Protein AF-0000000086746693 (afdb_homodimer)

Organism: NCBI:txid471575

Solvent-accessible surface area (backbone atoms only — not comparable to full-atom values): 25148 Å² total; per-residue (Å²): 129,91,79,33,30,34,52,52,45,27,53,54,49,57,70,67,44,89,58,82,82,73,59,92,68,69,86,56,66,49,34,89,71,74,42,31,38,55,68,47,56,59,74,88,70,67,62,64,41,73,59,77,60,41,40,38,37,38,22,46,80,67,39,59,68,40,58,84,49,41,54,50,51,48,17,56,26,29,75,78,27,41,47,44,63,63,42,7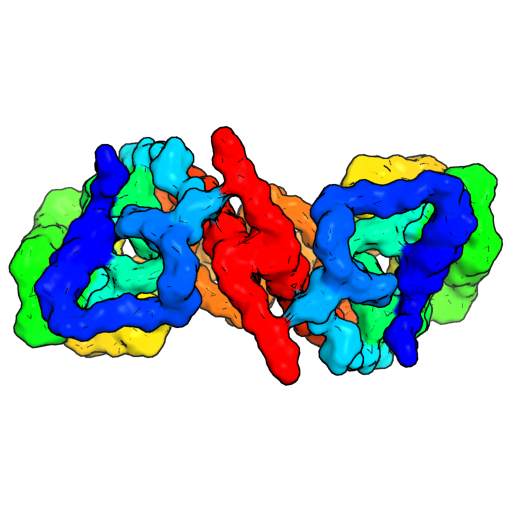1,87,68,55,52,65,68,57,54,50,61,66,60,36,82,80,39,37,53,28,35,54,45,66,62,87,74,58,52,88,85,50,51,75,33,69,64,76,69,85,93,53,57,50,42,30,41,33,38,60,45,51,56,67,73,54,30,52,47,48,64,73,51,30,75,93,53,59,84,46,32,31,35,19,86,39,69,65,61,52,47,52,46,53,48,46,51,42,64,69,41,69,70,79,48,61,41,56,50,50,26,54,51,28,42,72,70,63,27,50,70,36,17,51,46,40,47,54,53,48,53,52,46,53,51,36,50,47,37,57,46,80,71,69,55,77,126,129,93,79,33,30,34,51,53,45,26,54,56,49,57,70,68,43,88,59,82,81,73,57,94,70,69,85,55,64,50,35,90,70,75,43,32,37,53,66,47,57,58,74,88,71,67,62,64,40,73,60,78,58,40,41,37,38,38,23,45,81,68,40,60,67,40,58,83,51,42,55,48,52,49,18,54,25,30,74,77,27,42,48,42,66,63,42,72,86,65,54,51,66,68,56,55,51,62,66,60,36,82,81,37,37,54,29,35,54,44,65,63,87,75,61,52,90,85,52,49,75,33,70,64,78,69,85,92,54,55,48,41,30,41,34,38,62,45,51,55,70,74,53,30,52,45,50,65,73,52,31,76,93,52,59,84,46,32,31,35,20,86,39,70,65,59,51,48,52,46,53,49,46,49,42,63,69,41,65,72,78,49,62,41,55,50,48,26,53,50,30,41,70,73,63,29,48,67,36,17,52,47,38,48,53,53,48,52,52,46,54,52,35,50,45,37,56,45,80,71,70,54,78,131

Structure (mmCIF, N/CA/C/O backbone):
data_AF-0000000086746693-model_v1
#
loop_
_entity.id
_entity.type
_entity.pdbx_description
1 polymer 'tRNA-uridine aminocarboxypropyltransferase'
#
loop_
_atom_site.group_PDB
_atom_site.id
_atom_site.type_symbol
_atom_site.label_atom_id
_atom_site.label_alt_id
_atom_site.label_comp_id
_atom_site.label_asym_id
_atom_site.label_entity_id
_atom_site.label_seq_id
_atom_site.pdbx_PDB_ins_code
_atom_site.Cartn_x
_atom_site.Cartn_y
_atom_site.Cartn_z
_atom_site.occupancy
_atom_site.B_iso_or_equiv
_atom_site.auth_seq_id
_atom_site.auth_comp_id
_atom_site.auth_asym_id
_atom_site.auth_atom_id
_atom_site.pdbx_PDB_model_num
ATOM 1 N N . MET A 1 1 ? -11.688 -30.422 2.928 1 52.06 1 MET A N 1
ATOM 2 C CA . MET A 1 1 ? -10.414 -29.844 3.352 1 52.06 1 MET A CA 1
ATOM 3 C C . MET A 1 1 ? -9.773 -29.062 2.217 1 52.06 1 MET A C 1
ATOM 5 O O . MET A 1 1 ? -9.852 -29.453 1.054 1 52.06 1 MET A O 1
ATOM 9 N N . ASN A 1 2 ? -9.445 -27.844 2.371 1 65 2 ASN A N 1
ATOM 10 C CA . ASN A 1 2 ? -8.836 -27.031 1.324 1 65 2 ASN A CA 1
ATOM 11 C C . ASN A 1 2 ? -7.52 -27.625 0.843 1 65 2 ASN A C 1
ATOM 13 O O . ASN A 1 2 ? -6.754 -28.172 1.639 1 65 2 ASN A O 1
ATOM 17 N N . ASP A 1 3 ? -7.441 -27.938 -0.49 1 71.38 3 ASP A N 1
ATOM 18 C CA . ASP A 1 3 ? -6.25 -28.531 -1.097 1 71.38 3 ASP A CA 1
ATOM 19 C C . ASP A 1 3 ? -5.84 -27.766 -2.355 1 71.38 3 ASP A C 1
ATOM 21 O O . ASP A 1 3 ? -6.695 -27.328 -3.125 1 71.38 3 ASP A O 1
ATOM 25 N N . ASN A 1 4 ? -4.516 -27.453 -2.406 1 71.12 4 ASN A N 1
ATOM 26 C CA . ASN A 1 4 ? -3.969 -26.891 -3.637 1 71.12 4 ASN A CA 1
ATOM 27 C C . ASN A 1 4 ? -2.523 -27.328 -3.859 1 71.12 4 ASN A C 1
ATOM 29 O O . ASN A 1 4 ? -1.967 -28.078 -3.051 1 71.12 4 ASN A O 1
ATOM 33 N N . ALA A 1 5 ? -2.008 -26.953 -5 1 84.31 5 ALA A N 1
ATOM 34 C CA . ALA A 1 5 ? -0.696 -27.438 -5.41 1 84.31 5 ALA A CA 1
ATOM 35 C C . ALA A 1 5 ? 0.379 -27.047 -4.402 1 84.31 5 ALA A C 1
ATOM 37 O O . ALA A 1 5 ? 1.31 -27.812 -4.145 1 84.31 5 ALA A O 1
ATOM 38 N N . VAL A 1 6 ? 0.27 -25.828 -3.846 1 82.5 6 VAL A N 1
ATOM 39 C CA . VAL A 1 6 ? 1.295 -25.359 -2.916 1 82.5 6 VAL A CA 1
ATOM 40 C C . VAL A 1 6 ? 1.164 -26.109 -1.587 1 82.5 6 VAL A C 1
ATOM 42 O O . VAL A 1 6 ? 2.168 -26.453 -0.961 1 82.5 6 VAL A O 1
ATOM 45 N N . PHE A 1 7 ? -0.048 -26.266 -1.184 1 72.69 7 PHE A N 1
ATOM 46 C CA . PHE A 1 7 ? -0.268 -27.078 0.009 1 72.69 7 PHE A CA 1
ATOM 47 C C . PHE A 1 7 ? 0.327 -28.469 -0.165 1 72.69 7 PHE A C 1
ATOM 49 O O . PHE A 1 7 ? 1.006 -28.969 0.73 1 72.69 7 PHE A O 1
ATOM 56 N N . GLN A 1 8 ? 0.028 -29.109 -1.371 1 76.81 8 GLN A N 1
ATOM 57 C CA . GLN A 1 8 ? 0.57 -30.438 -1.649 1 76.81 8 GLN A CA 1
ATOM 58 C C . GLN A 1 8 ? 2.096 -30.422 -1.627 1 76.81 8 GLN A C 1
ATOM 60 O O . GLN A 1 8 ? 2.723 -31.344 -1.089 1 76.81 8 GLN A O 1
ATOM 65 N N . LEU A 1 9 ? 2.584 -29.438 -2.17 1 78.44 9 LEU A N 1
ATOM 66 C CA . LEU A 1 9 ? 4.035 -29.297 -2.191 1 78.44 9 LEU A CA 1
ATOM 67 C C . LEU A 1 9 ? 4.59 -29.172 -0.778 1 78.44 9 LEU A C 1
ATOM 69 O O . LEU A 1 9 ? 5.629 -29.75 -0.459 1 78.44 9 LEU A O 1
ATOM 73 N N . ARG A 1 10 ? 3.928 -28.375 0.043 1 71.44 10 ARG A N 1
ATOM 74 C CA . ARG A 1 10 ? 4.34 -28.203 1.432 1 71.44 10 ARG A CA 1
ATOM 75 C C . ARG A 1 10 ? 4.32 -29.531 2.184 1 71.44 10 ARG A C 1
ATOM 77 O O . ARG A 1 10 ? 5.25 -29.844 2.928 1 71.44 10 ARG A O 1
ATOM 84 N N . GLN A 1 11 ? 3.293 -30.281 1.971 1 71.94 11 GLN A N 1
ATOM 85 C CA . GLN A 1 11 ? 3.184 -31.578 2.625 1 71.94 11 GLN A CA 1
ATOM 86 C C . GLN A 1 11 ? 4.332 -32.5 2.217 1 71.94 11 GLN A C 1
ATOM 88 O O . GLN A 1 11 ? 4.875 -33.219 3.049 1 71.94 11 GLN A O 1
ATOM 93 N N . GLN A 1 12 ? 4.648 -32.469 0.954 1 72.94 12 GLN A N 1
ATOM 94 C CA . GLN A 1 12 ? 5.754 -33.281 0.447 1 72.94 12 GLN A CA 1
ATOM 95 C C . GLN A 1 12 ? 7.074 -32.875 1.094 1 72.94 12 GLN A C 1
ATOM 97 O O . GLN A 1 12 ? 7.875 -33.719 1.47 1 72.94 12 GLN A O 1
ATOM 102 N N . ARG A 1 13 ? 7.238 -31.609 1.241 1 71.44 13 ARG A N 1
ATOM 103 C CA . ARG A 1 13 ? 8.477 -31.094 1.816 1 71.44 13 ARG A CA 1
ATOM 104 C C . ARG A 1 13 ? 8.57 -31.422 3.303 1 71.44 13 ARG A C 1
ATOM 106 O O . ARG A 1 13 ? 9.648 -31.734 3.812 1 71.44 13 ARG A O 1
ATOM 113 N N . LEU A 1 14 ? 7.5 -31.234 4.027 1 67.06 14 LEU A N 1
ATOM 114 C CA . LEU A 1 14 ? 7.445 -31.562 5.449 1 67.06 14 LEU A CA 1
ATOM 115 C C . LEU A 1 14 ? 7.793 -33.031 5.684 1 67.06 14 LEU A C 1
ATOM 117 O O . LEU A 1 14 ? 8.461 -33.375 6.66 1 67.06 14 LEU A O 1
ATOM 121 N N . ALA A 1 15 ? 7.359 -33.812 4.73 1 68.88 15 ALA A N 1
ATOM 122 C CA . ALA A 1 15 ? 7.605 -35.25 4.848 1 68.88 15 ALA A CA 1
ATOM 123 C C . ALA A 1 15 ? 9.086 -35.562 4.668 1 68.88 15 ALA A C 1
ATOM 125 O O . ALA A 1 15 ? 9.578 -36.562 5.188 1 68.88 15 ALA A O 1
ATOM 126 N N . ARG A 1 16 ? 9.766 -34.688 4.008 1 65.56 16 ARG A N 1
ATOM 127 C CA . ARG A 1 16 ? 11.172 -34.938 3.729 1 65.56 16 ARG A CA 1
ATOM 128 C C . ARG A 1 16 ? 12.055 -34.312 4.812 1 65.56 16 ARG A C 1
ATOM 130 O O . ARG A 1 16 ? 13.258 -34.594 4.867 1 65.56 16 ARG A O 1
ATOM 137 N N . SER A 1 17 ? 11.422 -33.469 5.562 1 58.47 17 SER A N 1
ATOM 138 C CA . SER A 1 17 ? 12.211 -32.75 6.551 1 58.47 17 SER A CA 1
ATOM 139 C C . SER A 1 17 ? 12.414 -33.562 7.812 1 58.47 17 SER A C 1
ATOM 141 O O . SER A 1 17 ? 11.484 -34.219 8.305 1 58.47 17 SER A O 1
ATOM 143 N N . THR A 1 18 ? 13.625 -33.969 8.07 1 53.88 18 THR A N 1
ATOM 144 C CA . THR A 1 18 ? 13.977 -34.625 9.328 1 53.88 18 THR A CA 1
ATOM 145 C C . THR A 1 18 ? 13.977 -33.625 10.477 1 53.88 18 THR A C 1
ATOM 147 O O . THR A 1 18 ? 13.969 -34.031 11.648 1 53.88 18 THR A O 1
ATOM 150 N N . ARG A 1 19 ? 14.086 -32.312 10.062 1 50 19 ARG A N 1
ATOM 151 C CA . ARG A 1 19 ? 14.125 -31.312 11.125 1 50 19 ARG A CA 1
ATOM 152 C C . ARG A 1 19 ? 12.883 -30.422 11.07 1 50 19 ARG A C 1
ATOM 154 O O . ARG A 1 19 ? 12.398 -30.078 9.992 1 50 19 ARG A O 1
ATOM 161 N N . PRO A 1 20 ? 12.227 -30.406 12.234 1 43.84 20 PRO A N 1
ATOM 162 C CA . PRO A 1 20 ? 11.008 -29.594 12.289 1 43.84 20 PRO A CA 1
ATOM 163 C C . PRO A 1 20 ? 11.219 -28.188 11.758 1 43.84 20 PRO A C 1
ATOM 165 O O . PRO A 1 20 ? 12.281 -27.594 11.969 1 43.84 20 PRO A O 1
ATOM 168 N N . PHE A 1 21 ? 10.602 -27.844 10.695 1 44.72 21 PHE A N 1
ATOM 169 C CA . PHE A 1 21 ? 10.641 -26.469 10.219 1 44.72 21 PHE A CA 1
ATOM 170 C C . PHE A 1 21 ? 10.203 -25.5 11.312 1 44.72 21 PHE A C 1
ATOM 172 O O . PHE A 1 21 ? 9.102 -25.641 11.859 1 44.72 21 PHE A O 1
ATOM 179 N N . ARG A 1 22 ? 11 -24.828 12.078 1 41.72 22 ARG A N 1
ATOM 180 C CA . ARG A 1 22 ? 10.641 -23.891 13.125 1 41.72 22 ARG A CA 1
ATOM 181 C C . ARG A 1 22 ? 10.516 -22.469 12.562 1 41.72 22 ARG A C 1
ATOM 183 O O . ARG A 1 22 ? 11.516 -21.844 12.227 1 41.72 22 ARG A O 1
ATOM 190 N N . ALA A 1 23 ? 9.453 -22.328 12.023 1 44.38 23 ALA A N 1
ATOM 191 C CA . ALA A 1 23 ? 9.273 -20.922 11.625 1 44.38 23 ALA A CA 1
ATOM 192 C C . ALA A 1 23 ? 9.375 -20 12.828 1 44.38 23 ALA A C 1
ATOM 194 O O . ALA A 1 23 ? 9.109 -20.406 13.961 1 44.38 23 ALA A O 1
ATOM 195 N N . ARG A 1 24 ? 9.789 -18.797 12.719 1 42.28 24 ARG A N 1
ATOM 196 C CA . ARG A 1 24 ? 9.734 -17.781 13.773 1 42.28 24 ARG A CA 1
ATOM 197 C C . ARG A 1 24 ? 8.297 -17.531 14.211 1 42.28 24 ARG A C 1
ATOM 199 O O . ARG A 1 24 ? 7.406 -17.391 13.375 1 42.28 24 ARG A O 1
ATOM 206 N N . GLY A 1 25 ? 7.902 -17.672 15.547 1 45.16 25 GLY A N 1
ATOM 207 C CA . GLY A 1 25 ? 6.621 -17.578 16.234 1 45.16 25 GLY A CA 1
ATOM 208 C C . GLY A 1 25 ? 5.953 -18.922 16.438 1 45.16 25 GLY A C 1
ATOM 209 O O . GLY A 1 25 ? 4.73 -19.047 16.344 1 45.16 25 GLY A O 1
ATOM 210 N N . CYS A 1 26 ? 6.652 -19.922 16.531 1 48.59 26 CYS A N 1
ATOM 211 C CA . CYS A 1 26 ? 6.312 -21.328 16.672 1 48.59 26 CYS A CA 1
ATOM 212 C C . CYS A 1 26 ? 5.277 -21.531 17.781 1 48.59 26 CYS A C 1
ATOM 214 O O . CYS A 1 26 ? 4.586 -22.547 17.797 1 48.59 26 CYS A O 1
ATOM 216 N N . ARG A 1 27 ? 5.164 -20.531 18.594 1 55.91 27 ARG A N 1
ATOM 217 C CA . ARG A 1 27 ? 4.289 -20.859 19.719 1 55.91 27 ARG A CA 1
ATOM 218 C C . ARG A 1 27 ? 2.826 -20.641 19.344 1 55.91 27 ARG A C 1
ATOM 220 O O . ARG A 1 27 ? 1.93 -21.016 20.109 1 55.91 27 ARG A O 1
ATOM 227 N N . ILE A 1 28 ? 2.58 -20.156 18.188 1 63.72 28 ILE A N 1
ATOM 228 C CA . ILE A 1 28 ? 1.196 -19.875 17.812 1 63.72 28 ILE A CA 1
ATOM 229 C C . ILE A 1 28 ? 0.629 -21.047 17.031 1 63.72 28 ILE A C 1
ATOM 231 O O . ILE A 1 28 ? 1.315 -21.625 16.172 1 63.72 28 ILE A O 1
ATOM 235 N N . GLU A 1 29 ? -0.534 -21.609 17.484 1 80.44 29 GLU A N 1
ATOM 236 C CA . GLU A 1 29 ? -1.222 -22.641 16.703 1 80.44 29 GLU A CA 1
ATOM 237 C C . GLU A 1 29 ? -1.68 -22.094 15.352 1 80.44 29 GLU A C 1
ATOM 239 O O . GLU A 1 29 ? -2.473 -21.156 15.289 1 80.44 29 GLU A O 1
ATOM 244 N N . ARG A 1 30 ? -1.145 -22.719 14.336 1 83.19 30 ARG A N 1
ATOM 245 C CA . ARG A 1 30 ? -1.438 -22.234 12.992 1 83.19 30 ARG A CA 1
ATOM 246 C C . ARG A 1 30 ? -2.289 -23.234 12.219 1 83.19 30 ARG A C 1
ATOM 248 O O . ARG A 1 30 ? -2.229 -24.438 12.484 1 83.19 30 ARG A O 1
ATOM 255 N N . CYS A 1 31 ? -3.162 -22.719 11.414 1 89.12 31 CYS A N 1
ATOM 256 C CA . CYS A 1 31 ? -3.84 -23.547 10.422 1 89.12 31 CYS A CA 1
ATOM 257 C C . CYS A 1 31 ? -2.832 -24.266 9.531 1 89.12 31 CYS A C 1
ATOM 259 O O . CYS A 1 31 ? -1.858 -23.656 9.078 1 89.12 31 CYS A O 1
ATOM 261 N N . SER A 1 32 ? -3.031 -25.531 9.242 1 85.12 32 SER A N 1
ATOM 262 C CA . SER A 1 32 ? -2.076 -26.312 8.477 1 85.12 32 SER A CA 1
ATOM 263 C C . SER A 1 32 ? -2.158 -25.984 6.988 1 85.12 32 SER A C 1
ATOM 265 O O . SER A 1 32 ? -1.249 -26.328 6.223 1 85.12 32 SER A O 1
ATOM 267 N N . TYR A 1 33 ? -3.244 -25.359 6.59 1 88.5 33 TYR A N 1
ATOM 268 C CA . TYR A 1 33 ? -3.436 -25.094 5.172 1 88.5 33 TYR A CA 1
ATOM 269 C C . TYR A 1 33 ? -2.957 -23.688 4.82 1 88.5 33 TYR A C 1
ATOM 271 O O . TYR A 1 33 ? -1.975 -23.531 4.09 1 88.5 33 TYR A O 1
ATOM 279 N N . CYS A 1 34 ? -3.561 -22.688 5.43 1 90.31 34 CYS A N 1
ATOM 280 C CA . CYS A 1 34 ? -3.201 -21.328 5.051 1 90.31 34 CYS A CA 1
ATOM 281 C C . CYS A 1 34 ? -2 -20.844 5.852 1 90.31 34 CYS A C 1
ATOM 283 O O . CYS A 1 34 ? -1.393 -19.828 5.504 1 90.31 34 CYS A O 1
ATOM 285 N N . LEU A 1 35 ? -1.704 -21.5 6.996 1 86.06 35 LEU A N 1
ATOM 286 C CA . LEU A 1 35 ? -0.534 -21.281 7.84 1 86.06 35 LEU A CA 1
ATOM 287 C C . LEU A 1 35 ? -0.687 -20.016 8.672 1 86.06 35 LEU A C 1
ATOM 289 O O . LEU A 1 35 ? 0.284 -19.531 9.266 1 86.06 35 LEU A O 1
ATOM 293 N N . LEU A 1 36 ? -1.858 -19.406 8.719 1 84.62 36 LEU A N 1
ATOM 294 C CA . LEU A 1 36 ? -2.145 -18.297 9.617 1 84.62 36 LEU A CA 1
ATOM 295 C C . LEU A 1 36 ? -2.564 -18.797 10.992 1 84.62 36 LEU A C 1
ATOM 297 O O . LEU A 1 36 ? -2.947 -19.969 11.141 1 84.62 36 LEU A O 1
ATOM 301 N N . PRO A 1 37 ? -2.363 -17.891 11.992 1 83.69 37 PRO A N 1
ATOM 302 C CA 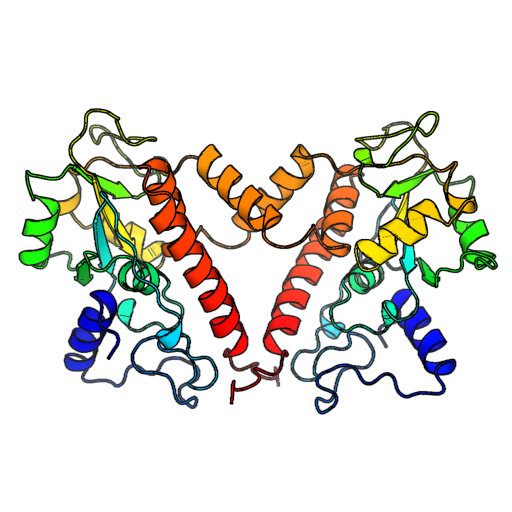. PRO A 1 37 ? -2.957 -18.281 13.273 1 83.69 37 PRO A CA 1
ATOM 303 C C . PRO A 1 37 ? -4.422 -18.688 13.141 1 83.69 37 PRO A C 1
ATOM 305 O O . PRO A 1 37 ? -5.164 -18.094 12.352 1 83.69 37 PRO A O 1
ATOM 308 N N . GLN A 1 38 ? -4.801 -19.688 13.945 1 87.88 38 GLN A N 1
ATOM 309 C CA . GLN A 1 38 ? -6.148 -20.234 13.844 1 87.88 38 GLN A CA 1
ATOM 310 C C . GLN A 1 38 ? -7.199 -19.125 13.922 1 87.88 38 GLN A C 1
ATOM 312 O O . GLN A 1 38 ? -8.195 -19.156 13.195 1 87.88 38 GLN A O 1
ATOM 317 N N . LYS A 1 39 ? -6.996 -18.219 14.766 1 83.12 39 LYS A N 1
ATOM 318 C CA . LYS A 1 39 ? -7.949 -17.141 14.977 1 83.12 39 LYS A CA 1
ATOM 319 C C . LYS A 1 39 ? -8.062 -16.25 13.742 1 83.12 39 LYS A C 1
ATOM 321 O O . LYS A 1 39 ? -9.023 -15.5 13.594 1 83.12 39 LYS A O 1
ATOM 326 N N . ASN A 1 40 ? -7.074 -16.297 12.906 1 85.44 40 ASN A N 1
ATOM 327 C CA . ASN A 1 40 ? -7.031 -15.453 11.711 1 85.44 40 ASN A CA 1
ATOM 328 C C . ASN A 1 40 ? -7.176 -16.281 10.438 1 85.44 40 ASN A C 1
ATOM 330 O O . ASN A 1 40 ? -6.855 -15.805 9.344 1 85.44 40 ASN A O 1
ATOM 334 N N . CYS A 1 41 ? -7.645 -17.469 10.586 1 90.56 41 CYS A N 1
ATOM 335 C CA . CYS A 1 41 ? -7.742 -18.375 9.445 1 90.56 41 CYS A CA 1
ATOM 336 C C . CYS A 1 41 ? -8.664 -17.812 8.375 1 90.56 41 CYS A C 1
ATOM 338 O O . CYS A 1 41 ? -9.719 -17.266 8.688 1 90.56 41 CYS A O 1
ATOM 340 N N . LEU A 1 42 ? -8.281 -17.984 7.152 1 89.12 42 LEU A N 1
ATOM 341 C CA . LEU A 1 42 ? -9.102 -17.438 6.082 1 89.12 42 LEU A CA 1
ATOM 342 C C . LEU A 1 42 ? -9.586 -18.531 5.137 1 89.12 42 LEU A C 1
ATOM 344 O O . LEU A 1 42 ? -10.109 -18.234 4.059 1 89.12 42 LEU A O 1
ATOM 348 N N . CYS A 1 43 ? -9.406 -19.734 5.406 1 90.88 43 CYS A N 1
ATOM 349 C CA . CYS A 1 43 ? -9.648 -20.859 4.508 1 90.88 43 CYS A CA 1
ATOM 350 C C . CYS A 1 43 ? -11.117 -20.922 4.098 1 90.88 43 CYS A C 1
ATOM 352 O O . CYS A 1 43 ? -11.438 -21.312 2.977 1 90.88 43 CYS A O 1
ATOM 354 N N . ASP A 1 44 ? -11.977 -20.516 4.902 1 90 44 ASP A N 1
ATOM 355 C CA . ASP A 1 44 ? -13.406 -20.594 4.629 1 90 44 ASP A CA 1
ATOM 356 C C . ASP A 1 44 ? -13.836 -19.516 3.635 1 90 44 ASP A C 1
ATOM 358 O O . ASP A 1 44 ? -14.938 -19.562 3.088 1 90 44 ASP A O 1
ATOM 362 N N . THR A 1 45 ? -13 -18.594 3.336 1 90.62 45 THR A N 1
ATOM 363 C CA . THR A 1 45 ? -13.344 -17.484 2.459 1 90.62 45 THR A CA 1
ATOM 364 C C . THR A 1 45 ? -12.852 -17.734 1.039 1 90.62 45 THR A C 1
ATOM 366 O O . THR A 1 45 ? -13.102 -16.938 0.135 1 90.62 45 THR A O 1
ATOM 369 N N . ILE A 1 46 ? -12.125 -18.828 0.786 1 90.88 46 ILE A N 1
ATOM 370 C CA . ILE A 1 46 ? -11.547 -19.125 -0.52 1 90.88 46 ILE A CA 1
ATOM 371 C C . ILE A 1 46 ? -12.656 -19.359 -1.537 1 90.88 46 ILE A C 1
ATOM 373 O O . ILE A 1 46 ? -13.539 -20.203 -1.316 1 90.88 46 ILE A O 1
ATOM 377 N N . LYS A 1 47 ? -12.656 -18.641 -2.639 1 91.69 47 LYS A N 1
ATOM 378 C CA . LYS A 1 47 ? -13.586 -18.781 -3.756 1 91.69 47 LYS A CA 1
ATOM 379 C C . LYS A 1 47 ? -12.836 -19 -5.066 1 91.69 47 LYS A C 1
ATOM 381 O O . LYS A 1 47 ? -12.469 -18.031 -5.746 1 91.69 47 LYS A O 1
ATOM 386 N N . PRO A 1 48 ? -12.68 -20.25 -5.422 1 93.44 48 PRO A N 1
ATOM 387 C CA . PRO A 1 48 ? -11.945 -20.547 -6.652 1 93.44 48 PRO A CA 1
ATOM 388 C C . PRO A 1 48 ? -12.586 -19.906 -7.887 1 93.44 48 PRO A C 1
ATOM 390 O O . PRO A 1 48 ? -13.797 -19.641 -7.891 1 93.44 48 PRO A O 1
ATOM 393 N N . ALA A 1 49 ? -11.781 -19.609 -8.883 1 95.12 49 ALA A N 1
ATOM 394 C CA . ALA A 1 49 ? -12.242 -19.016 -10.141 1 95.12 49 ALA A CA 1
ATOM 395 C C . ALA A 1 49 ? -11.688 -19.797 -11.336 1 95.12 49 ALA A C 1
ATOM 397 O O . ALA A 1 49 ? -10.633 -20.422 -11.234 1 95.12 49 ALA A O 1
ATOM 398 N N . ASN A 1 50 ? -12.43 -19.672 -12.398 1 94.06 50 ASN A N 1
ATOM 399 C CA . ASN A 1 50 ? -11.945 -20.219 -13.656 1 94.06 50 ASN A CA 1
ATOM 400 C C . ASN A 1 50 ? -11.117 -19.203 -14.43 1 94.06 50 ASN A C 1
ATOM 402 O O . ASN A 1 50 ? -11.359 -18 -14.344 1 94.06 50 ASN A O 1
ATOM 406 N N . ALA A 1 51 ? -10.133 -19.75 -15.172 1 96.06 51 ALA A N 1
ATOM 407 C CA . ALA A 1 51 ? -9.312 -18.906 -16.031 1 96.06 51 ALA A CA 1
ATOM 408 C C . ALA A 1 51 ? -8.812 -19.688 -17.25 1 96.06 51 ALA A C 1
ATOM 410 O O . ALA A 1 51 ? -8.633 -20.906 -17.188 1 96.06 51 ALA A O 1
ATOM 411 N N . THR A 1 52 ? -8.656 -18.969 -18.312 1 96.06 52 THR A N 1
ATOM 412 C CA . THR A 1 52 ? -8.023 -19.531 -19.5 1 96.06 52 THR A CA 1
ATOM 413 C C . THR A 1 52 ? -6.535 -19.766 -19.25 1 96.06 52 THR A C 1
ATOM 415 O O . THR A 1 52 ? -5.977 -20.766 -19.719 1 96.06 52 THR A O 1
ATOM 418 N N . SER A 1 53 ? -5.918 -18.922 -18.516 1 97.12 53 SER A N 1
ATOM 419 C CA . SER A 1 53 ? -4.5 -19.016 -18.172 1 97.12 53 SER A CA 1
ATOM 420 C C . SER A 1 53 ? -4.258 -20.062 -17.109 1 97.12 53 SER A C 1
ATOM 422 O O . SER A 1 53 ? -5.16 -20.391 -16.328 1 97.12 53 SER A O 1
ATOM 424 N N . ARG A 1 54 ? -3.068 -20.609 -17.156 1 97.5 54 ARG A N 1
ATOM 425 C CA . ARG A 1 54 ? -2.609 -21.516 -16.109 1 97.5 54 ARG A CA 1
ATOM 426 C C . ARG A 1 54 ? -1.287 -21.047 -15.516 1 97.5 54 ARG A C 1
ATOM 428 O O . ARG A 1 54 ? -0.54 -20.312 -16.156 1 97.5 54 ARG A O 1
ATOM 435 N N . PHE A 1 55 ? -1.088 -21.5 -14.25 1 98.25 55 PHE A N 1
ATOM 436 C CA . PHE A 1 55 ? 0.134 -21.109 -13.555 1 98.25 55 PHE A CA 1
ATOM 437 C C . PHE A 1 55 ? 0.959 -22.328 -13.18 1 98.25 55 PHE A C 1
ATOM 439 O O . PHE A 1 55 ? 0.408 -23.359 -12.789 1 98.25 55 PHE A O 1
ATOM 446 N N . CYS A 1 56 ? 2.227 -22.219 -13.352 1 98.56 56 CYS A N 1
ATOM 447 C CA . CYS A 1 56 ? 3.227 -23.141 -12.82 1 98.56 56 CYS A CA 1
ATOM 448 C C . CYS A 1 56 ? 4.184 -22.422 -11.875 1 98.56 56 CYS A C 1
ATOM 450 O O . CYS A 1 56 ? 4.938 -21.547 -12.297 1 98.56 56 CYS A O 1
ATOM 452 N N . LEU A 1 57 ? 4.145 -22.781 -10.586 1 97.69 57 LEU A N 1
ATOM 453 C CA . LEU A 1 57 ? 5.02 -22.172 -9.594 1 97.69 57 LEU A CA 1
ATOM 454 C C . LEU A 1 57 ? 6.266 -23.031 -9.375 1 97.69 57 LEU A C 1
ATOM 456 O O . LEU A 1 57 ? 6.164 -24.234 -9.133 1 97.69 57 LEU A O 1
ATOM 460 N N . ILE A 1 58 ? 7.406 -22.422 -9.555 1 97.38 58 ILE A N 1
ATOM 461 C CA . ILE A 1 58 ? 8.672 -23.047 -9.203 1 97.38 58 ILE A CA 1
ATOM 462 C C . ILE A 1 58 ? 9.219 -22.406 -7.918 1 97.38 58 ILE A C 1
ATOM 464 O O . ILE A 1 58 ? 9.539 -21.219 -7.895 1 97.38 58 ILE A O 1
ATOM 468 N N . MET A 1 59 ? 9.289 -23.234 -6.852 1 94.38 59 MET A N 1
ATOM 469 C CA . MET A 1 59 ? 9.547 -22.703 -5.516 1 94.38 59 MET A CA 1
ATOM 470 C C . MET A 1 59 ? 10.867 -23.234 -4.965 1 94.38 59 MET A C 1
ATOM 472 O O . MET A 1 59 ? 11.203 -24.391 -5.156 1 94.38 59 MET A O 1
ATOM 476 N N . PHE A 1 60 ? 11.5 -22.281 -4.293 1 89.69 60 PHE A N 1
ATOM 477 C CA . PHE A 1 60 ? 12.742 -22.656 -3.633 1 89.69 60 PHE A CA 1
ATOM 478 C C . PHE A 1 60 ? 12.461 -23.391 -2.33 1 89.69 60 PHE A C 1
ATOM 480 O O . PHE A 1 60 ? 11.742 -22.891 -1.467 1 89.69 60 PHE A O 1
ATOM 487 N N . ASP A 1 61 ? 12.953 -24.484 -2.131 1 85.44 61 ASP A N 1
ATOM 488 C CA . ASP A 1 61 ? 13.031 -25.453 -1.054 1 85.44 61 ASP A CA 1
ATOM 489 C C . ASP A 1 61 ? 12.016 -25.156 0.043 1 85.44 61 ASP A C 1
ATOM 491 O O . ASP A 1 61 ? 10.914 -25.703 0.059 1 85.44 61 ASP A O 1
ATOM 495 N N . THR A 1 62 ? 12.266 -24.078 0.979 1 82.56 62 THR A N 1
ATOM 496 C CA . THR A 1 62 ? 11.453 -23.844 2.164 1 82.56 62 THR A CA 1
ATOM 497 C C . THR A 1 62 ? 10.32 -22.875 1.857 1 82.56 62 THR A C 1
ATOM 499 O O . THR A 1 62 ? 9.477 -22.594 2.717 1 82.56 62 THR A O 1
ATOM 502 N N . GLU A 1 63 ? 10.211 -22.422 0.63 1 85.75 63 GLU A N 1
ATOM 503 C CA . GLU A 1 63 ? 9.242 -21.391 0.279 1 85.75 63 GLU A CA 1
ATOM 504 C C . GLU A 1 63 ? 7.816 -21.859 0.551 1 85.75 63 GLU A C 1
ATOM 506 O O . GLU A 1 63 ? 7.004 -21.109 1.101 1 85.75 63 GLU A O 1
ATOM 511 N N . PRO A 1 64 ? 7.469 -23.141 0.262 1 88.69 64 PRO A N 1
ATOM 512 C CA . PRO A 1 64 ? 6.098 -23.594 0.509 1 88.69 64 PRO A CA 1
ATOM 513 C C . PRO A 1 64 ? 5.734 -23.594 1.992 1 88.69 64 PRO A C 1
ATOM 515 O O . PRO A 1 64 ? 4.555 -23.625 2.344 1 88.69 64 PRO A O 1
ATOM 518 N N . MET A 1 65 ? 6.711 -23.5 2.816 1 83 65 MET A N 1
ATOM 519 C CA . MET A 1 65 ? 6.496 -23.609 4.258 1 83 65 MET A CA 1
ATOM 520 C C . MET A 1 65 ? 6.23 -22.234 4.875 1 83 65 MET A C 1
ATOM 522 O O . MET A 1 65 ? 5.816 -22.141 6.031 1 83 65 MET A O 1
ATOM 526 N N . LYS A 1 66 ? 6.492 -21.281 4.184 1 83.75 66 LYS A N 1
ATOM 527 C CA . LYS A 1 66 ? 6.477 -19.938 4.742 1 83.75 66 LYS A CA 1
ATOM 528 C C . LYS A 1 66 ? 5.047 -19.422 4.871 1 83.75 66 LYS A C 1
ATOM 530 O O . LYS A 1 66 ? 4.305 -19.375 3.891 1 83.75 66 LYS A O 1
ATOM 535 N N . PRO A 1 67 ? 4.695 -18.984 6.047 1 85.31 67 PRO A N 1
ATOM 536 C CA . PRO A 1 67 ? 3.369 -18.391 6.215 1 85.31 67 PRO A CA 1
ATOM 537 C C . PRO A 1 67 ? 3.172 -17.141 5.367 1 85.31 67 PRO A C 1
ATOM 539 O O . PRO A 1 67 ? 2.053 -16.844 4.938 1 85.31 67 PRO A O 1
ATOM 542 N N . SER A 1 68 ? 4.25 -16.359 5.055 1 85.62 68 SER A N 1
ATOM 543 C CA . SER A 1 68 ? 4.176 -15.102 4.32 1 85.62 68 SER A CA 1
ATOM 544 C C . SER A 1 68 ? 4.121 -15.344 2.816 1 85.62 68 SER A C 1
ATOM 546 O O . SER A 1 68 ? 3.943 -14.406 2.037 1 85.62 68 SER A O 1
ATOM 548 N N . ASN A 1 69 ? 4.242 -16.594 2.432 1 88.81 69 ASN A N 1
ATOM 549 C CA . ASN A 1 69 ? 4.273 -16.891 1.003 1 88.81 69 ASN A CA 1
ATOM 550 C C . ASN A 1 69 ? 2.949 -16.531 0.33 1 88.81 69 ASN A C 1
ATOM 552 O O . ASN A 1 69 ? 1.882 -16.938 0.799 1 88.81 69 ASN A O 1
ATOM 556 N N . THR A 1 70 ? 3.047 -15.812 -0.799 1 92.62 70 THR A N 1
ATOM 557 C CA . THR A 1 70 ? 1.823 -15.375 -1.462 1 92.62 70 THR A CA 1
ATOM 558 C C . THR A 1 70 ? 1.531 -16.234 -2.686 1 92.62 70 THR A C 1
ATOM 560 O O . THR A 1 70 ? 0.421 -16.219 -3.219 1 92.62 70 THR A O 1
ATOM 563 N N . GLY A 1 71 ? 2.467 -17.031 -3.158 1 94.38 71 GLY A N 1
ATOM 564 C CA . GLY A 1 71 ? 2.221 -17.953 -4.262 1 94.38 71 GLY A CA 1
ATOM 565 C C . GLY A 1 71 ? 1.099 -18.922 -3.982 1 94.38 71 GLY A C 1
ATOM 566 O O . GLY A 1 71 ? 0.348 -19.297 -4.887 1 94.38 71 GLY A O 1
ATOM 567 N N . LYS A 1 72 ? 0.961 -19.359 -2.785 1 94.31 72 LYS A N 1
ATOM 568 C CA . LYS A 1 72 ? -0.071 -20.312 -2.408 1 94.31 72 LYS A CA 1
ATOM 569 C C . LYS A 1 72 ? -1.466 -19.75 -2.658 1 94.31 72 LYS A C 1
ATOM 571 O O . LYS A 1 72 ? -2.422 -20.516 -2.854 1 94.31 72 LYS A O 1
ATOM 576 N N . LEU A 1 73 ? -1.613 -18.453 -2.672 1 95.31 73 LEU A N 1
ATOM 577 C CA . LEU A 1 73 ? -2.902 -17.812 -2.902 1 95.31 73 LEU A CA 1
ATOM 578 C C . LEU A 1 73 ? -3.348 -18 -4.352 1 95.31 73 LEU A C 1
ATOM 580 O O . LEU A 1 73 ? -4.547 -18.078 -4.629 1 95.31 73 LEU A O 1
ATOM 584 N N . ILE A 1 74 ? -2.371 -18.016 -5.266 1 96.25 74 ILE A N 1
ATOM 585 C CA . ILE A 1 74 ? -2.689 -18.312 -6.656 1 96.25 74 ILE A CA 1
ATOM 586 C C . ILE A 1 74 ? -3.35 -19.688 -6.762 1 96.25 74 ILE A C 1
ATOM 588 O O . ILE A 1 74 ? -4.387 -19.828 -7.41 1 96.25 74 ILE A O 1
ATOM 592 N N . ALA A 1 75 ? -2.764 -20.625 -6.066 1 95.62 75 ALA A N 1
ATOM 593 C CA . ALA A 1 75 ? -3.271 -22 -6.09 1 95.62 75 ALA A CA 1
ATOM 594 C C . ALA A 1 75 ? -4.637 -22.094 -5.422 1 95.62 75 ALA A C 1
ATOM 596 O O . ALA A 1 75 ? -5.453 -22.953 -5.77 1 95.62 75 ALA A O 1
ATOM 597 N N . ASP A 1 76 ? -4.914 -21.297 -4.418 1 94.94 76 ASP A N 1
ATOM 598 C CA . ASP A 1 76 ? -6.227 -21.25 -3.779 1 94.94 76 ASP A CA 1
ATOM 599 C C . ASP A 1 76 ? -7.305 -20.844 -4.777 1 94.94 76 ASP A C 1
ATOM 601 O O . ASP A 1 76 ? -8.391 -21.422 -4.797 1 94.94 76 ASP A O 1
ATOM 605 N N . ILE A 1 77 ? -7.051 -19.859 -5.598 1 95.94 77 ILE A N 1
ATOM 606 C CA . ILE A 1 77 ? -8.055 -19.219 -6.434 1 95.94 77 ILE A CA 1
ATOM 607 C C . ILE A 1 77 ? -8.141 -19.922 -7.781 1 95.94 77 ILE A C 1
ATOM 609 O O . ILE A 1 77 ? -9.211 -19.984 -8.391 1 95.94 77 ILE A O 1
ATOM 613 N N . LEU A 1 78 ? -7.004 -20.438 -8.227 1 96.56 78 LEU A N 1
ATOM 614 C CA . LEU A 1 78 ? -6.93 -21.125 -9.508 1 96.56 78 LEU A CA 1
ATOM 615 C C . LEU A 1 78 ? -6.574 -22.594 -9.312 1 96.56 78 LEU A C 1
ATOM 617 O O . LEU A 1 78 ? -5.395 -22.953 -9.297 1 96.56 78 LEU A O 1
ATOM 621 N N . PRO A 1 79 ? -7.512 -23.438 -9.344 1 92.06 79 PRO A N 1
ATOM 622 C CA . PRO A 1 79 ? -7.312 -24.844 -8.961 1 92.06 79 PRO A CA 1
ATOM 623 C C . PRO A 1 79 ? -6.371 -25.594 -9.906 1 92.06 79 PRO A C 1
ATOM 625 O O . PRO A 1 79 ? -5.793 -26.609 -9.531 1 92.06 79 PRO A O 1
ATOM 628 N N . ASP A 1 80 ? -6.156 -25.109 -11.102 1 94.5 80 ASP A N 1
ATOM 629 C CA . ASP A 1 80 ? -5.316 -25.797 -12.078 1 94.5 80 ASP A CA 1
ATOM 630 C C . ASP A 1 80 ? -3.852 -25.406 -11.922 1 94.5 80 ASP A C 1
ATOM 632 O O . ASP A 1 80 ? -2.994 -25.859 -12.68 1 94.5 80 ASP A O 1
ATOM 636 N N . THR A 1 81 ? -3.557 -24.562 -10.953 1 95.75 81 THR A N 1
ATOM 637 C CA . THR A 1 81 ? -2.178 -24.172 -10.688 1 95.75 81 THR A CA 1
ATOM 638 C C . THR A 1 81 ? -1.344 -25.375 -10.266 1 95.75 81 THR A C 1
ATOM 640 O O . THR A 1 81 ? -1.809 -26.234 -9.5 1 95.75 81 THR A O 1
ATOM 643 N N . GLN A 1 82 ? -0.186 -25.484 -10.797 1 95.75 82 GLN A N 1
ATOM 644 C CA . GLN A 1 82 ? 0.778 -26.5 -10.383 1 95.75 82 GLN A CA 1
ATOM 645 C C . GLN A 1 82 ? 1.981 -25.859 -9.695 1 95.75 82 GLN A C 1
ATOM 647 O O . GLN A 1 82 ? 2.324 -24.703 -9.969 1 95.75 82 GLN A O 1
ATOM 652 N N . ALA A 1 83 ? 2.566 -26.594 -8.758 1 95.62 83 ALA A N 1
ATOM 653 C CA . ALA A 1 83 ? 3.713 -26.109 -7.996 1 95.62 83 ALA A CA 1
ATOM 654 C C . ALA A 1 83 ? 4.777 -27.188 -7.848 1 95.62 83 ALA A C 1
ATOM 656 O O . ALA A 1 83 ? 4.453 -28.359 -7.629 1 95.62 83 ALA A O 1
ATOM 657 N N . PHE A 1 84 ? 6.016 -26.781 -8.008 1 95.19 84 PHE A N 1
ATOM 658 C CA . PHE A 1 84 ? 7.137 -27.719 -7.934 1 95.19 84 PHE A CA 1
ATOM 659 C C . PHE A 1 84 ? 8.297 -27.109 -7.156 1 95.19 84 PHE A C 1
ATOM 661 O O . PHE A 1 84 ? 8.492 -25.891 -7.164 1 95.19 84 PHE A O 1
ATOM 668 N N . LEU A 1 85 ? 9.062 -27.969 -6.512 1 92.94 85 LEU A N 1
ATOM 669 C CA . LEU A 1 85 ? 10.328 -27.547 -5.914 1 92.94 85 LEU A CA 1
ATOM 670 C C . LEU A 1 85 ? 11.422 -27.438 -6.969 1 92.94 85 LEU A C 1
ATOM 672 O O . LEU A 1 85 ? 11.531 -28.297 -7.844 1 92.94 85 LEU A O 1
ATOM 676 N N . TRP A 1 86 ? 12.18 -26.453 -6.84 1 95.62 86 TRP A N 1
ATOM 677 C CA . TRP A 1 86 ? 13.258 -26.234 -7.797 1 95.62 86 TRP A CA 1
ATOM 678 C C . TRP A 1 86 ? 14.414 -27.188 -7.547 1 95.62 86 TRP A C 1
ATOM 680 O O . TRP A 1 86 ? 14.766 -27.469 -6.398 1 95.62 86 TRP A O 1
ATOM 690 N N . SER A 1 87 ? 14.93 -27.656 -8.602 1 94.88 87 SER A N 1
ATOM 691 C CA . SER A 1 87 ? 16.203 -28.375 -8.617 1 94.88 87 SER A CA 1
ATOM 692 C C . SER A 1 87 ? 17.016 -28.016 -9.859 1 94.88 87 SER A C 1
ATOM 694 O O . SER A 1 87 ? 16.5 -28.047 -10.977 1 94.88 87 SER A O 1
ATOM 696 N N . ARG A 1 88 ? 18.219 -27.672 -9.602 1 93.75 88 ARG A N 1
ATOM 697 C CA . ARG A 1 88 ? 19.094 -27.328 -10.711 1 93.75 88 ARG A CA 1
ATOM 698 C C . ARG A 1 88 ? 19.406 -28.547 -11.562 1 93.75 88 ARG A C 1
ATOM 700 O O . ARG A 1 88 ? 19.328 -28.5 -12.789 1 93.75 88 ARG A O 1
ATOM 707 N N . THR A 1 89 ? 19.656 -29.609 -10.961 1 94.5 89 THR A N 1
ATOM 708 C CA . THR A 1 89 ? 20.25 -30.766 -11.633 1 94.5 89 THR A CA 1
ATOM 709 C C . THR A 1 89 ? 19.188 -31.828 -11.906 1 94.5 89 THR A C 1
ATOM 711 O O . THR A 1 89 ? 19.297 -32.594 -12.859 1 94.5 89 THR A O 1
ATOM 714 N N . THR A 1 90 ? 18.172 -31.891 -11.039 1 94.62 90 THR A N 1
ATOM 715 C CA . THR A 1 90 ? 17.156 -32.938 -11.18 1 94.62 90 THR A CA 1
ATOM 716 C C . THR A 1 90 ? 15.758 -32.312 -11.156 1 94.62 90 THR A C 1
ATOM 718 O O . THR A 1 90 ? 14.984 -32.562 -10.227 1 94.62 90 THR A O 1
ATOM 721 N N . PRO A 1 91 ? 15.5 -31.594 -12.164 1 95.12 91 PRO A N 1
ATOM 722 C CA . PRO A 1 91 ? 14.156 -31 -12.188 1 95.12 91 PRO A CA 1
ATOM 723 C C . PRO A 1 91 ? 13.055 -32.062 -12.234 1 95.12 91 PRO A C 1
ATOM 725 O O . PRO A 1 91 ? 13.227 -33.125 -12.852 1 95.12 91 PRO A O 1
ATOM 728 N N . ASP A 1 92 ? 11.945 -31.859 -11.578 1 93.75 92 ASP A N 1
ATOM 729 C CA . ASP A 1 92 ? 10.797 -32.781 -11.578 1 93.75 92 ASP A CA 1
ATOM 730 C C . ASP A 1 92 ? 10.305 -33.031 -12.992 1 93.75 92 ASP A C 1
ATOM 732 O O . ASP A 1 92 ? 9.969 -32.094 -13.727 1 93.75 92 ASP A O 1
ATOM 736 N N . PRO A 1 93 ? 10.266 -34.25 -13.398 1 96.81 93 PRO A N 1
ATOM 737 C CA . PRO A 1 93 ? 9.82 -34.562 -14.758 1 96.81 93 PRO A CA 1
ATOM 738 C C . PRO A 1 93 ? 8.406 -34.062 -15.047 1 96.81 93 PRO A C 1
ATOM 740 O O . PRO A 1 93 ? 8.102 -33.688 -16.188 1 96.81 93 PRO A O 1
ATOM 743 N N . LYS A 1 94 ? 7.559 -34.094 -14.07 1 95.56 94 LYS A N 1
ATOM 744 C CA . LYS A 1 94 ? 6.207 -33.562 -14.25 1 95.56 94 LYS A CA 1
ATOM 745 C C . LYS A 1 94 ? 6.238 -32.062 -14.57 1 95.56 94 LYS A C 1
ATOM 747 O O . LYS A 1 94 ? 5.43 -31.578 -15.359 1 95.56 94 LYS A O 1
ATOM 752 N N . MET A 1 95 ? 7.148 -31.375 -13.914 1 96.44 95 MET A N 1
ATOM 753 C CA . MET A 1 95 ? 7.312 -29.953 -14.195 1 96.44 95 MET A CA 1
ATOM 754 C C . MET A 1 95 ? 7.699 -29.719 -15.656 1 96.44 95 MET A C 1
ATOM 756 O O . MET A 1 95 ? 7.117 -28.875 -16.328 1 96.44 95 MET A O 1
ATOM 760 N N . LEU A 1 96 ? 8.617 -30.516 -16.125 1 97.44 96 LEU A N 1
ATOM 761 C CA . LEU A 1 96 ? 9.086 -30.391 -17.5 1 97.44 96 LEU A CA 1
ATOM 762 C C . LEU A 1 96 ? 7.953 -30.688 -18.484 1 97.44 96 LEU A C 1
ATOM 764 O O . LEU A 1 96 ? 7.832 -30.016 -19.516 1 97.44 96 LEU A O 1
ATOM 768 N N . THR A 1 97 ? 7.129 -31.641 -18.141 1 97.62 97 THR A N 1
ATOM 769 C CA . THR A 1 97 ? 5.98 -31.969 -18.984 1 97.62 97 THR A CA 1
ATOM 770 C C . THR A 1 97 ? 5.016 -30.797 -19.062 1 97.62 97 THR A C 1
ATOM 772 O O . THR A 1 97 ? 4.496 -30.484 -20.141 1 97.62 97 THR A O 1
ATOM 775 N N . VAL A 1 98 ? 4.797 -30.172 -17.969 1 96.88 98 VAL A N 1
ATOM 776 C CA . VAL A 1 98 ? 3.879 -29.031 -17.891 1 96.88 98 VAL A CA 1
ATOM 777 C C . VAL A 1 98 ? 4.414 -27.875 -18.734 1 96.88 98 VAL A C 1
ATOM 779 O O . VAL A 1 98 ? 3.678 -27.297 -19.531 1 96.88 98 VAL A O 1
ATOM 782 N N . ILE A 1 99 ? 5.703 -27.562 -18.609 1 97.19 99 ILE A N 1
ATOM 783 C CA . ILE A 1 99 ? 6.301 -26.406 -19.266 1 97.19 99 ILE A CA 1
ATOM 784 C C . ILE A 1 99 ? 6.359 -26.625 -20.766 1 97.19 99 ILE A C 1
ATOM 786 O O . ILE A 1 99 ? 6.336 -25.672 -21.547 1 97.19 99 ILE A O 1
ATOM 790 N N . HIS A 1 100 ? 6.305 -27.891 -21.203 1 96.44 100 HIS A N 1
ATOM 791 C CA . HIS A 1 100 ? 6.43 -28.203 -22.625 1 96.44 100 HIS A CA 1
ATOM 792 C C . HIS A 1 100 ? 5.094 -28.656 -23.203 1 96.44 100 HIS A C 1
ATOM 794 O O . HIS A 1 100 ? 5.043 -29.188 -24.312 1 96.44 100 HIS A O 1
ATOM 800 N N . ASP A 1 101 ? 4.074 -28.531 -22.484 1 96.56 101 ASP A N 1
ATOM 801 C CA . ASP A 1 101 ? 2.744 -28.844 -22.984 1 96.56 101 ASP A CA 1
ATOM 802 C C . ASP A 1 101 ? 2.457 -28.094 -24.281 1 96.56 101 ASP A C 1
ATOM 804 O O . ASP A 1 101 ? 2.383 -26.859 -24.281 1 96.56 101 ASP A O 1
ATOM 808 N N . PRO A 1 102 ? 2.283 -28.734 -25.422 1 96.31 102 PRO A N 1
ATOM 809 C CA . PRO A 1 102 ? 2.123 -28.062 -26.719 1 96.31 102 PRO A CA 1
ATOM 810 C C . PRO A 1 102 ? 0.793 -27.312 -26.828 1 96.31 102 PRO A C 1
ATOM 812 O O . PRO A 1 102 ? 0.611 -26.5 -27.75 1 96.31 102 PRO A O 1
ATOM 815 N N . SER A 1 103 ? -0.154 -27.609 -26 1 97.19 103 SER A N 1
ATOM 816 C CA . SER A 1 103 ? -1.47 -26.984 -26.078 1 97.19 103 SER A CA 1
ATOM 817 C C . SER A 1 103 ? -1.455 -25.594 -25.453 1 97.19 103 SER A C 1
ATOM 819 O O . SER A 1 103 ? -2.434 -24.859 -25.562 1 97.19 103 SER A O 1
ATOM 821 N N . ARG A 1 104 ? -0.294 -25.203 -24.844 1 97.62 104 ARG A N 1
ATOM 822 C CA . ARG A 1 104 ? -0.212 -23.906 -24.172 1 97.62 104 ARG A CA 1
ATOM 823 C C . ARG A 1 104 ? 1.052 -23.156 -24.578 1 97.62 104 ARG A C 1
ATOM 825 O O . ARG A 1 104 ? 2.002 -23.766 -25.094 1 97.62 104 ARG A O 1
ATOM 832 N N . GLN A 1 105 ? 1.011 -21.906 -24.469 1 97.56 105 GLN A N 1
ATOM 833 C CA . GLN A 1 105 ? 2.191 -21.078 -24.688 1 97.56 105 GLN A CA 1
ATOM 834 C C . GLN A 1 105 ? 2.836 -20.672 -23.375 1 97.56 105 GLN A C 1
ATOM 836 O O . GLN A 1 105 ? 2.283 -19.875 -22.625 1 97.56 105 GLN A O 1
ATOM 841 N N . PRO A 1 106 ? 4.02 -21.234 -23.062 1 98 106 PRO A N 1
ATOM 842 C CA . PRO A 1 106 ? 4.68 -20.875 -21.812 1 98 106 PRO A CA 1
ATOM 843 C C . PRO A 1 106 ? 5.344 -19.5 -21.875 1 98 106 PRO A C 1
ATOM 845 O O . PRO A 1 106 ? 5.902 -19.125 -22.906 1 98 106 PRO A O 1
ATOM 848 N N . TYR A 1 107 ? 5.211 -18.734 -20.797 1 98.06 107 TYR A N 1
ATOM 849 C CA . TYR A 1 107 ? 5.934 -17.5 -20.531 1 98.06 107 TYR A CA 1
ATOM 850 C C . TYR A 1 107 ? 6.594 -17.531 -19.156 1 98.06 107 TYR A C 1
ATOM 852 O O . TYR A 1 107 ? 5.938 -17.812 -18.156 1 98.06 107 TYR A O 1
ATOM 860 N N . LEU A 1 108 ? 7.863 -17.266 -19.125 1 98.25 108 LEU A N 1
ATOM 861 C CA . LEU A 1 108 ? 8.539 -17.062 -17.859 1 98.25 108 LEU A CA 1
ATOM 862 C C . LEU A 1 108 ? 8.391 -15.625 -17.375 1 98.25 108 LEU A C 1
ATOM 864 O O . LEU A 1 108 ? 8.805 -14.688 -18.062 1 98.25 108 LEU A O 1
ATOM 868 N N . ILE A 1 109 ? 7.789 -15.461 -16.219 1 96.88 109 ILE A N 1
ATOM 869 C CA . ILE A 1 109 ? 7.543 -14.125 -15.68 1 96.88 109 ILE A CA 1
ATOM 870 C C . ILE A 1 109 ? 8.789 -13.617 -14.961 1 96.88 109 ILE A C 1
ATOM 872 O O . ILE A 1 109 ? 9.117 -14.094 -13.867 1 96.88 109 ILE A O 1
ATOM 876 N N . PHE A 1 110 ? 9.43 -12.672 -15.555 1 94.5 110 PHE A N 1
ATOM 877 C CA . PHE A 1 110 ? 10.672 -12.125 -15.016 1 94.5 110 PHE A CA 1
ATOM 878 C C . PHE A 1 110 ? 10.984 -10.773 -15.648 1 94.5 110 PHE A C 1
ATOM 880 O O . PHE A 1 110 ? 10.562 -10.5 -16.781 1 94.5 110 PHE A O 1
ATOM 887 N N . PRO A 1 111 ? 11.711 -9.898 -14.953 1 90.62 111 PRO A N 1
ATOM 888 C CA . PRO A 1 111 ? 12.023 -8.586 -15.523 1 90.62 111 PRO A CA 1
ATOM 889 C C . PRO A 1 111 ? 12.82 -8.688 -16.828 1 90.62 111 PRO A C 1
ATOM 891 O O . PRO A 1 111 ? 13.711 -9.523 -16.953 1 90.62 111 PRO A O 1
ATOM 894 N N . GLU A 1 112 ? 12.445 -7.812 -17.766 1 91.06 112 GLU A N 1
ATOM 895 C CA . GLU A 1 112 ? 13.047 -7.84 -19.094 1 91.06 112 GLU A CA 1
ATOM 896 C C . GLU A 1 112 ? 14.547 -7.551 -19.016 1 91.06 112 GLU A C 1
ATOM 898 O O . GLU A 1 112 ? 15.305 -7.957 -19.906 1 91.06 112 GLU A O 1
ATOM 903 N N . SER A 1 113 ? 14.961 -6.84 -18 1 88.25 113 SER A N 1
ATOM 904 C CA . SER A 1 113 ? 16.359 -6.449 -17.875 1 88.25 113 SER A CA 1
ATOM 905 C C . SER A 1 113 ? 17.266 -7.672 -17.719 1 88.25 113 SER A C 1
ATOM 907 O O . SER A 1 113 ? 18.484 -7.582 -17.906 1 88.25 113 SER A O 1
ATOM 909 N N . TYR A 1 114 ? 16.719 -8.781 -17.422 1 90.25 114 TYR A N 1
ATOM 910 C CA . TYR A 1 114 ? 17.5 -9.992 -17.203 1 90.25 114 TYR A CA 1
ATOM 911 C C . TYR A 1 114 ? 17.609 -10.812 -18.484 1 90.25 114 TYR A C 1
ATOM 913 O O . TYR A 1 114 ? 18.328 -11.805 -18.531 1 90.25 114 TYR A O 1
ATOM 921 N N . ALA A 1 115 ? 16.844 -10.414 -19.422 1 90.38 115 ALA A N 1
ATOM 922 C CA . ALA A 1 115 ? 16.844 -11.156 -20.688 1 90.38 115 ALA A CA 1
ATOM 923 C C . ALA A 1 115 ? 18.094 -10.836 -21.5 1 90.38 115 ALA A C 1
ATOM 925 O O . ALA A 1 115 ? 18.531 -9.68 -21.547 1 90.38 115 ALA A O 1
ATOM 926 N N . GLN A 1 116 ? 18.656 -11.836 -22.062 1 89.94 116 GLN A N 1
ATOM 927 C CA . GLN A 1 116 ? 19.75 -11.688 -23.016 1 89.94 116 GLN A CA 1
ATOM 928 C C . GLN A 1 116 ? 19.375 -12.289 -24.375 1 89.94 116 GLN A C 1
ATOM 930 O O . GLN A 1 116 ? 18.766 -13.359 -24.438 1 89.94 116 GLN A O 1
ATOM 935 N N . PRO A 1 117 ? 19.797 -11.469 -25.422 1 88.19 117 PRO A N 1
ATOM 936 C CA . PRO A 1 117 ? 19.562 -12.078 -26.734 1 88.19 117 PRO A CA 1
ATOM 937 C C . PRO A 1 117 ? 20.156 -13.484 -26.844 1 88.19 117 PRO A C 1
ATOM 939 O O . PRO A 1 117 ? 21.219 -13.75 -26.281 1 88.19 117 PRO A O 1
ATOM 942 N N . PRO A 1 118 ? 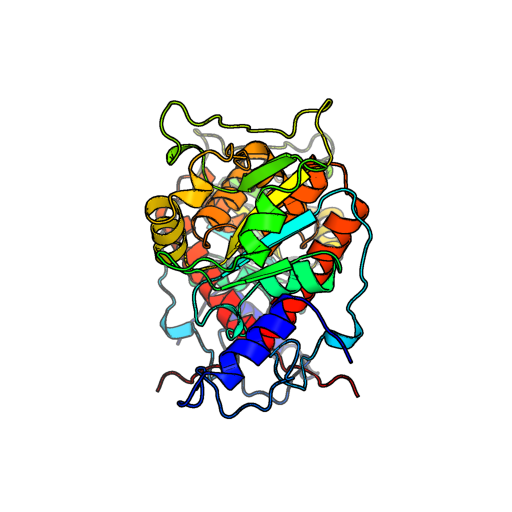19.375 -14.43 -27.531 1 92.25 118 PRO A N 1
ATOM 943 C CA . PRO A 1 118 ? 18.219 -14.234 -28.406 1 92.25 118 PRO A CA 1
ATOM 944 C C . PRO A 1 118 ? 16.891 -14.469 -27.703 1 92.25 118 PRO A C 1
ATOM 946 O O . PRO A 1 118 ? 15.852 -14.625 -28.344 1 92.25 118 PRO A O 1
ATOM 949 N N . ARG A 1 119 ? 16.875 -14.594 -26.469 1 93.19 119 ARG A N 1
ATOM 950 C CA . ARG A 1 119 ? 15.641 -14.867 -25.734 1 93.19 119 ARG A CA 1
ATOM 951 C C . ARG A 1 119 ? 14.586 -13.805 -26.031 1 93.19 119 ARG A C 1
ATOM 953 O O . ARG A 1 119 ? 14.859 -12.602 -25.938 1 93.19 119 ARG A O 1
ATOM 960 N N . LYS A 1 120 ? 13.43 -14.211 -26.422 1 94.94 120 LYS A N 1
ATOM 961 C CA . LYS A 1 120 ? 12.336 -13.297 -26.734 1 94.94 120 LYS A CA 1
ATOM 962 C C . LYS A 1 120 ? 11.734 -12.711 -25.453 1 94.94 120 LYS A C 1
ATOM 964 O O . LYS A 1 120 ? 11.57 -13.422 -24.453 1 94.94 120 LYS A O 1
ATOM 969 N N . VAL A 1 121 ? 11.406 -11.445 -25.516 1 95 121 VAL A N 1
ATOM 970 C CA . VAL A 1 121 ? 10.773 -10.75 -24.406 1 95 121 VAL A CA 1
ATOM 971 C C . VAL A 1 121 ? 9.453 -10.141 -24.859 1 95 121 VAL A C 1
ATOM 973 O O . VAL A 1 121 ? 9.398 -9.414 -25.859 1 95 121 VAL A O 1
ATOM 976 N N . TYR A 1 122 ? 8.398 -10.516 -24.125 1 94.06 122 TYR A N 1
ATOM 977 C CA . TYR A 1 122 ? 7.086 -9.922 -24.359 1 94.06 122 TYR A CA 1
ATOM 978 C C . TYR A 1 122 ? 6.715 -8.969 -23.234 1 94.06 122 TYR A C 1
ATOM 980 O O . TYR A 1 122 ? 7.02 -9.227 -22.062 1 94.06 122 TYR A O 1
ATOM 988 N N . ARG A 1 123 ? 6.012 -7.902 -23.562 1 89.38 123 ARG A N 1
ATOM 989 C CA . ARG A 1 123 ? 5.504 -6.953 -22.578 1 89.38 123 ARG A CA 1
ATOM 990 C C . ARG A 1 123 ? 3.98 -7.012 -22.5 1 89.38 123 ARG A C 1
ATOM 992 O O . ARG A 1 123 ? 3.373 -6.332 -21.672 1 89.38 123 ARG A O 1
ATOM 999 N N . HIS A 1 124 ? 3.473 -7.773 -23.422 1 89.12 124 HIS A N 1
ATOM 1000 C CA . HIS A 1 124 ? 2.049 -8.094 -23.453 1 89.12 124 HIS A CA 1
ATOM 1001 C C . HIS A 1 124 ? 1.816 -9.5 -24 1 89.12 124 HIS A C 1
ATOM 1003 O O . HIS A 1 124 ? 2.686 -10.07 -24.656 1 89.12 124 HIS A O 1
ATOM 1009 N N . ILE A 1 125 ? 0.702 -10.023 -23.641 1 90.69 125 ILE A N 1
ATOM 1010 C CA . ILE A 1 125 ? 0.345 -11.344 -24.156 1 90.69 125 ILE A CA 1
ATOM 1011 C C . ILE A 1 125 ? -0.174 -11.211 -25.578 1 90.69 125 ILE A C 1
ATOM 1013 O O . ILE A 1 125 ? -1.159 -10.508 -25.828 1 90.69 125 ILE A O 1
ATOM 1017 N N . PRO A 1 126 ? 0.465 -11.891 -26.438 1 89.94 126 PRO A N 1
ATOM 1018 C CA . PRO A 1 126 ? -0.001 -11.797 -27.828 1 89.94 126 PRO A CA 1
ATOM 1019 C C . PRO A 1 126 ? -1.427 -12.32 -28 1 89.94 126 PRO A C 1
ATOM 1021 O O . PRO A 1 126 ? -1.818 -13.289 -27.359 1 89.94 126 PRO A O 1
ATOM 1024 N N . THR A 1 127 ? -2.283 -11.703 -28.859 1 83.75 127 THR A N 1
ATOM 1025 C CA . THR A 1 127 ? -3.689 -12.031 -29.078 1 83.75 127 THR A CA 1
ATOM 1026 C C . THR A 1 127 ? -3.83 -13.352 -29.812 1 83.75 127 THR A C 1
ATOM 1028 O O . THR A 1 127 ? -4.797 -14.094 -29.609 1 83.75 127 THR A O 1
ATOM 1031 N N . ASP A 1 128 ? -3.004 -13.719 -30.703 1 82.56 128 ASP A N 1
ATOM 1032 C CA . ASP A 1 128 ? -3.137 -14.906 -31.547 1 82.56 128 ASP A CA 1
ATOM 1033 C C . ASP A 1 128 ? -2.268 -16.047 -31.016 1 82.56 128 ASP A C 1
ATOM 1035 O O . ASP A 1 128 ? -1.767 -16.859 -31.797 1 82.56 128 ASP A O 1
ATOM 1039 N N . SER A 1 129 ? -2.277 -16.156 -29.703 1 85.56 129 SER A N 1
ATOM 1040 C CA . SER A 1 129 ? -1.457 -17.203 -29.109 1 85.56 129 SER A CA 1
ATOM 1041 C C . SER A 1 129 ? -2.318 -18.25 -28.391 1 85.56 129 SER A C 1
ATOM 1043 O O . SER A 1 129 ? -3.51 -18.016 -28.172 1 85.56 129 SER A O 1
ATOM 1045 N N . LYS A 1 130 ? -1.719 -19.453 -28.297 1 94.94 130 LYS A N 1
ATOM 1046 C CA . LYS A 1 130 ? -2.328 -20.484 -27.438 1 94.94 130 LYS A CA 1
ATOM 1047 C C . LYS A 1 130 ? -2.574 -19.938 -26.031 1 94.94 130 LYS A C 1
ATOM 1049 O O . LYS A 1 130 ? -1.972 -18.938 -25.625 1 94.94 130 LYS A O 1
ATOM 1054 N N . PRO A 1 131 ? -3.543 -20.578 -25.297 1 96.81 131 PRO A N 1
ATOM 1055 C CA . PRO A 1 131 ? -3.713 -20.156 -23.906 1 96.81 131 PRO A CA 1
ATOM 1056 C C . PRO A 1 131 ? -2.4 -20.172 -23.125 1 96.81 131 PRO A C 1
ATOM 1058 O O . PRO A 1 131 ? -1.608 -21.094 -23.25 1 96.81 131 PRO A O 1
ATOM 1061 N N . PRO A 1 132 ? -2.195 -19.172 -22.359 1 97.88 132 PRO A N 1
ATOM 1062 C CA . PRO A 1 132 ? -0.872 -19.031 -21.75 1 97.88 132 PRO A CA 1
ATOM 1063 C C . PRO A 1 132 ? -0.675 -19.938 -20.531 1 97.88 132 PRO A C 1
ATOM 1065 O O . PRO A 1 132 ? -1.633 -20.219 -19.812 1 97.88 132 PRO A O 1
ATOM 1068 N N . LEU A 1 133 ? 0.524 -20.406 -20.391 1 98.44 133 LEU A N 1
ATOM 1069 C CA . LEU A 1 133 ? 1.071 -20.953 -19.141 1 98.44 133 LEU A CA 1
ATOM 1070 C C . LEU A 1 133 ? 2.088 -19.984 -18.547 1 98.44 133 LEU A C 1
ATOM 1072 O O . LEU A 1 133 ? 3.16 -19.766 -19.109 1 98.44 133 LEU A O 1
ATOM 1076 N N . PHE A 1 134 ? 1.757 -19.438 -17.406 1 98.44 134 PHE A N 1
ATOM 1077 C CA . PHE A 1 134 ? 2.662 -18.516 -16.719 1 98.44 134 PHE A CA 1
ATOM 1078 C C . PHE A 1 134 ? 3.545 -19.25 -15.727 1 98.44 134 PHE A C 1
ATOM 1080 O O . PHE A 1 134 ? 3.045 -19.859 -14.773 1 98.44 134 PHE A O 1
ATOM 1087 N N . ILE A 1 135 ? 4.785 -19.203 -15.977 1 98.69 135 ILE A N 1
ATOM 1088 C CA . ILE A 1 135 ? 5.766 -19.812 -15.094 1 98.69 135 ILE A CA 1
ATOM 1089 C C . ILE A 1 135 ? 6.348 -18.766 -14.148 1 98.69 135 ILE A C 1
ATOM 1091 O O . ILE A 1 135 ? 6.945 -17.781 -14.602 1 98.69 135 ILE A O 1
ATOM 1095 N N . MET A 1 136 ? 6.195 -18.953 -12.812 1 97.56 136 MET A N 1
ATOM 1096 C CA . MET A 1 136 ? 6.648 -17.984 -11.82 1 97.56 136 MET A CA 1
ATOM 1097 C C . MET A 1 136 ? 7.699 -18.594 -10.906 1 97.56 136 MET A C 1
ATOM 1099 O O . MET A 1 136 ? 7.551 -19.719 -10.453 1 97.56 136 MET A O 1
ATOM 1103 N N . LEU A 1 137 ? 8.734 -17.844 -10.766 1 97.06 137 LEU A N 1
ATOM 1104 C CA . LEU A 1 137 ? 9.727 -18.219 -9.758 1 97.06 137 LEU A CA 1
ATOM 1105 C C . LEU A 1 137 ? 9.352 -17.656 -8.391 1 97.06 137 LEU A C 1
ATOM 1107 O O . LEU A 1 137 ? 9.484 -16.453 -8.156 1 97.06 137 LEU A O 1
ATOM 1111 N N . ASP A 1 138 ? 8.766 -18.516 -7.586 1 93.38 138 ASP A N 1
ATOM 1112 C CA . ASP A 1 138 ? 8.219 -18.094 -6.297 1 93.38 138 ASP A CA 1
ATOM 1113 C C . ASP A 1 138 ? 9.227 -18.328 -5.176 1 93.38 138 ASP A C 1
ATOM 1115 O O . ASP A 1 138 ? 9.297 -19.406 -4.602 1 93.38 138 ASP A O 1
ATOM 1119 N N . SER A 1 139 ? 10.023 -17.375 -4.879 1 90.44 139 SER A N 1
ATOM 1120 C CA . SER A 1 139 ? 11.109 -17.328 -3.904 1 90.44 139 SER A CA 1
ATOM 1121 C C . SER A 1 139 ? 11.531 -15.898 -3.598 1 90.44 139 SER A C 1
ATOM 1123 O O . SER A 1 139 ? 10.883 -14.945 -4.047 1 90.44 139 SER A O 1
ATOM 1125 N N . THR A 1 140 ? 12.477 -15.797 -2.697 1 84.69 140 THR A N 1
ATOM 1126 C CA . THR A 1 140 ? 13.086 -14.484 -2.52 1 84.69 140 THR A CA 1
ATOM 1127 C C . THR A 1 140 ? 13.82 -14.055 -3.787 1 84.69 140 THR A C 1
ATOM 1129 O O . THR A 1 140 ? 14.141 -14.883 -4.637 1 84.69 140 THR A O 1
ATOM 1132 N N . TRP A 1 141 ? 14.047 -12.734 -3.922 1 84.94 141 TRP A N 1
ATOM 1133 C CA . TRP A 1 141 ? 14.625 -12.195 -5.148 1 84.94 141 TRP A CA 1
ATOM 1134 C C . TRP A 1 141 ? 16 -12.805 -5.422 1 84.94 141 TRP A C 1
ATOM 1136 O O . TRP A 1 141 ? 16.281 -13.234 -6.543 1 84.94 141 TRP A O 1
ATOM 1146 N N . PRO A 1 142 ? 16.906 -12.914 -4.383 1 88.75 142 PRO A N 1
ATOM 1147 C CA . PRO A 1 142 ? 18.188 -13.57 -4.645 1 88.75 142 PRO A CA 1
ATOM 1148 C C . PRO A 1 142 ? 18.016 -15.016 -5.125 1 88.75 142 PRO A C 1
ATOM 1150 O O . PRO A 1 142 ? 18.719 -15.445 -6.043 1 88.75 142 PRO A O 1
ATOM 1153 N N . GLU A 1 143 ? 17.094 -15.719 -4.562 1 91.88 143 GLU A N 1
ATOM 1154 C CA . GLU A 1 143 ? 16.812 -17.094 -4.953 1 91.88 143 GLU A CA 1
ATOM 1155 C C . GLU A 1 143 ? 16.219 -17.172 -6.355 1 91.88 143 GLU A C 1
ATOM 1157 O O . GLU A 1 143 ? 16.578 -18.031 -7.152 1 91.88 143 GLU A O 1
ATOM 1162 N N . ALA A 1 144 ? 15.266 -16.281 -6.605 1 93.81 144 ALA A N 1
ATOM 1163 C CA . ALA A 1 144 ? 14.641 -16.234 -7.926 1 93.81 144 ALA A CA 1
ATOM 1164 C C . ALA A 1 144 ? 15.68 -15.969 -9.016 1 93.81 144 ALA A C 1
ATOM 1166 O O . ALA A 1 144 ? 15.656 -16.609 -10.07 1 93.81 144 ALA A O 1
ATOM 1167 N N . ARG A 1 145 ? 16.578 -15.07 -8.789 1 94 145 ARG A N 1
ATOM 1168 C CA . ARG A 1 145 ? 17.656 -14.781 -9.727 1 94 145 ARG A CA 1
ATOM 1169 C C . ARG A 1 145 ? 18.547 -16 -9.922 1 94 145 ARG A C 1
ATOM 1171 O O . ARG A 1 145 ? 18.984 -16.281 -11.039 1 94 145 ARG A O 1
ATOM 1178 N N . LYS A 1 146 ? 18.844 -16.609 -8.812 1 96.25 146 LYS A N 1
ATOM 1179 C CA . LYS A 1 146 ? 19.625 -17.844 -8.891 1 96.25 146 LYS A CA 1
ATOM 1180 C C . LYS A 1 146 ? 18.938 -18.875 -9.773 1 96.25 146 LYS A C 1
ATOM 1182 O O . LYS A 1 146 ? 19.562 -19.469 -10.656 1 96.25 146 LYS A O 1
ATOM 1187 N N . ILE A 1 147 ? 17.672 -19.125 -9.539 1 96.94 147 ILE A N 1
ATOM 1188 C CA . ILE A 1 147 ? 16.906 -20.078 -10.336 1 96.94 147 ILE A CA 1
ATOM 1189 C C . ILE A 1 147 ? 16.953 -19.672 -11.812 1 96.94 147 ILE A C 1
ATOM 1191 O O . ILE A 1 147 ? 17.188 -20.5 -12.68 1 96.94 147 ILE A O 1
ATOM 1195 N N . PHE A 1 148 ? 16.766 -18.469 -12.078 1 96.62 148 PHE A N 1
ATOM 1196 C CA . PHE A 1 148 ? 16.75 -17.938 -13.438 1 96.62 148 PHE A CA 1
ATOM 1197 C C . PHE A 1 148 ? 18.078 -18.219 -14.133 1 96.62 148 PHE A C 1
ATOM 1199 O O . PHE A 1 148 ? 18.094 -18.656 -15.289 1 96.62 148 PHE A O 1
ATOM 1206 N N . ARG A 1 149 ? 19.094 -18.062 -13.422 1 96.06 149 ARG A N 1
ATOM 1207 C CA . ARG A 1 149 ? 20.438 -18.188 -14 1 96.06 149 ARG A CA 1
ATOM 1208 C C . ARG A 1 149 ? 20.844 -19.656 -14.102 1 96.06 149 ARG A C 1
ATOM 1210 O O . ARG A 1 149 ? 21.531 -20.047 -15.047 1 96.06 149 ARG A O 1
ATOM 1217 N N . LYS A 1 150 ? 20.359 -20.406 -13.188 1 97.5 150 LYS A N 1
ATOM 1218 C CA . LYS A 1 150 ? 20.922 -21.75 -13.047 1 97.5 150 LYS A CA 1
ATOM 1219 C C . LYS A 1 150 ? 19.922 -22.812 -13.508 1 97.5 150 LYS A C 1
ATOM 1221 O O . LYS A 1 150 ? 20.016 -23.969 -13.094 1 97.5 150 LYS A O 1
ATOM 1226 N N . SER A 1 151 ? 18.969 -22.453 -14.273 1 97.19 151 SER A N 1
ATOM 1227 C CA . SER A 1 151 ? 17.984 -23.422 -14.789 1 97.19 151 SER A CA 1
ATOM 1228 C C . SER A 1 151 ? 18 -23.453 -16.312 1 97.19 151 SER A C 1
ATOM 1230 O O . SER A 1 151 ? 17.109 -22.891 -16.953 1 97.19 151 SER A O 1
ATOM 1232 N N . PRO A 1 152 ? 18.891 -24.234 -16.922 1 95.62 152 PRO A N 1
ATOM 1233 C CA . PRO A 1 152 ? 18.969 -24.266 -18.375 1 95.62 152 PRO A CA 1
ATOM 1234 C C . PRO A 1 152 ? 17.672 -24.688 -19.031 1 95.62 152 PRO A C 1
ATOM 1236 O O . PRO A 1 152 ? 17.375 -24.281 -20.156 1 95.62 152 PRO A O 1
ATOM 1239 N N . TYR A 1 153 ? 16.812 -25.469 -18.359 1 96.38 153 TYR A N 1
ATOM 1240 C CA . TYR A 1 153 ? 15.57 -25.969 -18.922 1 96.38 153 TYR A CA 1
ATOM 1241 C C . TYR A 1 153 ? 14.539 -24.859 -19.031 1 96.38 153 TYR A C 1
ATOM 1243 O O . TYR A 1 153 ? 13.453 -25.047 -19.594 1 96.38 153 TYR A O 1
ATOM 1251 N N . LEU A 1 154 ? 14.867 -23.672 -18.547 1 97.12 154 LEU A N 1
ATOM 1252 C CA . LEU A 1 154 ? 13.984 -22.516 -18.672 1 97.12 154 LEU A CA 1
ATOM 1253 C C . LEU A 1 154 ? 14.508 -21.547 -19.719 1 97.12 154 LEU A C 1
ATOM 1255 O O . LEU A 1 154 ? 13.82 -20.578 -20.078 1 97.12 154 LEU A O 1
ATOM 1259 N N . ASP A 1 155 ? 15.609 -21.703 -20.297 1 95 155 ASP A N 1
ATOM 1260 C CA . ASP A 1 155 ? 16.344 -20.734 -21.094 1 95 155 ASP A CA 1
ATOM 1261 C C . ASP A 1 155 ? 15.594 -20.406 -22.391 1 95 155 ASP A C 1
ATOM 1263 O O . ASP A 1 155 ? 15.664 -19.266 -22.875 1 95 155 ASP A O 1
ATOM 1267 N N . ASN A 1 156 ? 14.914 -21.359 -22.922 1 94 156 ASN A N 1
ATOM 1268 C CA . ASN A 1 156 ? 14.297 -21.172 -24.219 1 94 156 ASN A CA 1
ATOM 1269 C C . ASN A 1 156 ? 12.859 -20.672 -24.094 1 94 156 ASN A C 1
ATOM 1271 O O . ASN A 1 156 ? 12.188 -20.422 -25.094 1 94 156 ASN A O 1
ATOM 1275 N N . ILE A 1 157 ? 12.391 -20.531 -22.922 1 97.31 157 ILE A N 1
ATOM 1276 C CA . ILE A 1 157 ? 11.039 -20.031 -22.703 1 97.31 157 ILE A CA 1
ATOM 1277 C C . ILE A 1 157 ? 11.039 -18.5 -22.812 1 97.31 157 ILE A C 1
ATOM 1279 O O . ILE A 1 157 ? 11.852 -17.828 -22.172 1 97.31 157 ILE A O 1
ATOM 1283 N N . PRO A 1 158 ? 10.211 -17.938 -23.656 1 97.25 158 PRO A N 1
ATOM 1284 C CA . PRO A 1 158 ? 10.156 -16.484 -23.734 1 97.25 158 PRO A CA 1
ATOM 1285 C C . PRO A 1 158 ? 9.797 -15.828 -22.406 1 97.25 158 PRO A C 1
ATOM 1287 O O . PRO A 1 158 ? 9.055 -16.406 -21.609 1 97.25 158 PRO A O 1
ATOM 1290 N N . LEU A 1 159 ? 10.336 -14.594 -22.219 1 96.81 159 LEU A N 1
ATOM 1291 C CA . LEU A 1 159 ? 10.008 -13.82 -21.016 1 96.81 159 LEU A CA 1
ATOM 1292 C C . LEU A 1 159 ? 8.75 -12.984 -21.234 1 96.81 159 LEU A C 1
ATOM 1294 O O . LEU A 1 159 ? 8.547 -12.445 -22.328 1 96.81 159 LEU A O 1
ATOM 1298 N N . LEU A 1 160 ? 7.891 -12.969 -20.312 1 95.88 160 LEU A N 1
ATOM 1299 C CA . LEU A 1 160 ? 6.848 -11.953 -20.188 1 95.88 160 LEU A CA 1
ATOM 1300 C C . LEU A 1 160 ? 7.121 -11.023 -19.016 1 95.88 160 LEU A C 1
ATOM 1302 O O . LEU A 1 160 ? 7.145 -11.453 -17.859 1 95.88 160 LEU A O 1
ATOM 1306 N N . SER A 1 161 ? 7.41 -9.812 -19.281 1 92.25 161 SER A N 1
ATOM 1307 C CA . SER A 1 161 ? 7.734 -8.82 -18.25 1 92.25 161 SER A CA 1
ATOM 1308 C C . SER A 1 161 ? 6.555 -7.887 -18 1 92.25 161 SER A C 1
ATOM 1310 O O . SER A 1 161 ? 5.969 -7.344 -18.938 1 92.25 161 SER A O 1
ATOM 1312 N N . VAL A 1 162 ? 6.109 -7.832 -16.719 1 87.06 162 VAL A N 1
ATOM 1313 C CA . VAL A 1 162 ? 5.055 -6.887 -16.375 1 87.06 162 VAL A CA 1
ATOM 1314 C C . VAL A 1 162 ? 5.547 -5.457 -16.594 1 87.06 162 VAL A C 1
ATOM 1316 O O . VAL A 1 162 ? 6.539 -5.039 -15.984 1 87.06 162 VAL A O 1
ATOM 1319 N N . ASN A 1 163 ? 4.93 -4.77 -17.422 1 77.56 163 ASN A N 1
ATOM 1320 C CA . ASN A 1 163 ? 5.41 -3.438 -17.766 1 77.56 163 ASN A CA 1
ATOM 1321 C C . ASN A 1 163 ? 5.016 -2.408 -16.719 1 77.56 163 ASN A C 1
ATOM 1323 O O . ASN A 1 163 ? 4.137 -2.666 -15.891 1 77.56 163 ASN A O 1
ATOM 1327 N N . SER A 1 164 ? 5.711 -1.288 -16.781 1 70.69 164 SER A N 1
ATOM 1328 C CA . SER A 1 164 ? 5.566 -0.225 -15.781 1 70.69 164 SER A CA 1
ATOM 1329 C C . SER A 1 164 ? 4.141 0.317 -15.758 1 70.69 164 SER A C 1
ATOM 1331 O O . SER A 1 164 ? 3.621 0.666 -14.703 1 70.69 164 SER A O 1
ATOM 1333 N N . ALA A 1 165 ? 3.535 0.347 -16.906 1 71.56 165 ALA A N 1
ATOM 1334 C CA . ALA A 1 165 ? 2.176 0.876 -16.984 1 71.56 165 ALA A CA 1
ATOM 1335 C C . ALA A 1 165 ? 1.196 -0.01 -16.219 1 71.56 165 ALA A C 1
ATOM 1337 O O . ALA A 1 165 ? 0.354 0.489 -15.469 1 71.56 165 ALA A O 1
ATOM 1338 N N . ALA A 1 166 ? 1.32 -1.274 -16.438 1 75.38 166 ALA A N 1
ATOM 1339 C CA . ALA A 1 166 ? 0.448 -2.223 -15.758 1 75.38 166 ALA A CA 1
ATOM 1340 C C . ALA A 1 166 ? 0.672 -2.182 -14.25 1 75.38 166 ALA A C 1
ATOM 1342 O O . ALA A 1 166 ? -0.284 -2.223 -13.469 1 75.38 166 ALA A O 1
ATOM 1343 N N . LYS A 1 167 ? 1.88 -2.1 -13.859 1 75.44 167 LYS A N 1
ATOM 1344 C CA . LYS A 1 167 ? 2.211 -2.002 -12.445 1 75.44 167 LYS A CA 1
ATOM 1345 C C . LYS A 1 167 ? 1.622 -0.737 -11.828 1 75.44 167 LYS A C 1
ATOM 1347 O O . LYS A 1 167 ? 1.032 -0.784 -10.742 1 75.44 167 LYS A O 1
ATOM 1352 N N . THR A 1 168 ? 1.852 0.303 -12.539 1 66.31 168 THR A N 1
ATOM 1353 C CA . THR A 1 168 ? 1.351 1.589 -12.07 1 66.31 168 THR A CA 1
ATOM 1354 C C . THR A 1 168 ? -0.17 1.562 -11.938 1 66.31 168 THR A C 1
ATOM 1356 O O . THR A 1 168 ? -0.721 2.014 -10.938 1 66.31 168 THR A O 1
ATOM 1359 N N . ASN A 1 169 ? -0.808 1.101 -12.992 1 67.94 169 ASN A N 1
ATOM 1360 C CA . ASN A 1 169 ? -2.264 1.002 -12.961 1 67.94 169 ASN A CA 1
ATOM 1361 C C . ASN A 1 169 ? -2.742 0.158 -11.781 1 67.94 169 ASN A C 1
ATOM 1363 O O . ASN A 1 169 ? -3.729 0.5 -11.133 1 67.94 169 ASN A O 1
ATOM 1367 N N . TYR A 1 170 ? -2.082 -0.841 -11.609 1 74.5 170 TYR A N 1
ATOM 1368 C CA . TYR A 1 170 ? -2.395 -1.699 -10.477 1 74.5 170 TYR A CA 1
ATOM 1369 C C . TYR A 1 170 ? -2.275 -0.932 -9.164 1 74.5 170 TYR A C 1
ATOM 1371 O O . TYR A 1 170 ? -3.172 -0.991 -8.32 1 74.5 170 TYR A O 1
ATOM 1379 N N . LEU A 1 171 ? -1.169 -0.3 -9.016 1 66.88 171 LEU A N 1
ATOM 1380 C CA . LEU A 1 171 ? -0.917 0.45 -7.789 1 66.88 171 LEU A CA 1
ATOM 1381 C C . LEU A 1 171 ? -1.962 1.544 -7.594 1 66.88 171 LEU A C 1
ATOM 1383 O O . LEU A 1 171 ? -2.41 1.789 -6.473 1 66.88 171 LEU A O 1
ATOM 1387 N N . LEU A 1 172 ? -2.311 2.109 -8.672 1 62.06 172 LEU A N 1
ATOM 1388 C CA . LEU A 1 172 ? -3.318 3.162 -8.617 1 62.06 172 LEU A CA 1
ATOM 1389 C C . LEU A 1 172 ? -4.676 2.596 -8.219 1 62.06 172 LEU A C 1
ATOM 1391 O O . LEU A 1 172 ? -5.406 3.213 -7.441 1 62.06 172 LEU A O 1
ATOM 1395 N N . ARG A 1 173 ? -4.969 1.525 -8.758 1 61.19 173 ARG A N 1
ATOM 1396 C CA . ARG A 1 173 ? -6.238 0.882 -8.438 1 61.19 173 ARG A CA 1
ATOM 1397 C C . ARG A 1 173 ? -6.273 0.443 -6.977 1 61.19 173 ARG A C 1
ATOM 1399 O O . ARG A 1 173 ? -7.305 0.571 -6.309 1 61.19 173 ARG A O 1
ATOM 1406 N N . MET A 1 174 ? -5.242 -0.168 -6.629 1 64.38 174 MET A N 1
ATOM 1407 C CA . MET A 1 174 ? -5.156 -0.599 -5.238 1 64.38 174 MET A CA 1
ATOM 1408 C C . MET A 1 174 ? -5.309 0.587 -4.293 1 64.38 174 MET A C 1
ATOM 1410 O O . MET A 1 174 ? -5.941 0.47 -3.24 1 64.38 174 MET A O 1
ATOM 1414 N N . SER A 1 175 ? -4.723 1.609 -4.664 1 55.81 175 SER A N 1
ATOM 1415 C CA . SER A 1 175 ? -4.848 2.83 -3.875 1 55.81 175 SER A CA 1
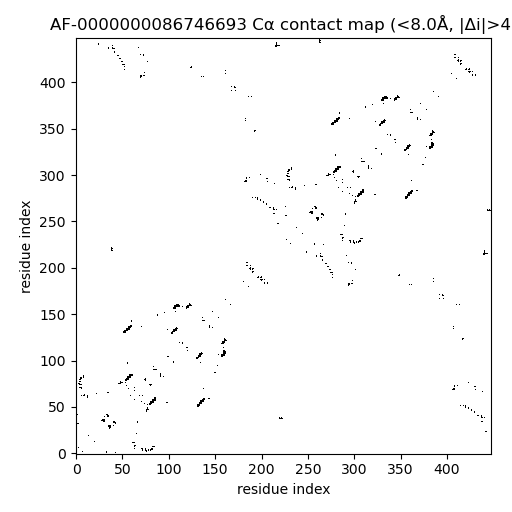ATOM 1416 C C . SER A 1 175 ? -6.277 3.367 -3.912 1 55.81 175 SER A C 1
ATOM 1418 O O . SER A 1 175 ? -6.773 3.895 -2.916 1 55.81 175 SER A O 1
ATOM 1420 N N . ALA A 1 176 ? -6.77 3.238 -5.145 1 51.78 176 ALA A N 1
ATOM 1421 C CA . ALA A 1 176 ? -8.148 3.705 -5.293 1 51.78 176 ALA A CA 1
ATOM 1422 C C . ALA A 1 176 ? -9.094 2.891 -4.422 1 51.78 176 ALA A C 1
ATOM 1424 O O . ALA A 1 176 ? -10.086 3.418 -3.91 1 51.78 176 ALA A O 1
ATOM 1425 N N . ARG A 1 177 ? -8.836 1.578 -4.496 1 50.03 177 ARG A N 1
ATOM 1426 C CA . ARG A 1 177 ? -9.672 0.706 -3.682 1 50.03 177 ARG A CA 1
ATOM 1427 C C . ARG A 1 177 ? -9.477 0.994 -2.195 1 50.03 177 ARG A C 1
ATOM 1429 O O . ARG A 1 177 ? -10.414 0.879 -1.408 1 50.03 177 ARG A O 1
ATOM 1436 N N . GLU A 1 178 ? -8.094 0.855 -1.919 1 50 178 GLU A N 1
ATOM 1437 C CA . GLU A 1 178 ? -7.801 1.247 -0.543 1 50 178 GLU A CA 1
ATOM 1438 C C . GLU A 1 178 ? -8.086 2.73 -0.321 1 50 178 GLU A C 1
ATOM 1440 O O . GLU A 1 178 ? -8.016 3.529 -1.257 1 50 178 GLU A O 1
ATOM 1445 N N . GLU A 1 179 ? -8.695 2.994 0.52 1 52.38 179 GLU A N 1
ATOM 1446 C CA . GLU A 1 179 ? -9.086 4.359 0.853 1 52.38 179 GLU A CA 1
ATOM 1447 C C . GLU A 1 179 ? -8.023 5.359 0.417 1 52.38 179 GLU A C 1
ATOM 1449 O O . GLU A 1 179 ? -6.859 4.996 0.231 1 52.38 179 GLU A O 1
ATOM 1454 N N . GLN A 1 180 ? -8.461 6.672 0.187 1 63.12 180 GLN A N 1
ATOM 1455 C CA . GLN A 1 180 ? -7.914 8.016 0.013 1 63.12 180 GLN A CA 1
ATOM 1456 C C . GLN A 1 180 ? -6.648 8.203 0.84 1 63.12 180 GLN A C 1
ATOM 1458 O O . GLN A 1 180 ? -6.457 7.535 1.858 1 63.12 180 GLN A O 1
ATOM 1463 N N . LEU A 1 181 ? -5.523 8.539 0.059 1 78.31 181 LEU A N 1
ATOM 1464 C CA . LEU A 1 181 ? -4.355 8.945 0.832 1 78.31 181 LEU A CA 1
ATOM 1465 C C . LEU A 1 181 ? -4.77 9.547 2.168 1 78.31 181 LEU A C 1
ATOM 1467 O O . LEU A 1 181 ? -5.75 10.297 2.24 1 78.31 181 LEU A O 1
ATOM 1471 N N . CYS A 1 182 ? -4.121 8.938 3.145 1 85.75 182 CYS A N 1
ATOM 1472 C CA . CYS A 1 182 ? -4.426 9.531 4.445 1 85.75 182 CYS A CA 1
ATOM 1473 C C . CYS A 1 182 ? -3.805 10.914 4.57 1 85.75 182 CYS A C 1
ATOM 1475 O O . CYS A 1 182 ? -3.068 11.352 3.688 1 85.75 182 CYS A O 1
ATOM 1477 N N . THR A 1 183 ? -4.066 11.586 5.648 1 92.19 183 THR A N 1
ATOM 1478 C CA . THR A 1 183 ? -3.652 12.969 5.863 1 92.19 183 THR A CA 1
ATOM 1479 C C . THR A 1 183 ? -2.131 13.086 5.852 1 92.19 183 THR A C 1
ATOM 1481 O O . THR A 1 183 ? -1.578 13.992 5.227 1 92.19 183 THR A O 1
ATOM 1484 N N . ALA A 1 184 ? -1.396 12.133 6.512 1 93.69 184 ALA A N 1
ATOM 1485 C CA . ALA A 1 184 ? 0.063 12.172 6.566 1 93.69 184 ALA A CA 1
ATOM 1486 C C . ALA A 1 184 ? 0.668 11.977 5.18 1 93.69 184 ALA A C 1
ATOM 1488 O O . ALA A 1 184 ? 1.669 12.609 4.836 1 93.69 184 ALA A O 1
ATOM 1489 N N . GLU A 1 185 ? 0.054 11.094 4.375 1 90.25 185 GLU A N 1
ATOM 1490 C CA . GLU A 1 185 ? 0.535 10.828 3.02 1 90.25 185 GLU A CA 1
ATOM 1491 C C . GLU A 1 185 ? 0.382 12.062 2.131 1 90.25 185 GLU A C 1
ATOM 1493 O O . GLU A 1 185 ? 1.309 12.43 1.407 1 90.25 185 GLU A O 1
ATOM 1498 N N . VAL A 1 186 ? -0.762 12.664 2.221 1 92.5 186 VAL A N 1
ATOM 1499 C CA . VAL A 1 186 ? -1 13.883 1.459 1 92.5 186 VAL A CA 1
ATOM 1500 C C . VAL A 1 186 ? 0.006 14.953 1.875 1 92.5 186 VAL A C 1
ATOM 1502 O O . VAL A 1 186 ? 0.589 15.633 1.024 1 92.5 186 VAL A O 1
ATOM 1505 N N . ALA A 1 187 ? 0.24 15.078 3.133 1 96.38 187 ALA A N 1
ATOM 1506 C CA . ALA A 1 187 ? 1.194 16.062 3.646 1 96.38 187 ALA A CA 1
ATOM 1507 C C . ALA A 1 187 ? 2.596 15.797 3.102 1 96.38 187 ALA A C 1
ATOM 1509 O O . ALA A 1 187 ? 3.311 16.734 2.73 1 96.38 187 ALA A O 1
ATOM 1510 N N . ALA A 1 188 ? 3.004 14.562 3.051 1 94.81 188 ALA A N 1
ATOM 1511 C CA . ALA A 1 188 ? 4.328 14.219 2.543 1 94.81 188 ALA A CA 1
ATOM 1512 C C . ALA A 1 188 ? 4.48 14.617 1.08 1 94.81 188 ALA A C 1
ATOM 1514 O O . ALA A 1 188 ? 5.523 15.141 0.679 1 94.81 188 ALA A O 1
ATOM 1515 N N . ILE A 1 189 ? 3.451 14.375 0.323 1 92.44 189 ILE A N 1
ATOM 1516 C CA . ILE A 1 189 ? 3.459 14.727 -1.094 1 92.44 189 ILE A CA 1
ATOM 1517 C C . ILE A 1 189 ? 3.604 16.234 -1.255 1 92.44 189 ILE A C 1
ATOM 1519 O O . ILE A 1 189 ? 4.426 16.703 -2.043 1 92.44 189 ILE A O 1
ATOM 1523 N N . ILE A 1 190 ? 2.846 16.984 -0.469 1 95.38 190 ILE A N 1
ATOM 1524 C CA . ILE A 1 190 ? 2.826 18.438 -0.594 1 95.38 190 ILE A CA 1
ATOM 1525 C C . ILE A 1 190 ? 4.164 19 -0.137 1 95.38 190 ILE A C 1
ATOM 1527 O O . ILE A 1 190 ? 4.664 19.969 -0.718 1 95.38 190 ILE A O 1
ATOM 1531 N N . LEU A 1 191 ? 4.77 18.469 0.93 1 96 191 LEU A N 1
ATOM 1532 C CA . LEU A 1 191 ? 6.102 18.875 1.376 1 96 191 LEU A CA 1
ATOM 1533 C C . LEU A 1 191 ? 7.121 18.719 0.257 1 96 191 LEU A C 1
ATOM 1535 O O . LEU A 1 191 ? 7.934 19.609 0.016 1 96 191 LEU A O 1
ATOM 1539 N N . GLU A 1 192 ? 7.039 17.609 -0.392 1 93.31 192 GLU A N 1
ATOM 1540 C CA . GLU A 1 192 ? 7.957 17.344 -1.499 1 93.31 192 GLU A CA 1
ATOM 1541 C C . GLU A 1 192 ? 7.773 18.375 -2.613 1 93.31 192 GLU A C 1
ATOM 1543 O O . GLU A 1 192 ? 8.75 18.891 -3.15 1 93.31 192 GLU A O 1
ATOM 1548 N N . GLN A 1 193 ? 6.586 18.656 -2.934 1 91.38 193 GLN A N 1
ATOM 1549 C CA . GLN A 1 193 ? 6.277 19.625 -3.979 1 91.38 193 GLN A CA 1
ATOM 1550 C C . GLN A 1 193 ? 6.781 21.016 -3.604 1 91.38 193 GLN A C 1
ATOM 1552 O O . GLN A 1 193 ? 7.172 21.797 -4.473 1 91.38 193 GLN A O 1
ATOM 1557 N N . ALA A 1 194 ? 6.742 21.328 -2.326 1 94.5 194 ALA A N 1
ATOM 1558 C CA . ALA A 1 194 ? 7.168 22.641 -1.831 1 94.5 194 ALA A CA 1
ATOM 1559 C C . ALA A 1 194 ? 8.688 22.719 -1.722 1 94.5 194 ALA A C 1
ATOM 1561 O O . ALA A 1 194 ? 9.242 23.766 -1.377 1 94.5 194 ALA A O 1
ATOM 1562 N N . GLY A 1 195 ? 9.336 21.578 -1.95 1 93.06 195 GLY A N 1
ATOM 1563 C CA . GLY A 1 195 ? 10.789 21.531 -1.891 1 93.06 195 GLY A CA 1
ATOM 1564 C C . GLY A 1 195 ? 11.32 21.156 -0.521 1 93.06 195 GLY A C 1
ATOM 1565 O O . GLY A 1 195 ? 12.531 21.203 -0.283 1 93.06 195 GLY A O 1
ATOM 1566 N N . ASP A 1 196 ? 10.484 20.891 0.414 1 96.19 196 ASP A N 1
ATOM 1567 C CA . ASP A 1 196 ? 10.883 20.422 1.738 1 96.19 196 ASP A CA 1
ATOM 1568 C C . ASP A 1 196 ? 11.156 18.906 1.728 1 96.19 196 ASP A C 1
ATOM 1570 O O . ASP A 1 196 ? 10.477 18.141 2.416 1 96.19 196 ASP A O 1
ATOM 1574 N N . ILE A 1 197 ? 12.219 18.5 1.101 1 93.12 197 ILE A N 1
ATOM 1575 C CA . ILE A 1 197 ? 12.484 17.109 0.75 1 93.12 197 ILE A CA 1
ATOM 1576 C C . ILE A 1 197 ? 12.812 16.312 2.012 1 93.12 197 ILE A C 1
ATOM 1578 O O . ILE A 1 197 ? 12.273 15.227 2.225 1 93.12 197 ILE A O 1
ATOM 1582 N N . THR A 1 198 ? 13.672 16.812 2.816 1 94.12 198 THR A N 1
ATOM 1583 C CA . THR A 1 198 ? 14.07 16.109 4.031 1 94.12 198 THR A CA 1
ATOM 1584 C C . THR A 1 198 ? 12.867 15.883 4.945 1 94.12 198 THR A C 1
ATOM 1586 O O . THR A 1 198 ? 12.672 14.781 5.457 1 94.12 198 THR A O 1
ATOM 1589 N N . ALA A 1 199 ? 12.078 16.922 5.152 1 96.56 199 ALA A N 1
ATOM 1590 C CA . ALA A 1 199 ? 10.891 16.797 5.988 1 96.56 199 ALA A CA 1
ATOM 1591 C C . ALA A 1 199 ? 9.914 15.773 5.418 1 96.56 199 ALA A C 1
ATOM 1593 O O . ALA A 1 199 ? 9.312 15 6.164 1 96.56 199 ALA A O 1
ATOM 1594 N N . SER A 1 200 ? 9.727 15.773 4.105 1 95.88 200 SER A N 1
ATOM 1595 C CA . SER A 1 200 ? 8.859 14.805 3.438 1 95.88 200 SER A CA 1
ATOM 1596 C C . SER A 1 200 ? 9.32 13.375 3.703 1 95.88 200 SER A C 1
ATOM 1598 O O . SER A 1 200 ? 8.516 12.523 4.094 1 95.88 200 SER A O 1
ATOM 1600 N N . GLN A 1 201 ? 10.578 13.133 3.568 1 89.75 201 GLN A N 1
ATOM 1601 C CA . GLN A 1 201 ? 11.141 11.797 3.738 1 89.75 201 GLN A CA 1
ATOM 1602 C C . GLN A 1 201 ? 11.023 11.328 5.188 1 89.75 201 GLN A C 1
ATOM 1604 O O . GLN A 1 201 ? 10.695 10.172 5.445 1 89.75 201 GLN A O 1
ATOM 1609 N N . GLN A 1 202 ? 11.281 12.203 6.078 1 93.25 202 GLN A N 1
ATOM 1610 C CA . GLN A 1 202 ? 11.18 11.859 7.496 1 93.25 202 GLN A CA 1
ATOM 1611 C C . GLN A 1 202 ? 9.742 11.547 7.883 1 93.25 202 GLN A C 1
ATOM 1613 O O . GLN A 1 202 ? 9.492 10.617 8.656 1 93.25 202 GLN A O 1
ATOM 1618 N N . LEU A 1 203 ? 8.805 12.336 7.383 1 95.12 203 LEU A N 1
ATOM 1619 C CA . LEU A 1 203 ? 7.398 12.078 7.648 1 95.12 203 LEU A CA 1
ATOM 1620 C C . LEU A 1 203 ? 6.98 10.719 7.094 1 95.12 203 LEU A C 1
ATOM 1622 O O . LEU A 1 203 ? 6.289 9.953 7.773 1 95.12 203 LEU A O 1
ATOM 1626 N N . LEU A 1 204 ? 7.453 10.414 5.934 1 89.19 204 LEU A N 1
ATOM 1627 C CA . LEU A 1 204 ? 7.109 9.141 5.312 1 89.19 204 LEU A CA 1
ATOM 1628 C C . LEU A 1 204 ? 7.684 7.973 6.109 1 89.19 204 LEU A C 1
ATOM 1630 O O . LEU A 1 204 ? 7.016 6.953 6.293 1 89.19 204 LEU A O 1
ATOM 1634 N N . THR A 1 205 ? 8.875 8.078 6.516 1 87.25 205 THR A N 1
ATOM 1635 C CA . THR A 1 205 ? 9.508 7.051 7.328 1 87.25 205 THR A CA 1
ATOM 1636 C C . THR A 1 205 ? 8.75 6.844 8.633 1 87.25 205 THR A C 1
ATOM 1638 O O . THR A 1 205 ? 8.453 5.707 9.016 1 87.25 205 THR A O 1
ATOM 1641 N N . HIS A 1 206 ? 8.453 7.941 9.281 1 92 206 HIS A N 1
ATOM 1642 C CA . HIS A 1 206 ? 7.695 7.891 10.523 1 92 206 HIS A CA 1
ATOM 1643 C C . HIS A 1 206 ? 6.309 7.293 10.305 1 92 206 HIS A C 1
ATOM 1645 O O . HIS A 1 206 ? 5.852 6.469 11.102 1 92 206 HIS A O 1
ATOM 1651 N N . PHE A 1 207 ? 5.641 7.68 9.227 1 92.5 207 PHE A N 1
ATOM 1652 C CA . PHE A 1 207 ? 4.324 7.16 8.883 1 92.5 207 PHE A CA 1
ATOM 1653 C C . PHE A 1 207 ? 4.383 5.656 8.633 1 92.5 207 PHE A C 1
ATOM 1655 O O . PHE A 1 207 ? 3.533 4.91 9.125 1 92.5 207 PHE A O 1
ATOM 1662 N N . SER A 1 208 ? 5.32 5.242 7.875 1 82.81 208 SER A N 1
ATOM 1663 C CA . SER A 1 208 ? 5.461 3.824 7.562 1 82.81 208 SER A CA 1
ATOM 1664 C C . SER A 1 208 ? 5.621 2.99 8.828 1 82.81 208 SER A C 1
ATOM 1666 O O . SER A 1 208 ? 4.98 1.949 8.977 1 82.81 208 SER A O 1
ATOM 1668 N N . TYR A 1 209 ? 6.461 3.424 9.688 1 84.31 209 TYR A N 1
ATOM 1669 C CA . TYR A 1 209 ? 6.68 2.713 10.938 1 84.31 209 TYR A CA 1
ATOM 1670 C C . TYR A 1 209 ? 5.426 2.738 11.805 1 84.31 209 TYR A C 1
ATOM 1672 O O . TYR A 1 209 ? 5.062 1.727 12.406 1 84.31 209 TYR A O 1
ATOM 1680 N N . PHE A 1 210 ? 4.742 3.857 11.867 1 89.81 210 PHE A N 1
ATOM 1681 C CA . PHE A 1 210 ? 3.477 3.967 12.578 1 89.81 210 PHE A CA 1
ATOM 1682 C C . PHE A 1 210 ? 2.469 2.953 12.055 1 89.81 210 PHE A C 1
ATOM 1684 O O . PHE A 1 210 ? 1.818 2.254 12.828 1 89.81 210 PHE A O 1
ATOM 1691 N N . HIS A 1 211 ? 2.35 2.986 10.789 1 82.12 211 HIS A N 1
ATOM 1692 C CA . HIS A 1 211 ? 1.391 2.094 10.156 1 82.12 211 HIS A CA 1
ATOM 1693 C C . HIS A 1 211 ? 1.671 0.638 10.516 1 82.12 211 HIS A C 1
ATOM 1695 O O . HIS A 1 211 ? 0.75 -0.113 10.844 1 82.12 211 HIS A O 1
ATOM 1701 N N . GLN A 1 212 ? 2.844 0.266 10.477 1 73.62 212 GLN A N 1
ATOM 1702 C CA . GLN A 1 212 ? 3.266 -1.083 10.844 1 73.62 212 GLN A CA 1
ATOM 1703 C C . GLN A 1 212 ? 2.898 -1.405 12.289 1 73.62 212 GLN A C 1
ATOM 1705 O O . GLN A 1 212 ? 2.309 -2.451 12.562 1 73.62 212 GLN A O 1
ATOM 1710 N N . GLN A 1 213 ? 3.287 -0.514 13.203 1 80.25 213 GLN A N 1
ATOM 1711 C CA . GLN A 1 213 ? 3.035 -0.726 14.625 1 80.25 213 GLN A CA 1
ATOM 1712 C C . GLN A 1 213 ? 1.539 -0.748 14.922 1 80.25 213 GLN A C 1
ATOM 1714 O O . GLN A 1 213 ? 1.084 -1.492 15.789 1 80.25 213 GLN A O 1
ATOM 1719 N N . TYR A 1 214 ? 0.823 0.132 14.266 1 83.31 214 TYR A N 1
ATOM 1720 C CA . TYR A 1 214 ? -0.625 0.195 14.43 1 83.31 214 TYR A CA 1
ATOM 1721 C C . TYR A 1 214 ? -1.278 -1.121 14.023 1 83.31 214 TYR A C 1
ATOM 1723 O O . TYR A 1 214 ? -2.123 -1.649 14.75 1 83.31 214 TYR A O 1
ATOM 1731 N N . LEU A 1 215 ? -0.931 -1.617 12.891 1 70.12 215 LEU A N 1
ATOM 1732 C CA . LEU A 1 215 ? -1.485 -2.873 12.398 1 70.12 215 LEU A CA 1
ATOM 1733 C C . LEU A 1 215 ? -1.111 -4.031 13.32 1 70.12 215 LEU A C 1
ATOM 1735 O O . LEU A 1 215 ? -1.917 -4.938 13.547 1 70.12 215 LEU A O 1
ATOM 1739 N N . ALA A 1 216 ? -0.014 -3.959 13.852 1 66.81 216 ALA A N 1
ATOM 1740 C CA . ALA A 1 216 ? 0.476 -5 14.75 1 66.81 216 ALA A CA 1
ATOM 1741 C C . ALA A 1 216 ? -0.31 -5.012 16.062 1 66.81 216 ALA A C 1
ATOM 1743 O O . ALA A 1 216 ? -0.401 -6.043 16.734 1 66.81 216 ALA A O 1
ATOM 1744 N N . GLY A 1 217 ? -0.836 -3.881 16.5 1 66.88 217 GLY A N 1
ATOM 1745 C CA . GLY A 1 217 ? -1.537 -3.742 17.766 1 66.88 217 GLY A CA 1
ATOM 1746 C C . GLY A 1 217 ? -3.02 -4.043 17.672 1 66.88 217 GLY A C 1
ATOM 1747 O O . GLY A 1 217 ? -3.713 -4.125 18.688 1 66.88 217 GLY A O 1
ATOM 1748 N N . LYS A 1 218 ? -3.68 -4.047 16.547 1 61.78 218 LYS A N 1
ATOM 1749 C CA . LYS A 1 218 ? -5.105 -4.32 16.391 1 61.78 218 LYS A CA 1
ATOM 1750 C C . LYS A 1 218 ? -5.449 -5.73 16.859 1 61.78 218 LYS A C 1
ATOM 1752 O O . LYS A 1 218 ? -4.742 -6.688 16.531 1 61.78 218 LYS A O 1
ATOM 1757 N N . PRO A 1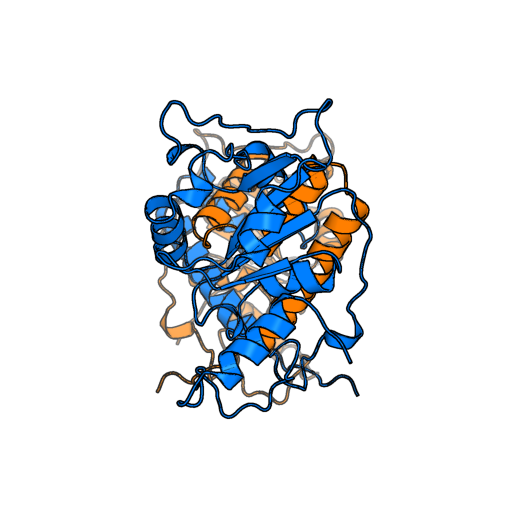 219 ? -6.469 -5.645 18.031 1 49.28 219 PRO A N 1
ATOM 1758 C CA . PRO A 1 219 ? -6.859 -6.984 18.484 1 49.28 219 PRO A CA 1
ATOM 1759 C C . PRO A 1 219 ? -7.488 -7.816 17.359 1 49.28 219 PRO A C 1
ATOM 1761 O O . PRO A 1 219 ? -8.188 -7.277 16.5 1 49.28 219 PRO A O 1
ATOM 1764 N N . HIS A 1 220 ? -7.055 -8.922 16.984 1 43.59 220 HIS A N 1
ATOM 1765 C CA . HIS A 1 220 ? -7.652 -9.883 16.062 1 43.59 220 HIS A CA 1
ATOM 1766 C C . HIS A 1 220 ? -8.914 -10.5 16.641 1 43.59 220 HIS A C 1
ATOM 1768 O O . HIS A 1 220 ? -8.891 -11.023 17.766 1 43.59 220 HIS A O 1
ATOM 1774 N N . HIS A 1 221 ? -10.102 -9.828 16.594 1 37.38 221 HIS A N 1
ATOM 1775 C CA . HIS A 1 221 ? -11.312 -10.492 17.062 1 37.38 221 HIS A CA 1
ATOM 1776 C C . HIS A 1 221 ? -11.461 -11.867 16.422 1 37.38 221 HIS A C 1
ATOM 1778 O O . HIS A 1 221 ? -11.414 -11.992 15.203 1 37.38 221 HIS A O 1
ATOM 1784 N N . PRO A 1 222 ? -11.367 -12.922 17.172 1 33.38 222 PRO A N 1
ATOM 1785 C CA . PRO A 1 222 ? -11.828 -14.234 16.719 1 33.38 222 PRO A CA 1
ATOM 1786 C C . PRO A 1 222 ? -13.25 -14.211 16.172 1 33.38 222 PRO A C 1
ATOM 1788 O O . PRO A 1 222 ? -14.109 -13.5 16.719 1 33.38 222 PRO A O 1
ATOM 1791 N N . LYS A 1 223 ? -13.453 -14.117 14.867 1 29.08 223 LYS A N 1
ATOM 1792 C CA . LYS A 1 223 ? -14.844 -14.508 14.633 1 29.08 223 LYS A CA 1
ATOM 1793 C C . LYS A 1 223 ? -15.25 -15.664 15.539 1 29.08 223 LYS A C 1
ATOM 1795 O O . LYS A 1 223 ? -14.555 -16.672 15.617 1 29.08 223 LYS A O 1
ATOM 1800 N N . ALA A 1 224 ? -16.297 -15.266 16.359 1 28.67 224 ALA A N 1
ATOM 1801 C CA . ALA A 1 224 ? -17.062 -16.375 16.922 1 28.67 224 ALA A CA 1
ATOM 1802 C C . ALA A 1 224 ? -17.625 -17.266 15.82 1 28.67 224 ALA A C 1
ATOM 1804 O O . ALA A 1 224 ? -18.031 -16.766 14.766 1 28.67 224 ALA A O 1
ATOM 1805 N N . MET B 1 1 ? 9.281 14.602 27.422 1 52.25 1 MET 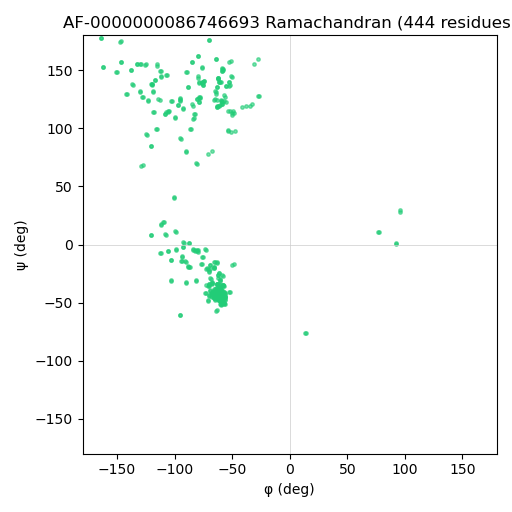B N 1
ATOM 1806 C CA . MET B 1 1 ? 7.988 14.039 27.031 1 52.25 1 MET B CA 1
ATOM 1807 C C . MET B 1 1 ? 7.578 14.523 25.641 1 52.25 1 MET B C 1
ATOM 1809 O O . MET B 1 1 ? 7.809 15.68 25.297 1 52.25 1 MET B O 1
ATOM 1813 N N . ASN B 1 2 ? 7.316 13.695 24.719 1 65.31 2 ASN B N 1
ATOM 1814 C CA . ASN B 1 2 ? 6.926 14.086 23.359 1 65.31 2 ASN B CA 1
ATOM 1815 C C . ASN B 1 2 ? 5.656 14.938 23.375 1 65.31 2 ASN B C 1
ATOM 1817 O O . ASN B 1 2 ? 4.746 14.695 24.172 1 65.31 2 ASN B O 1
ATOM 1821 N N . ASP B 1 3 ? 5.754 16.188 22.844 1 72.25 3 ASP B N 1
ATOM 1822 C CA . ASP B 1 3 ? 4.633 17.125 22.781 1 72.25 3 ASP B CA 1
ATOM 1823 C C . ASP B 1 3 ? 4.473 17.703 21.375 1 72.25 3 ASP B C 1
ATOM 1825 O O . ASP B 1 3 ? 5.465 18 20.703 1 72.25 3 ASP B O 1
ATOM 1829 N N . ASN B 1 4 ? 3.203 17.656 20.891 1 71.19 4 ASN B N 1
ATOM 1830 C CA . ASN B 1 4 ? 2.889 18.344 19.656 1 71.19 4 ASN B CA 1
ATOM 1831 C C . ASN B 1 4 ? 1.467 18.891 19.656 1 71.19 4 ASN B C 1
ATOM 1833 O O . ASN B 1 4 ? 0.741 18.734 20.641 1 71.19 4 ASN B O 1
ATOM 1837 N N . ALA B 1 5 ? 1.151 19.609 18.609 1 84.75 5 ALA B N 1
ATOM 1838 C CA . ALA B 1 5 ? -0.115 20.344 18.578 1 84.75 5 ALA B CA 1
ATOM 1839 C C . ALA B 1 5 ? -1.299 19.391 18.688 1 84.75 5 ALA B C 1
ATOM 1841 O O . ALA B 1 5 ? -2.311 19.719 19.312 1 84.75 5 ALA B O 1
ATOM 1842 N N . VAL B 1 6 ? -1.184 18.203 18.062 1 82.69 6 VAL B N 1
ATOM 1843 C CA . VAL B 1 6 ? -2.303 17.266 18.078 1 82.69 6 VAL B CA 1
ATOM 1844 C C . VAL B 1 6 ? -2.428 16.641 19.469 1 82.69 6 VAL B C 1
ATOM 1846 O O . VAL B 1 6 ? -3.537 16.422 19.969 1 82.69 6 VAL B O 1
ATOM 1849 N N . PHE B 1 7 ? -1.313 16.312 20.016 1 73.38 7 PHE B N 1
ATOM 1850 C CA . PHE B 1 7 ? -1.336 15.836 21.391 1 73.38 7 PHE B CA 1
ATOM 1851 C C . PHE B 1 7 ? -1.994 16.859 22.312 1 73.38 7 PHE B C 1
ATOM 1853 O O . PHE B 1 7 ? -2.834 16.5 23.141 1 73.38 7 PHE B O 1
ATOM 1860 N N . GLN B 1 8 ? -1.565 18.188 22.172 1 77.06 8 GLN B N 1
ATOM 1861 C CA . GLN B 1 8 ? -2.152 19.234 22.984 1 77.06 8 GLN B CA 1
ATOM 1862 C C . GLN B 1 8 ? -3.658 19.344 22.75 1 77.06 8 GLN B C 1
ATOM 1864 O O . GLN B 1 8 ? -4.422 19.516 23.703 1 77.06 8 GLN B O 1
ATOM 1869 N N . LEU B 1 9 ? -3.982 19.219 21.578 1 78.75 9 LEU B N 1
ATOM 1870 C CA . LEU B 1 9 ? -5.398 19.266 21.234 1 78.75 9 LEU B CA 1
ATOM 1871 C C . LEU B 1 9 ? -6.156 18.109 21.891 1 78.75 9 LEU B C 1
ATOM 1873 O O . LEU B 1 9 ? -7.27 18.297 22.375 1 78.75 9 LEU B O 1
ATOM 1877 N N . ARG B 1 10 ? -5.57 16.922 21.844 1 72.19 10 ARG B N 1
ATOM 1878 C CA . ARG B 1 10 ? -6.18 15.75 22.453 1 72.19 10 ARG B CA 1
ATOM 1879 C C . ARG B 1 10 ? -6.367 15.945 23.953 1 72.19 10 ARG B C 1
ATOM 1881 O O . ARG B 1 10 ? -7.418 15.617 24.5 1 72.19 10 ARG B O 1
ATOM 1888 N N . GLN B 1 11 ? -5.375 16.5 24.578 1 72.5 11 GLN B N 1
ATOM 1889 C CA . GLN B 1 11 ? -5.461 16.75 26.016 1 72.5 11 GLN B CA 1
ATOM 1890 C C . GLN B 1 11 ? -6.594 17.719 26.344 1 72.5 11 GLN B C 1
ATOM 1892 O O . GLN B 1 11 ? -7.312 17.531 27.328 1 72.5 11 GLN B O 1
ATOM 1897 N N . GLN B 1 12 ? -6.711 18.734 25.516 1 73 12 GLN B N 1
ATOM 1898 C CA . GLN B 1 12 ? -7.781 19.703 25.688 1 73 12 GLN B CA 1
ATOM 1899 C C . GLN B 1 12 ? -9.156 19.047 25.562 1 73 12 GLN B C 1
ATOM 1901 O O . GLN B 1 12 ? -10.062 19.328 26.344 1 73 12 GLN B O 1
ATOM 1906 N N . ARG B 1 13 ? -9.242 18.188 24.625 1 71.81 13 ARG B N 1
ATOM 1907 C CA . ARG B 1 13 ? -10.516 17.516 24.375 1 71.81 13 ARG B CA 1
ATOM 1908 C C . ARG B 1 13 ? -10.852 16.547 25.484 1 71.81 13 ARG B C 1
ATOM 1910 O O . ARG B 1 13 ? -12.016 16.422 25.891 1 71.81 13 ARG B O 1
ATOM 1917 N N . LEU B 1 14 ? -9.898 15.773 25.938 1 67.56 14 LEU B N 1
ATOM 1918 C CA . LEU B 1 14 ? -10.086 14.836 27.031 1 67.56 14 LEU B CA 1
ATOM 1919 C C . LEU B 1 14 ? -10.562 15.555 28.297 1 67.56 14 LEU B C 1
ATOM 1921 O O . LEU B 1 14 ? -11.391 15.031 29.031 1 67.56 14 LEU B O 1
ATOM 1925 N N . ALA B 1 15 ? -10.039 16.75 28.406 1 69 15 ALA B N 1
ATOM 1926 C CA . ALA B 1 15 ? -10.398 17.547 29.578 1 69 15 ALA B CA 1
ATOM 1927 C C . ALA B 1 15 ? -11.859 18 29.516 1 69 15 ALA B C 1
ATOM 1929 O O . ALA B 1 15 ? -12.492 18.219 30.547 1 69 15 ALA B O 1
ATOM 1930 N N . ARG B 1 16 ? -12.367 18.031 28.344 1 65.5 16 ARG B N 1
ATOM 1931 C CA . ARG B 1 16 ? -13.734 18.516 28.156 1 65.5 16 ARG B CA 1
ATOM 1932 C C . ARG B 1 16 ? -14.719 17.359 28.156 1 65.5 16 ARG B C 1
ATOM 1934 O O . ARG B 1 16 ? -15.938 17.562 28.219 1 65.5 16 ARG B O 1
ATOM 1941 N N . SER B 1 17 ? -14.156 16.188 28.031 1 58.5 17 SER B N 1
ATOM 1942 C CA . SER B 1 17 ? -15.031 15.031 27.906 1 58.5 17 SER B CA 1
ATOM 1943 C C . SER B 1 17 ? -15.508 14.555 29.281 1 58.5 17 SER B C 1
ATOM 1945 O O . SER B 1 17 ? -14.727 14.484 30.219 1 58.5 17 SER B O 1
ATOM 1947 N N . THR B 1 18 ? -16.766 14.695 29.547 1 53.41 18 THR B N 1
ATOM 1948 C CA . THR B 1 18 ? -17.359 14.133 30.75 1 53.41 18 THR B CA 1
ATOM 1949 C C . THR B 1 18 ? -17.469 12.609 30.641 1 53.41 18 THR B C 1
ATOM 1951 O O . THR B 1 18 ? -17.688 11.922 31.641 1 53.41 18 THR B O 1
ATOM 1954 N N . ARG B 1 19 ? -17.438 12.141 29.312 1 49.69 19 ARG B N 1
ATOM 1955 C CA . ARG B 1 19 ? -17.562 10.703 29.141 1 49.69 19 ARG B CA 1
ATOM 1956 C C . ARG B 1 19 ? -16.266 10.102 28.609 1 49.69 19 ARG B C 1
ATOM 1958 O O . ARG B 1 19 ? -15.586 10.711 27.766 1 49.69 19 ARG B O 1
ATOM 1965 N N . PRO B 1 20 ? -15.781 9.133 29.375 1 43.38 20 PRO B N 1
ATOM 1966 C CA . PRO B 1 20 ? -14.539 8.492 28.953 1 43.38 20 PRO B CA 1
ATOM 1967 C C . PRO B 1 20 ? -14.555 8.086 27.484 1 43.38 20 PRO B C 1
ATOM 1969 O O . PRO B 1 20 ? -15.586 7.652 26.969 1 43.38 20 PRO B O 1
ATOM 1972 N N . PHE B 1 21 ? -13.758 8.695 26.688 1 44.25 21 PHE B N 1
ATOM 1973 C CA . PHE B 1 21 ? -13.617 8.258 25.312 1 44.25 21 PHE B CA 1
ATOM 1974 C C . PHE B 1 21 ? -13.281 6.77 25.25 1 44.25 21 PHE B C 1
ATOM 1976 O O . PHE B 1 21 ? -12.289 6.332 25.828 1 44.25 21 PHE B O 1
ATOM 1983 N N . ARG B 1 22 ? -14.125 5.812 25.031 1 41.66 22 ARG B N 1
ATOM 1984 C CA . ARG B 1 22 ? -13.867 4.379 24.938 1 41.66 22 ARG B CA 1
ATOM 1985 C C . ARG B 1 22 ? -13.547 3.975 23.5 1 41.66 22 ARG B C 1
ATOM 1987 O O . ARG B 1 22 ? -14.43 3.939 22.656 1 41.66 22 ARG B O 1
ATOM 1994 N N . ALA B 1 23 ? -12.398 4.234 23.219 1 44.06 23 ALA B N 1
ATOM 1995 C CA . ALA B 1 23 ? -12.062 3.711 21.906 1 44.06 23 ALA B CA 1
ATOM 1996 C C . ALA B 1 23 ? -12.281 2.203 21.844 1 44.06 23 ALA B C 1
ATOM 1998 O O . ALA B 1 23 ? -12.211 1.515 22.859 1 44.06 23 ALA B O 1
ATOM 1999 N N . ARG B 1 24 ? -12.602 1.594 20.766 1 42.38 24 ARG B N 1
ATOM 2000 C CA . ARG B 1 24 ? -12.641 0.146 20.594 1 42.38 24 ARG B CA 1
ATOM 2001 C C . ARG B 1 24 ? -11.273 -0.475 20.859 1 42.38 24 ARG B C 1
ATOM 2003 O O . ARG B 1 24 ? -10.25 0.028 20.375 1 42.38 24 ARG B O 1
ATOM 2010 N N . GLY B 1 25 ? -11.109 -1.491 21.812 1 45.19 25 GLY B N 1
ATOM 2011 C CA . GLY B 1 25 ? -9.953 -2.201 22.328 1 45.19 25 GLY B CA 1
ATOM 2012 C C . GLY B 1 25 ? -9.414 -1.61 23.625 1 45.19 25 GLY B C 1
ATOM 2013 O O . GLY B 1 25 ? -8.203 -1.564 23.828 1 45.19 25 GLY B O 1
ATOM 2014 N N . CYS B 1 26 ? -10.188 -1.052 24.375 1 48.84 26 CYS B N 1
ATOM 2015 C CA . CYS B 1 26 ? -9.969 -0.348 25.625 1 48.84 26 CYS B CA 1
ATOM 2016 C C . CYS B 1 26 ? -9.125 -1.188 26.594 1 48.84 26 CYS B C 1
ATOM 2018 O O . CYS B 1 26 ? -8.516 -0.654 27.516 1 48.84 26 CYS B O 1
ATOM 2020 N N . ARG B 1 27 ? -9.078 -2.439 26.297 1 56.12 27 ARG B N 1
ATOM 2021 C CA . ARG B 1 27 ? -8.406 -3.205 27.344 1 56.12 27 ARG B CA 1
ATOM 2022 C C . ARG B 1 27 ? -6.891 -3.162 27.172 1 56.12 27 ARG B C 1
ATOM 2024 O O . ARG B 1 27 ? -6.145 -3.625 28.031 1 56.12 27 ARG B O 1
ATOM 2031 N N . ILE B 1 28 ? -6.426 -2.561 26.125 1 63.88 28 ILE B N 1
ATOM 2032 C CA . ILE B 1 28 ? -4.988 -2.545 25.891 1 63.88 28 ILE B CA 1
ATOM 2033 C C . ILE B 1 28 ? -4.387 -1.256 26.438 1 63.88 28 ILE B C 1
ATOM 2035 O O . ILE B 1 28 ? -4.973 -0.18 26.297 1 63.88 28 ILE B O 1
ATOM 2039 N N . GLU B 1 29 ? -3.355 -1.371 27.312 1 80.75 29 GLU B N 1
ATOM 2040 C CA . GLU B 1 29 ? -2.629 -0.192 27.781 1 80.75 29 GLU B CA 1
ATOM 2041 C C . GLU B 1 29 ? -1.932 0.516 26.625 1 80.75 29 GLU B C 1
ATOM 2043 O O . GLU B 1 29 ? -1.082 -0.071 25.953 1 80.75 29 GLU B O 1
ATOM 2048 N N . ARG B 1 30 ? -2.342 1.731 26.438 1 83.25 30 ARG B N 1
ATOM 2049 C CA . ARG B 1 30 ? -1.812 2.486 25.312 1 83.25 30 ARG B CA 1
ATOM 2050 C C . ARG B 1 30 ? -0.926 3.633 25.781 1 83.25 30 ARG B C 1
ATOM 2052 O O . ARG B 1 30 ? -1.105 4.148 26.891 1 83.25 30 ARG B O 1
ATOM 2059 N N . CYS B 1 31 ? 0.087 3.908 25.031 1 89.12 31 CYS B N 1
ATOM 2060 C CA . CYS B 1 31 ? 0.847 5.141 25.203 1 89.12 31 CYS B CA 1
ATOM 2061 C C . CYS B 1 31 ? -0.061 6.359 25.109 1 89.12 31 CYS B C 1
ATOM 2063 O O . CYS B 1 31 ? -0.907 6.441 24.219 1 89.12 31 CYS B O 1
ATOM 2065 N N . SER B 1 32 ? 0.086 7.332 25.984 1 85.12 32 SER B N 1
ATOM 2066 C CA . SER B 1 32 ? -0.795 8.492 26.016 1 85.12 32 SER B CA 1
ATOM 2067 C C . SER B 1 32 ? -0.47 9.477 24.906 1 85.12 32 SER B C 1
ATOM 2069 O O . SER B 1 32 ? -1.275 10.352 24.578 1 85.12 32 SER B O 1
ATOM 2071 N N . TYR B 1 33 ? 0.705 9.328 24.328 1 88.44 33 TYR B N 1
ATOM 2072 C CA . TYR B 1 33 ? 1.129 10.273 23.312 1 88.44 33 TYR B CA 1
ATOM 2073 C C . TYR B 1 33 ? 0.807 9.758 21.906 1 88.44 33 TYR B C 1
ATOM 2075 O O . TYR B 1 33 ? -0.043 10.312 21.219 1 88.44 33 TYR B O 1
ATOM 2083 N N . CYS B 1 34 ? 1.379 8.617 21.562 1 90.25 34 CYS B N 1
ATOM 2084 C CA . CYS B 1 34 ? 1.179 8.133 20.203 1 90.25 34 CYS B CA 1
ATOM 2085 C C . CYS B 1 34 ? -0.092 7.301 20.109 1 90.25 34 CYS B C 1
ATOM 2087 O O . CYS B 1 34 ? -0.568 7.016 19 1 90.25 34 CYS B O 1
ATOM 2089 N N . LEU B 1 35 ? -0.599 6.797 21.266 1 86.19 35 LEU B N 1
ATOM 2090 C CA . LEU B 1 35 ? -1.865 6.09 21.406 1 86.19 35 LEU B CA 1
ATOM 2091 C C . LEU B 1 35 ? -1.749 4.656 20.906 1 86.19 35 LEU B C 1
ATOM 2093 O O . LEU B 1 35 ? -2.76 3.973 20.734 1 86.19 35 LEU B O 1
ATOM 2097 N N . LEU B 1 36 ? -0.56 4.164 20.625 1 84.62 36 LEU B N 1
ATOM 2098 C CA . LEU B 1 36 ? -0.334 2.758 20.297 1 84.62 36 LEU B CA 1
ATOM 2099 C C . LEU B 1 36 ? -0.169 1.931 21.578 1 84.62 36 LEU B C 1
ATOM 2101 O O . LEU B 1 36 ? 0.104 2.479 22.641 1 84.62 36 LEU B O 1
ATOM 2105 N N . PRO B 1 37 ? -0.449 0.61 21.391 1 83.69 37 PRO B N 1
ATOM 2106 C CA . PRO B 1 37 ? -0.091 -0.224 22.547 1 83.69 37 PRO B CA 1
ATOM 2107 C C . PRO B 1 37 ? 1.346 0.001 23.016 1 83.69 37 PRO B C 1
ATOM 2109 O O . PRO B 1 37 ? 2.24 0.215 22.188 1 83.69 37 PRO B O 1
ATOM 2112 N N . GLN B 1 38 ? 1.516 -0.083 24.328 1 87.88 38 GLN B N 1
ATOM 2113 C CA . GLN B 1 38 ? 2.82 0.217 24.906 1 87.88 38 GLN B CA 1
ATOM 2114 C C . GLN B 1 38 ? 3.922 -0.599 24.234 1 87.88 38 GLN B C 1
ATOM 2116 O O . GLN B 1 38 ? 5.012 -0.086 23.969 1 87.88 38 GLN B O 1
ATOM 2121 N N . LYS B 1 39 ? 3.662 -1.788 23.969 1 83.25 39 LYS B N 1
ATOM 2122 C CA . LYS B 1 39 ? 4.645 -2.688 23.375 1 83.25 39 LYS B CA 1
ATOM 2123 C C . LYS B 1 39 ? 5.008 -2.238 21.953 1 83.25 39 LYS B C 1
ATOM 2125 O O . LYS B 1 39 ? 6.035 -2.65 21.406 1 83.25 39 LYS B O 1
ATOM 2130 N N . ASN B 1 40 ? 4.16 -1.462 21.359 1 85.44 40 ASN B N 1
ATOM 2131 C CA . ASN B 1 40 ? 4.363 -1.015 19.984 1 85.44 40 ASN B CA 1
ATOM 2132 C C . ASN B 1 40 ? 4.641 0.485 19.922 1 85.44 40 ASN B C 1
ATOM 2134 O O . ASN B 1 40 ? 4.527 1.096 18.859 1 85.44 40 ASN B O 1
ATOM 2138 N N . CYS B 1 41 ? 5.004 1.046 21.031 1 90.56 41 CYS B N 1
ATOM 2139 C CA . CYS B 1 41 ? 5.207 2.488 21.094 1 90.56 41 CYS B CA 1
ATOM 2140 C C . CYS B 1 41 ? 6.316 2.928 20.156 1 90.56 41 CYS B C 1
ATOM 2142 O O . CYS B 1 41 ? 7.352 2.266 20.047 1 90.56 41 CYS B O 1
ATOM 2144 N N . LEU B 1 42 ? 6.109 4.039 19.516 1 89.12 42 LEU B N 1
ATOM 2145 C CA . LEU B 1 42 ? 7.117 4.492 18.562 1 89.12 42 LEU B CA 1
ATOM 2146 C C . LEU B 1 42 ? 7.668 5.859 18.953 1 89.12 42 LEU B C 1
ATOM 2148 O O . LEU B 1 42 ? 8.375 6.5 18.172 1 89.12 42 LEU B O 1
ATOM 2152 N N . CYS B 1 43 ? 7.367 6.387 20.062 1 90.88 43 CYS B N 1
ATOM 2153 C CA . CYS B 1 43 ? 7.664 7.758 20.469 1 90.88 43 CYS B CA 1
ATOM 2154 C C . CYS B 1 43 ? 9.164 8 20.484 1 90.88 43 CYS B C 1
ATOM 2156 O O . CYS B 1 43 ? 9.625 9.109 20.203 1 90.88 43 CYS B O 1
ATOM 2158 N N . ASP B 1 44 ? 9.914 7.051 20.766 1 90.06 44 ASP B N 1
ATOM 2159 C CA . ASP B 1 44 ? 11.359 7.199 20.875 1 90.06 44 ASP B CA 1
ATOM 2160 C C . ASP B 1 44 ? 12.008 7.309 19.5 1 90.06 44 ASP B C 1
ATOM 2162 O O . ASP B 1 44 ? 13.18 7.691 19.375 1 90.06 44 ASP B O 1
ATOM 2166 N N . THR B 1 45 ? 11.297 7.055 18.469 1 90.56 45 THR B N 1
ATOM 2167 C CA . THR B 1 45 ? 11.852 7.059 17.125 1 90.56 45 THR B CA 1
ATOM 2168 C C . THR B 1 45 ? 11.562 8.383 16.422 1 90.56 45 THR B C 1
ATOM 2170 O O . THR B 1 45 ? 12.008 8.609 15.297 1 90.56 45 THR B O 1
ATOM 2173 N N . ILE B 1 46 ? 10.82 9.312 17.031 1 90.88 46 ILE B N 1
ATOM 2174 C CA . ILE B 1 46 ? 10.43 10.578 16.422 1 90.88 46 ILE B CA 1
ATOM 2175 C C . ILE B 1 46 ? 11.672 11.438 16.188 1 90.88 46 ILE B C 1
ATOM 2177 O O . ILE B 1 46 ? 12.445 11.688 17.109 1 90.88 46 ILE B O 1
ATOM 2181 N N . LYS B 1 47 ? 11.891 11.875 14.961 1 91.75 47 LYS B N 1
ATOM 2182 C CA . LYS B 1 47 ? 12.969 12.773 14.555 1 91.75 47 LYS B CA 1
ATOM 2183 C C . LYS B 1 47 ? 12.414 14.016 13.852 1 91.75 47 LYS B C 1
ATOM 2185 O O . LYS B 1 47 ? 12.234 14.008 12.633 1 91.75 47 LYS B O 1
ATOM 2190 N N . PRO B 1 48 ? 12.219 15.062 14.617 1 93.5 48 PRO B N 1
ATOM 2191 C CA . PRO B 1 48 ? 11.672 16.281 14.016 1 93.5 48 PRO B CA 1
ATOM 2192 C C . PRO B 1 48 ? 12.539 16.828 12.891 1 93.5 48 PRO B C 1
ATOM 2194 O O . PRO B 1 48 ? 13.742 16.578 12.852 1 93.5 48 PRO B O 1
ATOM 2197 N N . ALA B 1 49 ? 11.914 17.5 11.93 1 95.19 49 ALA B N 1
ATOM 2198 C CA . ALA B 1 49 ? 12.602 18.109 10.797 1 95.19 49 ALA B CA 1
ATOM 2199 C C . ALA B 1 49 ? 12.18 19.562 10.633 1 95.19 49 ALA B C 1
ATOM 2201 O O . ALA B 1 49 ? 11.07 19.953 11.023 1 95.19 49 ALA B O 1
ATOM 2202 N N . ASN B 1 50 ? 13.078 20.281 10.016 1 94.12 50 ASN B N 1
ATOM 2203 C CA . ASN B 1 50 ? 12.75 21.656 9.648 1 94.12 50 ASN B CA 1
ATOM 2204 C C . ASN B 1 50 ? 12.125 21.719 8.258 1 94.12 50 ASN B C 1
ATOM 2206 O O . ASN B 1 50 ? 12.43 20.906 7.391 1 94.12 50 ASN B O 1
ATOM 2210 N N . ALA B 1 51 ? 11.227 22.719 8.117 1 96 51 ALA B N 1
ATOM 2211 C CA . ALA B 1 51 ? 10.609 22.969 6.812 1 96 51 ALA B CA 1
ATOM 2212 C C . ALA B 1 51 ? 10.25 24.453 6.648 1 96 51 ALA B C 1
ATOM 2214 O O . ALA B 1 51 ? 9.984 25.141 7.633 1 96 51 ALA B O 1
ATOM 2215 N N . THR B 1 52 ? 10.32 24.875 5.434 1 96.06 52 THR B N 1
ATOM 2216 C CA . THR B 1 52 ? 9.836 26.219 5.105 1 96.06 52 THR B CA 1
ATOM 2217 C C . THR B 1 52 ? 8.312 26.281 5.211 1 96.06 52 THR B C 1
ATOM 2219 O O . THR B 1 52 ? 7.762 27.297 5.648 1 96.06 52 THR B O 1
ATOM 2222 N N . SER B 1 53 ? 7.641 25.219 4.879 1 97.06 53 SER B N 1
ATOM 2223 C CA . SER B 1 53 ? 6.188 25.125 4.945 1 97.06 53 SER B CA 1
ATOM 2224 C C . SER B 1 53 ? 5.707 24.938 6.379 1 97.06 53 SER B C 1
ATOM 2226 O O . SER B 1 53 ? 6.453 24.438 7.223 1 97.06 53 SER B O 1
ATOM 2228 N N . ARG B 1 54 ? 4.5 25.391 6.598 1 97.44 54 ARG B N 1
ATOM 2229 C CA . ARG B 1 54 ? 3.824 25.141 7.867 1 97.44 54 ARG B CA 1
ATOM 2230 C C . ARG B 1 54 ? 2.463 24.5 7.648 1 97.44 54 ARG B C 1
ATOM 2232 O O . ARG B 1 54 ? 1.876 24.625 6.574 1 97.44 54 ARG B O 1
ATOM 2239 N N . PHE B 1 55 ? 2.035 23.766 8.711 1 98.19 55 PHE B N 1
ATOM 2240 C CA . PHE B 1 55 ? 0.753 23.078 8.617 1 98.19 55 PHE B CA 1
ATOM 2241 C C . PHE B 1 55 ? -0.205 23.578 9.695 1 98.19 55 PHE B C 1
ATOM 2243 O O . PHE B 1 55 ? 0.205 23.844 10.828 1 98.19 55 PHE B O 1
ATOM 2250 N N . CYS B 1 56 ? -1.416 23.766 9.32 1 98.56 56 CYS B N 1
ATOM 2251 C CA . CYS B 1 56 ? -2.549 23.969 10.219 1 98.56 56 CYS B CA 1
ATOM 2252 C C . CYS B 1 56 ? -3.584 22.875 10.062 1 98.56 56 CYS B C 1
ATOM 2254 O O . CYS B 1 56 ? -4.203 22.734 9 1 98.56 56 CYS B O 1
ATOM 2256 N N . LEU B 1 57 ? -3.764 22.062 11.102 1 97.69 57 LEU B N 1
ATOM 2257 C CA . LEU B 1 57 ? -4.738 20.969 11.078 1 97.69 57 LEU B CA 1
ATOM 2258 C C . LEU B 1 57 ? -6.059 21.406 11.695 1 97.69 57 LEU B C 1
ATOM 2260 O O . LEU B 1 57 ? -6.082 21.938 12.812 1 97.69 57 LEU B O 1
ATOM 2264 N N . ILE B 1 58 ? -7.117 21.281 10.953 1 97.38 58 ILE B N 1
ATOM 2265 C CA . ILE B 1 58 ? -8.469 21.469 11.469 1 97.38 58 ILE B CA 1
ATOM 2266 C C . ILE B 1 58 ? -9.156 20.125 11.641 1 97.38 58 ILE B C 1
ATOM 2268 O O . ILE B 1 58 ? -9.398 19.422 10.656 1 97.38 58 ILE B O 1
ATOM 2272 N N . MET B 1 59 ? -9.445 19.781 12.898 1 94.44 59 MET B N 1
ATOM 2273 C CA . MET B 1 59 ? -9.859 18.406 13.219 1 94.44 59 MET B CA 1
ATOM 2274 C C . MET B 1 59 ? -11.281 18.391 13.766 1 94.44 59 MET B C 1
ATOM 2276 O O . MET B 1 59 ? -11.672 19.266 14.539 1 94.44 59 MET B O 1
ATOM 2280 N N . PHE B 1 60 ? -11.945 17.344 13.328 1 89.81 60 PHE B N 1
ATOM 2281 C CA . PHE B 1 60 ? -13.297 17.141 13.828 1 89.81 60 PHE B CA 1
ATOM 2282 C C . PHE B 1 60 ? -13.266 16.531 15.227 1 89.81 60 PHE B C 1
ATOM 2284 O O . PHE B 1 60 ? -12.633 15.5 15.445 1 89.81 60 PHE B O 1
ATOM 2291 N N . ASP B 1 61 ? -13.867 17.062 16.125 1 85.38 61 ASP B N 1
ATOM 2292 C CA . ASP B 1 61 ? -14.172 16.797 17.531 1 85.38 61 ASP B CA 1
ATOM 2293 C C . ASP B 1 61 ? -13.312 15.664 18.078 1 85.38 61 ASP B C 1
ATOM 2295 O O . ASP B 1 61 ? -12.281 15.898 18.703 1 85.38 61 ASP B O 1
ATOM 2299 N N . THR B 1 62 ? -13.633 14.289 17.719 1 82.88 62 THR B N 1
ATOM 2300 C CA . THR B 1 62 ? -12.992 13.141 18.359 1 82.88 62 THR B CA 1
ATOM 2301 C C . THR B 1 62 ? -11.758 12.703 17.562 1 82.88 62 THR B C 1
ATOM 2303 O O . THR B 1 62 ? -11.047 11.781 17.969 1 82.88 62 THR B O 1
ATOM 2306 N N . GLU B 1 63 ? -11.43 13.398 16.5 1 85.75 63 GLU B N 1
ATOM 2307 C CA . GLU B 1 63 ? -10.352 12.977 15.609 1 85.75 63 GLU B CA 1
ATOM 2308 C C . GLU B 1 63 ? -9.016 12.93 16.359 1 85.75 63 GLU B C 1
ATOM 2310 O O . GLU B 1 63 ? -8.25 11.977 16.203 1 85.75 63 GLU B O 1
ATOM 2315 N N . PRO B 1 64 ? -8.727 13.891 17.266 1 88.75 64 PRO B N 1
ATOM 2316 C CA . PRO B 1 64 ? -7.445 13.859 17.969 1 88.75 64 PRO B CA 1
ATOM 2317 C C . PRO B 1 64 ? -7.312 12.648 18.891 1 88.75 64 PRO B C 1
ATOM 2319 O O . PRO B 1 64 ? -6.203 12.289 19.281 1 88.75 64 PRO B O 1
ATOM 2322 N N . MET B 1 65 ? -8.398 12.016 19.156 1 83 65 MET B N 1
ATOM 2323 C CA . MET B 1 65 ? -8.414 10.922 20.109 1 83 65 MET B CA 1
ATOM 2324 C C . MET B 1 65 ? -8.148 9.586 19.422 1 83 65 MET B C 1
ATOM 2326 O O . MET B 1 65 ? -7.91 8.578 20.094 1 83 65 MET B O 1
ATOM 2330 N N . LYS B 1 66 ? -8.242 9.57 18.219 1 83.75 66 LYS B N 1
ATOM 2331 C CA . LYS B 1 66 ? -8.211 8.32 17.484 1 83.75 66 LYS B CA 1
ATOM 2332 C C . LYS B 1 66 ? -6.793 7.785 17.344 1 83.75 66 LYS B C 1
ATOM 2334 O O . LYS B 1 66 ? -5.902 8.484 16.859 1 83.75 66 LYS B O 1
ATOM 2339 N N . PRO B 1 67 ? -6.594 6.559 17.75 1 85.38 67 PRO B N 1
ATOM 2340 C CA . PRO B 1 67 ? -5.27 5.957 17.562 1 85.38 67 PRO B CA 1
ATOM 2341 C C . PRO B 1 67 ? -4.859 5.867 16.094 1 85.38 67 PRO B C 1
ATOM 2343 O O . PRO B 1 67 ? -3.672 5.941 15.773 1 85.38 67 PRO B O 1
ATOM 2346 N N . SER B 1 68 ? -5.816 5.738 15.141 1 85.88 68 SER B N 1
ATOM 2347 C CA . SER B 1 68 ? -5.547 5.562 13.719 1 85.88 68 SER B CA 1
ATOM 2348 C C . SER B 1 68 ? -5.273 6.902 13.039 1 85.88 68 SER B C 1
ATOM 2350 O O . SER B 1 68 ? -4.914 6.941 11.859 1 85.88 68 SER B O 1
ATOM 2352 N N . ASN B 1 69 ? -5.426 7.98 13.781 1 88.81 69 ASN B N 1
ATOM 2353 C CA . ASN B 1 69 ? -5.25 9.297 13.18 1 88.81 69 ASN B CA 1
ATOM 2354 C C . ASN B 1 69 ? -3.818 9.508 12.703 1 88.81 69 ASN B C 1
ATOM 2356 O O . ASN B 1 69 ? -2.867 9.281 13.453 1 88.81 69 ASN B O 1
ATOM 2360 N N . THR B 1 70 ? -3.691 9.977 11.453 1 92.69 70 THR B N 1
ATOM 2361 C CA . THR B 1 70 ? -2.352 10.148 10.898 1 92.69 70 THR B CA 1
ATOM 2362 C C . THR B 1 70 ? -1.939 11.617 10.914 1 92.69 70 THR B C 1
ATOM 2364 O O . THR B 1 70 ? -0.761 11.938 10.742 1 92.69 70 THR B O 1
ATOM 2367 N N . GLY B 1 71 ? -2.844 12.547 11.141 1 94.38 71 GLY B N 1
ATOM 2368 C CA . GLY B 1 71 ? -2.498 13.953 11.258 1 94.38 71 GLY B CA 1
ATOM 2369 C C . GLY B 1 71 ? -1.501 14.234 12.367 1 94.38 71 GLY B C 1
ATOM 2370 O O . GLY B 1 71 ? -0.647 15.109 12.242 1 94.38 71 GLY B O 1
ATOM 2371 N N . LYS B 1 72 ? -1.58 13.523 13.43 1 94.19 72 LYS B N 1
ATOM 2372 C CA . LYS B 1 72 ? -0.687 13.719 14.57 1 94.19 72 LYS B CA 1
ATOM 2373 C C . LYS B 1 72 ? 0.766 13.469 14.18 1 94.19 72 LYS B C 1
ATOM 2375 O O . LYS B 1 72 ? 1.685 14 14.805 1 94.19 72 LYS B O 1
ATOM 2380 N N . LEU B 1 73 ? 1.01 12.695 13.164 1 95.31 73 LEU B N 1
ATOM 2381 C CA . LEU B 1 73 ? 2.361 12.383 12.703 1 95.31 73 LEU B CA 1
ATOM 2382 C C . LEU B 1 73 ? 3.01 13.609 12.062 1 95.31 73 LEU B C 1
ATOM 2384 O O . LEU B 1 73 ? 4.227 13.781 12.141 1 95.31 73 LEU B O 1
ATOM 2388 N N . ILE B 1 74 ? 2.184 14.438 11.398 1 96.19 74 ILE B N 1
ATOM 2389 C CA . ILE B 1 74 ? 2.691 15.695 10.859 1 96.19 74 ILE B CA 1
ATOM 2390 C C . ILE B 1 74 ? 3.262 16.547 11.992 1 96.19 74 ILE B C 1
ATOM 2392 O O . ILE B 1 74 ? 4.375 17.062 11.883 1 96.19 74 ILE B O 1
ATOM 2396 N N . ALA B 1 75 ? 2.516 16.609 13.062 1 95.5 75 ALA B N 1
ATOM 2397 C CA . ALA B 1 75 ? 2.924 17.406 14.219 1 95.5 75 ALA B CA 1
ATOM 2398 C C . ALA B 1 75 ? 4.164 16.812 14.883 1 95.5 75 ALA B C 1
ATOM 2400 O O . ALA B 1 75 ? 4.961 17.547 15.477 1 95.5 75 ALA B O 1
ATOM 2401 N N . ASP B 1 76 ? 4.332 15.516 14.883 1 94.94 76 ASP B N 1
ATOM 2402 C CA . ASP B 1 76 ? 5.531 14.867 15.414 1 94.94 76 ASP B CA 1
ATOM 2403 C C . ASP B 1 76 ? 6.777 15.328 14.664 1 94.94 76 ASP B C 1
ATOM 2405 O O . ASP B 1 76 ? 7.812 15.602 15.273 1 94.94 76 ASP B O 1
ATOM 2409 N N . ILE B 1 77 ? 6.723 15.422 13.359 1 95.94 77 ILE B N 1
ATOM 2410 C CA . ILE B 1 77 ? 7.883 15.617 12.5 1 95.94 77 ILE B CA 1
ATOM 2411 C C . ILE B 1 77 ? 8.125 17.109 12.297 1 95.94 77 ILE B C 1
ATOM 2413 O O . ILE B 1 77 ? 9.273 17.547 12.148 1 95.94 77 ILE B O 1
ATOM 2417 N N . LEU B 1 78 ? 7.035 17.875 12.273 1 96.5 78 LEU B N 1
ATOM 2418 C CA . LEU B 1 78 ? 7.109 19.312 12.062 1 96.5 78 LEU B CA 1
ATOM 2419 C C . LEU B 1 78 ? 6.621 20.062 13.297 1 96.5 78 LEU B C 1
ATOM 2421 O O . LEU B 1 78 ? 5.43 20.359 13.422 1 96.5 78 LEU B O 1
ATOM 2425 N N . PRO B 1 79 ? 7.488 20.516 14.094 1 92 79 PRO B N 1
ATOM 2426 C CA . PRO B 1 79 ? 7.129 21.062 15.398 1 92 79 PRO B CA 1
ATOM 2427 C C . PRO B 1 79 ? 6.293 22.344 15.297 1 92 79 PRO B C 1
ATOM 2429 O O . PRO B 1 79 ? 5.59 22.703 16.25 1 92 79 PRO B O 1
ATOM 2432 N N . ASP B 1 80 ? 6.301 23.031 14.18 1 94.44 80 ASP B N 1
ATOM 2433 C CA . ASP B 1 80 ? 5.574 24.281 14.031 1 94.44 80 ASP B CA 1
ATOM 2434 C C . ASP B 1 80 ? 4.137 24.047 13.594 1 94.44 80 ASP B C 1
ATOM 2436 O O . ASP B 1 80 ? 3.375 24.984 13.383 1 94.44 80 ASP B O 1
ATOM 2440 N N . THR B 1 81 ? 3.75 22.781 13.445 1 95.69 81 THR B N 1
ATOM 2441 C CA . THR B 1 81 ? 2.377 22.453 13.086 1 95.69 81 THR B CA 1
ATOM 2442 C C . THR B 1 81 ? 1.405 22.906 14.172 1 95.69 81 THR B C 1
ATOM 2444 O O . THR B 1 81 ? 1.685 22.766 15.367 1 95.69 81 THR B O 1
ATOM 2447 N N . GLN B 1 82 ? 0.347 23.5 13.773 1 95.81 82 GLN B N 1
ATOM 2448 C CA . GLN B 1 82 ? -0.737 23.844 14.68 1 95.81 82 GLN B CA 1
ATOM 2449 C C . GLN B 1 82 ? -1.985 23.016 14.398 1 95.81 82 GLN B C 1
ATOM 2451 O O . GLN B 1 82 ? -2.203 22.578 13.273 1 95.81 82 GLN B O 1
ATOM 2456 N N . ALA B 1 83 ? -2.754 22.75 15.445 1 95.69 83 ALA B N 1
ATOM 2457 C CA . ALA B 1 83 ? -3.967 21.953 15.336 1 95.69 83 ALA B CA 1
ATOM 2458 C C . ALA B 1 83 ? -5.113 22.562 16.125 1 95.69 83 ALA B C 1
ATOM 2460 O O . ALA B 1 83 ? -4.91 23.078 17.234 1 95.69 83 ALA B O 1
ATOM 2461 N N . PHE B 1 84 ? -6.293 22.562 15.531 1 95.19 84 PHE B N 1
ATOM 2462 C CA . PHE B 1 84 ? -7.469 23.156 16.156 1 95.19 84 PHE B CA 1
ATOM 2463 C C . PHE B 1 84 ? -8.695 22.281 15.961 1 95.19 84 PHE B C 1
ATOM 2465 O O . PHE B 1 84 ? -8.797 21.562 14.953 1 95.19 84 PHE B O 1
ATOM 2472 N N . LEU B 1 85 ? -9.609 22.328 16.906 1 92.81 85 LEU B N 1
ATOM 2473 C CA . LEU B 1 85 ? -10.906 21.703 16.734 1 92.81 85 LEU B CA 1
ATOM 2474 C C . LEU B 1 85 ? -11.82 22.562 15.867 1 92.81 85 LEU B C 1
ATOM 2476 O O . LEU B 1 85 ? -11.852 23.781 16.016 1 92.81 85 LEU B O 1
ATOM 2480 N N . TRP B 1 86 ? -12.516 21.922 15.039 1 95.69 86 TRP B N 1
ATOM 2481 C CA . TRP B 1 86 ? -13.422 22.641 14.148 1 95.69 86 TRP B CA 1
ATOM 2482 C C . TRP B 1 86 ? -14.664 23.109 14.891 1 95.69 86 TRP B C 1
ATOM 2484 O O . TRP B 1 86 ? -15.211 22.391 15.727 1 95.69 86 TRP B O 1
ATOM 2494 N N . SER B 1 87 ? -15.047 24.281 14.555 1 94.75 87 SER B N 1
ATOM 2495 C CA . SER B 1 87 ? -16.344 24.828 14.922 1 94.75 87 SER B CA 1
ATOM 2496 C C . SER B 1 87 ? -16.938 25.672 13.797 1 94.75 87 SER B C 1
ATOM 2498 O O . SER B 1 87 ? -16.266 26.547 13.25 1 94.75 87 SER B O 1
ATOM 2500 N N . ARG B 1 88 ? -18.125 25.359 13.5 1 93.69 88 ARG B N 1
ATOM 2501 C CA . ARG B 1 88 ? -18.797 26.109 12.445 1 93.69 88 ARG B CA 1
ATOM 2502 C C . ARG B 1 88 ? -19.062 27.531 12.875 1 93.69 88 ARG B C 1
ATOM 2504 O O . ARG B 1 88 ? -18.781 28.484 12.133 1 93.69 88 ARG B O 1
ATOM 2511 N N . THR B 1 89 ? -19.469 27.719 14.031 1 94.25 89 THR B N 1
ATOM 2512 C CA . THR B 1 89 ? -20.031 29 14.469 1 94.25 89 THR B CA 1
ATOM 2513 C C . THR B 1 89 ? -19.016 29.766 15.312 1 94.25 89 THR B C 1
ATOM 2515 O O . THR B 1 89 ? -19.047 31 15.352 1 94.25 89 THR B O 1
ATOM 2518 N N . THR B 1 90 ? -18.172 29.031 16.031 1 94.38 90 THR B N 1
ATOM 2519 C CA . THR B 1 90 ? -17.203 29.672 16.922 1 94.38 90 THR B CA 1
ATOM 2520 C C . THR B 1 90 ? -15.789 29.156 16.641 1 94.38 90 THR B C 1
ATOM 2522 O O . THR B 1 90 ? -15.18 28.516 17.5 1 94.38 90 THR B O 1
ATOM 2525 N N . PRO B 1 91 ? -15.336 29.516 15.516 1 95.12 91 PRO B N 1
ATOM 2526 C CA . PRO B 1 91 ? -13.961 29.078 15.242 1 95.12 91 PRO B CA 1
ATOM 2527 C C . PRO B 1 91 ? -12.945 29.656 16.219 1 95.12 91 PRO B C 1
ATOM 2529 O O . PRO B 1 91 ? -13.094 30.797 16.656 1 95.12 91 PRO B O 1
ATOM 2532 N N . ASP B 1 92 ? -11.945 28.922 16.609 1 93.69 92 ASP B N 1
ATOM 2533 C CA . ASP B 1 92 ? -10.875 29.375 17.5 1 93.69 92 ASP B CA 1
ATOM 2534 C C . ASP B 1 92 ? -10.195 30.625 16.953 1 93.69 92 ASP B C 1
ATOM 2536 O O . ASP B 1 92 ? -9.695 30.625 15.828 1 93.69 92 ASP B O 1
ATOM 2540 N N . PRO B 1 93 ? -10.18 31.688 17.703 1 96.75 93 PRO B N 1
ATOM 2541 C CA . PRO B 1 93 ? -9.555 32.906 17.219 1 96.75 93 PRO B CA 1
ATOM 2542 C C . PRO B 1 93 ? -8.086 32.719 16.844 1 96.75 93 PRO B C 1
ATOM 2544 O O . PRO B 1 93 ? -7.586 33.375 15.93 1 96.75 93 PRO B O 1
ATOM 2547 N N . LYS B 1 94 ? -7.391 31.891 17.562 1 95.5 94 LYS B N 1
ATOM 2548 C CA . LYS B 1 94 ? -5.996 31.609 17.234 1 95.5 94 LYS B CA 1
ATOM 2549 C C . LYS B 1 94 ? -5.871 30.969 15.852 1 95.5 94 LYS B C 1
ATOM 2551 O O . LYS B 1 94 ? -4.922 31.25 15.117 1 95.5 94 LYS B O 1
ATOM 2556 N N . MET B 1 95 ? -6.82 30.109 15.555 1 96.31 95 MET B N 1
ATOM 2557 C CA . MET B 1 95 ? -6.84 29.484 14.234 1 96.31 95 MET B CA 1
ATOM 2558 C C . MET B 1 95 ? -6.98 30.547 13.141 1 96.31 95 MET B C 1
ATOM 2560 O O . MET B 1 95 ? -6.242 30.531 12.156 1 96.31 95 MET B O 1
ATOM 2564 N N . LEU B 1 96 ? -7.875 31.469 13.359 1 97.44 96 LEU B N 1
ATOM 2565 C CA . LEU B 1 96 ? -8.117 32.531 12.391 1 97.44 96 LEU B CA 1
ATOM 2566 C C . LEU B 1 96 ? -6.875 33.406 12.203 1 97.44 96 LEU B C 1
ATOM 2568 O O . LEU B 1 96 ? -6.551 33.812 11.086 1 97.44 96 LEU B O 1
ATOM 2572 N N . THR B 1 97 ? -6.176 33.625 13.289 1 97.62 97 THR B N 1
ATOM 2573 C CA . THR B 1 97 ? -4.938 34.406 13.227 1 97.62 97 THR B CA 1
ATOM 2574 C C . THR B 1 97 ? -3.889 33.688 12.391 1 97.62 97 THR B C 1
ATOM 2576 O O . THR B 1 97 ? -3.191 34.312 11.586 1 97.62 97 THR B O 1
ATOM 2579 N N . VAL B 1 98 ? -3.803 32.406 12.57 1 96.81 98 VAL B N 1
ATOM 2580 C CA . VAL B 1 98 ? -2.832 31.594 11.844 1 96.81 98 VAL B CA 1
ATOM 2581 C C . VAL B 1 98 ? -3.146 31.609 10.352 1 96.81 98 VAL B C 1
ATOM 2583 O O . VAL B 1 98 ? -2.258 31.844 9.531 1 96.81 98 VAL B O 1
ATOM 2586 N N . ILE B 1 99 ? -4.41 31.438 9.977 1 97.19 99 ILE B N 1
ATOM 2587 C CA . ILE B 1 99 ? -4.82 31.297 8.578 1 97.19 99 ILE B CA 1
ATOM 2588 C C . ILE B 1 99 ? -4.66 32.656 7.863 1 97.19 99 ILE B C 1
ATOM 2590 O O . ILE B 1 99 ? -4.449 32.688 6.648 1 97.19 99 ILE B O 1
ATOM 2594 N N . HIS B 1 100 ? -4.637 33.75 8.633 1 96.38 100 HIS B N 1
ATOM 2595 C CA . HIS B 1 100 ? -4.566 35.062 8.031 1 96.38 100 HIS B CA 1
ATOM 2596 C C . HIS B 1 100 ? -3.191 35.688 8.234 1 96.38 100 HIS B C 1
ATOM 2598 O O . HIS B 1 100 ? -3.01 36.906 8.016 1 96.38 100 HIS B O 1
ATOM 2604 N N . ASP B 1 101 ? -2.289 34.969 8.719 1 96.5 101 ASP B N 1
ATOM 2605 C CA . ASP B 1 101 ? -0.923 35.438 8.867 1 96.5 101 ASP B CA 1
ATOM 2606 C C . ASP B 1 101 ? -0.39 36 7.547 1 96.5 101 ASP B C 1
ATOM 2608 O O . ASP B 1 101 ? -0.229 35.25 6.578 1 96.5 101 ASP B O 1
ATOM 2612 N N . PRO B 1 102 ? -0.086 37.281 7.422 1 96.25 102 PRO B N 1
ATOM 2613 C CA . PRO B 1 102 ? 0.317 37.906 6.148 1 96.25 102 PRO B CA 1
ATOM 2614 C C . PRO B 1 102 ? 1.698 37.438 5.688 1 96.25 102 PRO B C 1
ATOM 2616 O O . PRO B 1 102 ? 2.074 37.656 4.535 1 96.25 102 PRO B O 1
ATOM 2619 N N . SER B 1 103 ? 2.48 36.875 6.555 1 97.12 103 SER B N 1
ATOM 2620 C CA . SER B 1 103 ? 3.832 36.469 6.211 1 97.12 103 SER B CA 1
ATOM 2621 C C . SER B 1 103 ? 3.822 35.125 5.469 1 97.12 103 SER B C 1
ATOM 2623 O O . SER B 1 103 ? 4.859 34.688 4.965 1 97.12 103 SER B O 1
ATOM 2625 N N . ARG B 1 104 ? 2.609 34.5 5.336 1 97.56 104 ARG B N 1
ATOM 2626 C CA . ARG B 1 104 ? 2.516 33.188 4.688 1 97.56 104 ARG B CA 1
ATOM 2627 C C . ARG B 1 104 ? 1.387 33.156 3.664 1 97.56 104 ARG B C 1
ATOM 2629 O O . ARG B 1 104 ? 0.48 34 3.713 1 97.56 104 ARG B O 1
ATOM 2636 N N . GLN B 1 105 ? 1.499 32.312 2.74 1 97.56 105 GLN B N 1
ATOM 2637 C CA . GLN B 1 105 ? 0.429 32.094 1.774 1 97.56 105 GLN B CA 1
ATOM 2638 C C . GLN B 1 105 ? -0.381 30.859 2.137 1 97.56 105 GLN B C 1
ATOM 2640 O O . GLN B 1 105 ? 0.108 29.734 2.014 1 97.56 105 GLN B O 1
ATOM 2645 N N . PRO B 1 106 ? -1.628 31.047 2.584 1 98 106 PRO B N 1
ATOM 2646 C CA . PRO B 1 106 ? -2.445 29.875 2.928 1 98 106 PRO B CA 1
ATOM 2647 C C . PRO B 1 106 ? -2.994 29.156 1.699 1 98 106 PRO B C 1
ATOM 2649 O O . PRO B 1 106 ? -3.359 29.797 0.712 1 98 106 PRO B O 1
ATOM 2652 N N . TYR B 1 107 ? -2.979 27.828 1.741 1 98 107 TYR B N 1
ATOM 2653 C CA . TYR B 1 107 ? -3.643 26.938 0.796 1 98 107 TYR B CA 1
ATOM 2654 C C . TYR B 1 107 ? -4.508 25.906 1.525 1 98 107 TYR B C 1
ATOM 2656 O O . TYR B 1 107 ? -4.035 25.234 2.438 1 98 107 TYR B O 1
ATOM 2664 N N . LEU B 1 108 ? -5.742 25.828 1.149 1 98.25 108 LEU B N 1
ATOM 2665 C CA . LEU B 1 108 ? -6.586 24.75 1.644 1 98.25 108 LEU B CA 1
ATOM 2666 C C . LEU B 1 108 ? -6.41 23.5 0.798 1 98.25 108 LEU B C 1
ATOM 2668 O O . LEU B 1 108 ? -6.656 23.516 -0.41 1 98.25 108 LEU B O 1
ATOM 2672 N N . ILE B 1 109 ? -5.992 22.422 1.438 1 96.94 109 ILE B N 1
ATOM 2673 C CA . ILE B 1 109 ? -5.73 21.172 0.721 1 96.94 109 ILE B CA 1
ATOM 2674 C C . ILE B 1 109 ? -7.031 20.391 0.554 1 96.94 109 ILE B C 1
ATOM 2676 O O . ILE B 1 109 ? -7.559 19.828 1.521 1 96.94 109 ILE B O 1
ATOM 2680 N N . PHE B 1 110 ? -7.5 20.359 -0.645 1 94.56 110 PHE B N 1
ATOM 2681 C CA . PHE B 1 110 ? -8.766 19.703 -0.954 1 94.56 110 PHE B CA 1
ATOM 2682 C C . PHE B 1 110 ? -8.883 19.422 -2.447 1 94.56 110 PHE B C 1
ATOM 2684 O O . PHE B 1 110 ? -8.281 20.125 -3.264 1 94.56 110 PHE B O 1
ATOM 2691 N N . PRO B 1 111 ? -9.641 18.406 -2.852 1 90.69 111 PRO B N 1
ATOM 2692 C CA . PRO B 1 111 ? -9.773 18.094 -4.277 1 90.69 111 PRO B CA 1
ATOM 2693 C C . PRO B 1 111 ? -10.359 19.25 -5.078 1 90.69 111 PRO B C 1
ATOM 2695 O O . PRO B 1 111 ? -11.281 19.938 -4.613 1 90.69 111 PRO B O 1
ATOM 2698 N N . GLU B 1 112 ? -9.797 19.453 -6.266 1 91.19 112 GLU B N 1
ATOM 2699 C CA . GLU B 1 112 ? -10.195 20.562 -7.113 1 91.19 112 GLU B CA 1
ATOM 2700 C C . GLU B 1 112 ? -11.656 20.453 -7.52 1 91.19 112 GLU B C 1
ATOM 2702 O O . GLU B 1 112 ? -12.305 21.469 -7.816 1 91.19 112 GLU B O 1
ATOM 2707 N N . SER B 1 113 ? -12.18 19.25 -7.559 1 88.56 113 SER B N 1
ATOM 2708 C CA . SER B 1 113 ? -13.555 19.031 -7.996 1 88.56 113 SER B CA 1
ATOM 2709 C C . SER B 1 113 ? -14.547 19.719 -7.062 1 88.56 113 SER B C 1
ATOM 2711 O O . SER B 1 113 ? -15.711 19.906 -7.422 1 88.56 113 SER B O 1
ATOM 2713 N N . TYR B 1 114 ? -14.133 20.094 -5.926 1 90.31 114 TYR B N 1
ATOM 2714 C CA . TYR B 1 114 ? -15.031 20.719 -4.953 1 90.31 114 TYR B CA 1
ATOM 2715 C C . TYR B 1 114 ? -14.984 22.234 -5.062 1 90.31 114 TYR B C 1
ATOM 2717 O O . TYR B 1 114 ? -15.766 22.938 -4.41 1 90.31 114 TYR B O 1
ATOM 2725 N N . ALA B 1 115 ? -14.055 22.688 -5.812 1 90.44 115 ALA B N 1
ATOM 2726 C CA . ALA B 1 115 ? -13.922 24.125 -5.961 1 90.44 115 ALA B CA 1
ATOM 2727 C C . ALA B 1 115 ? -15 24.688 -6.883 1 90.44 115 ALA B C 1
ATOM 2729 O O . ALA B 1 115 ? -15.344 24.062 -7.895 1 90.44 115 ALA B O 1
ATOM 2730 N N . GLN B 1 116 ? -15.547 25.781 -6.496 1 90.06 116 GLN B N 1
ATOM 2731 C CA . GLN B 1 116 ? -16.453 26.547 -7.34 1 90.06 116 GLN B CA 1
ATOM 2732 C C . GLN B 1 116 ? -15.93 27.953 -7.598 1 90.06 116 GLN B C 1
ATOM 2734 O O . GLN B 1 116 ? -15.414 28.609 -6.688 1 90.06 116 GLN B O 1
ATOM 2739 N N . PRO B 1 117 ? -16.109 28.328 -8.938 1 88.12 117 PRO B N 1
ATOM 2740 C CA . PRO B 1 117 ? -15.719 29.719 -9.172 1 88.12 117 PRO B CA 1
ATOM 2741 C C . PRO B 1 117 ? -16.406 30.688 -8.219 1 88.12 117 PRO B C 1
ATOM 2743 O O . PRO B 1 117 ? -17.562 30.484 -7.828 1 88.12 117 PRO B O 1
ATOM 2746 N N . PRO B 1 118 ? -15.602 31.734 -7.734 1 92.25 118 PRO B N 1
ATOM 2747 C CA . PRO B 1 118 ? -14.32 32.219 -8.227 1 92.25 118 PRO B CA 1
ATOM 2748 C C . PRO B 1 118 ? -13.133 31.703 -7.43 1 92.25 118 PRO B C 1
ATOM 2750 O O . PRO B 1 118 ? -12.023 32.25 -7.527 1 92.25 118 PRO B O 1
ATOM 2753 N N . ARG B 1 119 ? -13.32 30.781 -6.613 1 93.19 119 ARG B N 1
ATOM 2754 C CA . ARG B 1 119 ? -12.234 30.281 -5.789 1 93.19 119 ARG B CA 1
ATOM 2755 C C . ARG B 1 119 ? -11.07 29.797 -6.652 1 93.19 119 ARG B C 1
ATOM 2757 O O . ARG B 1 119 ? -11.273 29.016 -7.594 1 93.19 119 ARG B O 1
ATOM 2764 N N . LYS B 1 120 ? -9.898 30.25 -6.379 1 94.94 120 LYS B N 1
ATOM 2765 C CA . LYS B 1 120 ? -8.711 29.859 -7.125 1 94.94 120 LYS B CA 1
ATOM 2766 C C . LYS B 1 120 ? -8.266 28.438 -6.754 1 94.94 120 LYS B C 1
ATOM 2768 O O . LYS B 1 120 ? -8.312 28.062 -5.582 1 94.94 120 LYS B O 1
ATOM 2773 N N . VAL B 1 121 ? -7.84 27.703 -7.758 1 95 121 VAL B N 1
ATOM 2774 C CA . VAL B 1 121 ? -7.336 26.344 -7.566 1 95 121 VAL B CA 1
ATOM 2775 C C . VAL B 1 121 ? -5.918 26.234 -8.125 1 95 121 VAL B C 1
ATOM 2777 O O . VAL B 1 121 ? -5.668 26.594 -9.273 1 95 121 VAL B O 1
ATOM 2780 N N . TYR B 1 122 ? -5.023 25.812 -7.242 1 94.06 122 TYR B N 1
ATOM 2781 C CA . TYR B 1 122 ? -3.652 25.531 -7.652 1 94.06 122 TYR B CA 1
ATOM 2782 C C . TYR B 1 122 ? -3.393 24.031 -7.699 1 94.06 122 TYR B C 1
ATOM 2784 O O . TYR B 1 122 ? -3.889 23.281 -6.852 1 94.06 122 TYR B O 1
ATOM 2792 N N . ARG B 1 123 ? -2.572 23.594 -8.633 1 89.25 123 ARG B N 1
ATOM 2793 C CA . ARG B 1 123 ? -2.16 22.188 -8.742 1 89.25 123 ARG B CA 1
ATOM 2794 C C . ARG B 1 123 ? -0.678 22.031 -8.422 1 89.25 123 ARG B C 1
ATOM 2796 O O . ARG B 1 123 ? -0.16 20.922 -8.391 1 89.25 123 ARG B O 1
ATOM 2803 N N . HIS B 1 124 ? -0.09 23.188 -8.273 1 89.06 124 HIS B N 1
ATOM 2804 C CA . HIS B 1 124 ? 1.296 23.297 -7.832 1 89.06 124 HIS B CA 1
ATOM 2805 C C . HIS B 1 124 ? 1.512 24.547 -6.992 1 89.06 124 HIS B C 1
ATOM 2807 O O . HIS B 1 124 ? 0.721 25.484 -7.062 1 89.06 124 HIS B O 1
ATOM 2813 N N . ILE B 1 125 ? 2.523 24.484 -6.199 1 90.62 125 ILE B N 1
ATOM 2814 C CA . ILE B 1 125 ? 2.863 25.656 -5.402 1 90.62 125 ILE B CA 1
ATOM 2815 C C . ILE B 1 125 ? 3.604 26.672 -6.27 1 90.62 125 ILE B C 1
ATOM 2817 O O . ILE B 1 125 ? 4.66 26.375 -6.828 1 90.62 125 ILE B O 1
ATOM 2821 N N . PRO B 1 126 ? 3.061 27.812 -6.316 1 89.88 126 PRO B N 1
ATOM 2822 C CA . PRO B 1 126 ? 3.74 28.828 -7.129 1 89.88 126 PRO B CA 1
ATOM 2823 C C . PRO B 1 126 ? 5.137 29.156 -6.605 1 89.88 126 PRO B C 1
ATOM 2825 O O . PRO B 1 126 ? 5.352 29.203 -5.391 1 89.88 126 PRO B O 1
ATOM 2828 N N . THR B 1 127 ? 6.148 29.422 -7.469 1 83.56 127 THR B N 1
ATOM 2829 C CA . THR B 1 127 ? 7.547 29.672 -7.129 1 83.56 127 THR B CA 1
ATOM 2830 C C . THR B 1 127 ? 7.707 31.047 -6.492 1 83.56 127 THR B C 1
ATOM 2832 O O . THR B 1 127 ? 8.586 31.25 -5.648 1 83.56 127 THR B O 1
ATOM 2835 N N . ASP B 1 128 ? 6.996 32.031 -6.848 1 81.81 128 ASP B N 1
ATOM 2836 C CA . ASP B 1 128 ? 7.172 33.406 -6.383 1 81.81 128 ASP B CA 1
ATOM 2837 C C . ASP B 1 128 ? 6.16 33.75 -5.289 1 81.81 128 ASP B C 1
ATOM 2839 O O . ASP B 1 128 ? 5.727 34.875 -5.172 1 81.81 128 ASP B O 1
ATOM 2843 N N . SER B 1 129 ? 5.949 32.75 -4.402 1 84.88 129 SER B N 1
ATOM 2844 C CA . SER B 1 129 ? 4.98 32.969 -3.336 1 84.88 129 SER B CA 1
ATOM 2845 C C . SER B 1 129 ? 5.648 32.969 -1.967 1 84.88 129 SER B C 1
ATOM 2847 O O . SER B 1 129 ? 6.801 32.562 -1.838 1 84.88 129 SER B O 1
ATOM 2849 N N . LYS B 1 130 ? 4.977 33.688 -1.036 1 94.81 130 LYS B N 1
ATOM 2850 C CA . LYS B 1 130 ? 5.371 33.562 0.364 1 94.81 130 LYS B CA 1
ATOM 2851 C C . LYS B 1 130 ? 5.438 32.094 0.794 1 94.81 130 LYS B C 1
ATOM 2853 O O . LYS B 1 130 ? 4.859 31.234 0.14 1 94.81 130 LYS B O 1
ATOM 2858 N N . PRO B 1 131 ? 6.215 31.812 1.874 1 96.81 131 PRO B N 1
ATOM 2859 C CA . PRO B 1 131 ? 6.199 30.438 2.379 1 96.81 131 PRO B CA 1
ATOM 2860 C C . PRO B 1 131 ? 4.785 29.922 2.648 1 96.81 131 PRO B C 1
ATOM 2862 O O . PRO B 1 131 ? 3.957 30.641 3.205 1 96.81 131 PRO B O 1
ATOM 2865 N N . PRO B 1 132 ? 4.535 28.75 2.268 1 97.81 132 PRO B N 1
ATOM 2866 C CA . PRO B 1 132 ? 3.148 28.281 2.309 1 97.81 132 PRO B CA 1
ATOM 2867 C C . PRO B 1 132 ? 2.703 27.859 3.711 1 97.81 132 PRO B C 1
ATOM 2869 O O . PRO B 1 132 ? 3.514 27.375 4.504 1 97.81 132 PRO B O 1
ATOM 2872 N N . LEU B 1 133 ? 1.469 28.141 4.004 1 98.44 133 LEU B N 1
ATOM 2873 C CA . LEU B 1 133 ? 0.702 27.516 5.074 1 98.44 133 LEU B CA 1
ATOM 2874 C C . LEU B 1 133 ? -0.323 26.531 4.512 1 98.44 133 LEU B C 1
ATOM 2876 O O . LEU B 1 133 ? -1.277 26.953 3.846 1 98.44 133 LEU B O 1
ATOM 2880 N N . PHE B 1 134 ? -0.132 25.266 4.797 1 98.44 134 PHE B N 1
ATOM 2881 C CA . PHE B 1 134 ? -1.061 24.25 4.324 1 98.44 134 PHE B CA 1
ATOM 2882 C C . PHE B 1 134 ? -2.137 23.969 5.367 1 98.44 134 PHE B C 1
ATOM 2884 O O . PHE B 1 134 ? -1.833 23.531 6.477 1 98.44 134 PHE B O 1
ATOM 2891 N N . ILE B 1 135 ? -3.322 24.234 5 1 98.69 135 ILE B N 1
ATOM 2892 C CA . ILE B 1 135 ? -4.469 23.984 5.859 1 98.69 135 ILE B CA 1
ATOM 2893 C C . ILE B 1 135 ? -5.109 22.656 5.484 1 98.69 135 ILE B C 1
ATOM 2895 O O . ILE B 1 135 ? -5.559 22.469 4.352 1 98.69 135 ILE B O 1
ATOM 2899 N N . MET B 1 136 ? -5.176 21.688 6.434 1 97.56 136 MET B N 1
ATOM 2900 C CA . MET B 1 136 ? -5.707 20.344 6.176 1 97.56 136 MET B CA 1
ATOM 2901 C C . MET B 1 136 ? -6.926 20.062 7.047 1 97.56 136 MET B C 1
ATOM 2903 O O . MET B 1 136 ? -6.926 20.375 8.242 1 97.56 136 MET B O 1
ATOM 2907 N N . LEU B 1 137 ? -7.91 19.594 6.398 1 97.06 137 LEU B N 1
ATOM 2908 C CA . LEU B 1 137 ? -9.07 19.094 7.133 1 97.06 137 LEU B CA 1
ATOM 2909 C C . LEU B 1 137 ? -8.875 17.641 7.543 1 97.06 137 LEU B C 1
ATOM 2911 O O . LEU B 1 137 ? -8.953 16.75 6.703 1 97.06 137 LEU B O 1
ATOM 2915 N N . ASP B 1 138 ? -8.492 17.469 8.781 1 93.44 138 ASP B N 1
ATOM 2916 C CA . ASP B 1 138 ? -8.125 16.156 9.281 1 93.44 138 ASP B CA 1
ATOM 2917 C C . ASP B 1 138 ? -9.305 15.469 9.961 1 93.44 138 ASP B C 1
ATOM 2919 O O . ASP B 1 138 ? -9.547 15.68 11.156 1 93.44 138 ASP B O 1
ATOM 2923 N N . SER B 1 139 ? -10.055 14.734 9.281 1 90.56 139 SER B N 1
ATOM 2924 C CA . SER B 1 139 ? -11.273 14.023 9.664 1 90.56 139 SER B CA 1
ATOM 2925 C C . SER B 1 139 ? -11.633 12.953 8.633 1 90.56 139 SER B C 1
ATOM 2927 O O . SER B 1 139 ? -10.859 12.688 7.711 1 90.56 139 SER B O 1
ATOM 2929 N N . THR B 1 140 ? -12.703 12.242 8.938 1 84.94 140 THR B N 1
ATOM 2930 C CA . THR B 1 140 ? -13.242 11.359 7.902 1 84.94 140 THR B CA 1
ATOM 2931 C C . THR B 1 140 ? -13.734 12.172 6.711 1 84.94 140 THR B C 1
ATOM 2933 O O . THR B 1 140 ? -13.984 13.375 6.828 1 84.94 140 THR B O 1
ATOM 2936 N N . TRP B 1 141 ? -13.844 11.508 5.551 1 85.25 141 TRP B N 1
ATOM 2937 C CA . TRP B 1 141 ? -14.188 12.211 4.316 1 85.25 141 TRP B CA 1
ATOM 2938 C C . TRP B 1 141 ? -15.539 12.906 4.438 1 85.25 141 TRP B C 1
ATOM 2940 O O . TRP B 1 141 ? -15.68 14.078 4.082 1 85.25 141 TRP B O 1
ATOM 2950 N N . PRO B 1 142 ? -16.594 12.219 4.996 1 89 142 PRO B N 1
ATOM 2951 C CA . PRO B 1 142 ? -17.859 12.922 5.176 1 89 142 PRO B CA 1
ATOM 2952 C C . PRO B 1 142 ? -17.734 14.156 6.066 1 89 142 PRO B C 1
ATOM 2954 O O . PRO B 1 142 ? -18.312 15.203 5.773 1 89 142 PRO B O 1
ATOM 2957 N N . GLU B 1 143 ? -16.953 14.062 7.098 1 91.88 143 GLU B N 1
ATOM 2958 C CA . GLU B 1 143 ? -16.719 15.18 8.008 1 91.88 143 GLU B CA 1
ATOM 2959 C C . GLU B 1 143 ? -15.922 16.297 7.332 1 91.88 143 GLU B C 1
ATOM 2961 O O . GLU B 1 143 ? -16.219 17.469 7.5 1 91.88 143 GLU B O 1
ATOM 2966 N N . ALA B 1 144 ? -14.891 15.875 6.617 1 93.94 144 ALA B N 1
ATOM 2967 C CA . ALA B 1 144 ? -14.07 16.844 5.898 1 93.94 144 ALA B CA 1
ATOM 2968 C C . ALA B 1 144 ? -14.906 17.641 4.895 1 93.94 144 ALA B C 1
ATOM 2970 O O . ALA B 1 144 ? -14.766 18.859 4.781 1 93.94 144 ALA B O 1
ATOM 2971 N N . ARG B 1 145 ? -15.75 17 4.172 1 94.06 145 ARG B N 1
ATOM 2972 C CA . ARG B 1 145 ? -16.656 17.656 3.236 1 94.06 145 ARG B CA 1
ATOM 2973 C C . ARG B 1 145 ? -17.594 18.609 3.963 1 94.06 145 ARG B C 1
ATOM 2975 O O . ARG B 1 145 ? -17.875 19.719 3.473 1 94.06 145 ARG B O 1
ATOM 2982 N N . LYS B 1 146 ? -18.094 18.125 5.047 1 96.25 146 LYS B N 1
ATOM 2983 C CA . LYS B 1 146 ? -18.938 18.984 5.863 1 96.25 146 LYS B CA 1
ATOM 2984 C C . LYS B 1 146 ? -18.203 20.25 6.277 1 96.25 146 LYS B C 1
ATOM 2986 O O . LYS B 1 146 ? -18.719 21.359 6.133 1 96.25 146 LYS B O 1
ATOM 2991 N N . ILE B 1 147 ? -17 20.125 6.812 1 96.94 147 ILE B N 1
ATOM 2992 C CA . ILE B 1 147 ? -16.188 21.266 7.215 1 96.94 147 ILE B CA 1
ATOM 2993 C C . ILE B 1 147 ? -15.984 22.188 6.023 1 96.94 147 ILE B C 1
ATOM 2995 O O . ILE B 1 147 ? -16.156 23.406 6.141 1 96.94 147 ILE B O 1
ATOM 2999 N N . PHE B 1 148 ? -15.672 21.656 4.934 1 96.69 148 PHE B N 1
ATOM 3000 C CA . PHE B 1 148 ? -15.422 22.422 3.719 1 96.69 148 PHE B CA 1
ATOM 3001 C C . PHE B 1 148 ? -16.641 23.266 3.344 1 96.69 148 PHE B C 1
ATOM 3003 O O . PHE B 1 148 ? -16.5 24.438 3.008 1 96.69 148 PHE B O 1
ATOM 3010 N N . ARG B 1 149 ? -17.75 22.688 3.477 1 96.06 149 ARG B N 1
ATOM 3011 C CA . ARG B 1 149 ? -18.984 23.328 3.039 1 96.06 149 ARG B CA 1
ATOM 3012 C C . ARG B 1 149 ? -19.484 24.328 4.082 1 96.06 149 ARG B C 1
ATOM 3014 O O . ARG B 1 149 ? -20.031 25.375 3.738 1 96.06 149 ARG B O 1
ATOM 3021 N N . LYS B 1 150 ? -19.172 24 5.289 1 97.5 150 LYS B N 1
ATOM 3022 C CA . LYS B 1 150 ? -19.844 24.734 6.359 1 97.5 150 LYS B CA 1
ATOM 3023 C C . LYS B 1 150 ? -18.875 25.656 7.078 1 97.5 150 LYS B C 1
ATOM 3025 O O . LYS B 1 150 ? -19.109 26.047 8.227 1 97.5 150 LYS B O 1
ATOM 3030 N N . SER B 1 151 ? -17.781 25.984 6.488 1 97.12 151 SER B N 1
ATOM 3031 C CA . SER B 1 151 ? -16.812 26.891 7.094 1 97.12 151 SER B CA 1
ATOM 3032 C C . SER B 1 151 ? -16.594 28.125 6.227 1 97.12 151 SER B C 1
ATOM 3034 O O . SER B 1 151 ? -15.578 28.234 5.531 1 97.12 151 SER B O 1
ATOM 3036 N N . PRO B 1 152 ? -17.438 29.141 6.367 1 95.56 152 PRO B N 1
ATOM 3037 C CA . PRO B 1 152 ? -17.312 30.344 5.523 1 95.56 152 PRO B CA 1
ATOM 3038 C C . PRO B 1 152 ? -15.945 31.016 5.664 1 95.56 152 PRO B C 1
ATOM 3040 O O . PRO B 1 152 ? -15.453 31.625 4.715 1 95.56 152 PRO B O 1
ATOM 3043 N N . TYR B 1 153 ? -15.258 30.875 6.816 1 96.31 153 TYR B N 1
ATOM 3044 C CA . TYR B 1 153 ? -13.977 31.516 7.066 1 96.31 153 TYR B CA 1
ATOM 3045 C C . TYR B 1 153 ? -12.867 30.859 6.266 1 96.31 153 TYR B C 1
ATOM 3047 O O . TYR B 1 153 ? -11.727 31.328 6.254 1 96.31 153 TYR B O 1
ATOM 3055 N N . LEU B 1 154 ? -13.18 29.781 5.559 1 97.06 154 LEU B N 1
ATOM 3056 C CA . LEU B 1 154 ? -12.211 29.109 4.695 1 97.06 154 LEU B CA 1
ATOM 3057 C C . LEU B 1 154 ? -12.5 29.406 3.227 1 97.06 154 LEU B C 1
ATOM 3059 O O . LEU B 1 154 ? -11.703 29.062 2.352 1 97.06 154 LEU B O 1
ATOM 3063 N N . ASP B 1 155 ? -13.516 30.062 2.854 1 95 155 ASP B N 1
ATOM 3064 C CA . ASP B 1 155 ? -14.055 30.172 1.501 1 95 155 ASP B CA 1
ATOM 3065 C C . ASP B 1 155 ? -13.094 30.938 0.592 1 95 155 ASP B C 1
ATOM 3067 O O . ASP B 1 155 ? -13.016 30.672 -0.607 1 95 155 ASP B O 1
ATOM 3071 N N . ASN B 1 156 ? -12.414 31.875 1.14 1 94 156 ASN B N 1
ATOM 3072 C CA . ASN B 1 156 ? -11.586 32.75 0.313 1 94 156 ASN B CA 1
ATOM 3073 C C . ASN B 1 156 ? -10.156 32.25 0.203 1 94 156 ASN B C 1
ATOM 3075 O O . ASN B 1 156 ? -9.328 32.844 -0.474 1 94 156 ASN B O 1
ATOM 3079 N N . ILE B 1 157 ? -9.867 31.188 0.853 1 97.31 157 ILE B N 1
ATOM 3080 C CA . ILE B 1 157 ? -8.531 30.594 0.775 1 97.31 157 ILE B CA 1
ATOM 3081 C C . ILE B 1 157 ? -8.406 29.766 -0.496 1 97.31 157 ILE B C 1
ATOM 3083 O O . ILE B 1 157 ? -9.258 28.906 -0.772 1 97.31 157 ILE B O 1
ATOM 3087 N N . PRO B 1 158 ? -7.41 30.031 -1.315 1 97.25 158 PRO B N 1
ATOM 3088 C CA . PRO B 1 158 ? -7.242 29.203 -2.518 1 97.25 158 PRO B CA 1
ATOM 3089 C C . PRO B 1 158 ? -7.047 27.734 -2.201 1 97.25 158 PRO B C 1
ATOM 3091 O O . PRO B 1 158 ? -6.48 27.391 -1.161 1 97.25 158 PRO B O 1
ATOM 3094 N N . LEU B 1 159 ? -7.52 26.875 -3.158 1 96.81 159 LEU B N 1
ATOM 3095 C CA . LEU B 1 159 ? -7.328 25.438 -3.021 1 96.81 159 LEU B CA 1
ATOM 3096 C C . LEU B 1 159 ? -5.996 25 -3.629 1 96.81 159 LEU B C 1
ATOM 3098 O O . LEU B 1 159 ? -5.586 25.531 -4.668 1 96.81 159 LEU B O 1
ATOM 3102 N N . LEU B 1 160 ? -5.285 24.188 -2.975 1 95.94 160 LEU B N 1
ATOM 3103 C CA . LEU B 1 160 ? -4.199 23.406 -3.557 1 95.94 160 LEU B CA 1
ATOM 3104 C C . LEU B 1 160 ? -4.582 21.938 -3.656 1 95.94 160 LEU B C 1
ATOM 3106 O O . LEU B 1 160 ? -4.812 21.281 -2.639 1 95.94 160 LEU B O 1
ATOM 3110 N N . SER B 1 161 ? -4.742 21.438 -4.812 1 92.31 161 SER B N 1
ATOM 3111 C CA . SER B 1 161 ? -5.148 20.047 -5.047 1 92.31 161 SER B CA 1
ATOM 3112 C C . SER B 1 161 ? -3.961 19.188 -5.461 1 92.31 161 SER B C 1
ATOM 3114 O O . SER B 1 161 ? -3.199 19.562 -6.355 1 92.31 161 SER B O 1
ATOM 3116 N N . VAL B 1 162 ? -3.717 18.109 -4.691 1 87.19 162 VAL B N 1
ATOM 3117 C CA . VAL B 1 162 ? -2.662 17.172 -5.078 1 87.19 162 VAL B CA 1
ATOM 3118 C C . VAL B 1 162 ? -3.016 16.516 -6.414 1 87.19 162 VAL B C 1
ATOM 3120 O O . VAL B 1 162 ? -4.051 15.859 -6.531 1 87.19 162 VAL B O 1
ATOM 3123 N N . ASN B 1 163 ? -2.223 16.719 -7.367 1 77.69 163 ASN B N 1
ATOM 3124 C CA . ASN B 1 163 ? -2.551 16.234 -8.695 1 77.69 163 ASN B CA 1
ATOM 3125 C C . ASN B 1 163 ? -2.246 14.742 -8.836 1 77.69 163 ASN B C 1
ATOM 3127 O O . ASN B 1 163 ? -1.521 14.172 -8.016 1 77.69 163 ASN B O 1
ATOM 3131 N N . SER B 1 164 ? -2.854 14.156 -9.867 1 70.88 164 SER B N 1
ATOM 3132 C CA . SER B 1 164 ? -2.787 12.719 -10.102 1 70.88 164 SER B CA 1
ATOM 3133 C C . SER B 1 164 ? -1.347 12.266 -10.312 1 70.88 164 SER B C 1
ATOM 3135 O O . SER B 1 164 ? -0.971 11.172 -9.883 1 70.88 164 SER B O 1
ATOM 3137 N N . ALA B 1 165 ? -0.578 13.109 -10.922 1 71.69 165 ALA B N 1
ATOM 3138 C CA . ALA B 1 165 ? 0.81 12.742 -11.195 1 71.69 165 ALA B CA 1
ATOM 3139 C C . ALA B 1 165 ? 1.601 12.594 -9.898 1 71.69 165 ALA B C 1
ATOM 3141 O O . ALA B 1 165 ? 2.355 11.633 -9.734 1 71.69 165 ALA B O 1
ATOM 3142 N N . ALA B 1 166 ? 1.42 13.539 -9.039 1 75.56 166 ALA B N 1
ATOM 3143 C CA . ALA B 1 166 ? 2.113 13.492 -7.758 1 75.56 166 ALA B CA 1
ATOM 3144 C C . ALA B 1 166 ? 1.668 12.289 -6.934 1 75.56 166 ALA B C 1
ATOM 3146 O O . ALA B 1 166 ? 2.492 11.625 -6.301 1 75.56 166 ALA B O 1
ATOM 3147 N N . LYS B 1 167 ? 0.419 12.031 -6.953 1 75.62 167 LYS B N 1
ATOM 3148 C CA . LYS B 1 167 ? -0.114 10.875 -6.238 1 75.62 167 LYS B CA 1
ATOM 3149 C C . LYS B 1 167 ? 0.463 9.57 -6.797 1 75.62 167 LYS B C 1
ATOM 3151 O O . LYS B 1 167 ? 0.88 8.695 -6.035 1 75.62 167 LYS B O 1
ATOM 3156 N N . THR B 1 168 ? 0.424 9.523 -8.07 1 66.44 168 THR B N 1
ATOM 3157 C CA . THR B 1 168 ? 0.938 8.336 -8.734 1 66.44 168 THR B CA 1
ATOM 3158 C C . THR B 1 168 ? 2.416 8.133 -8.422 1 66.44 168 THR B C 1
ATOM 3160 O O . THR B 1 168 ? 2.842 7.02 -8.109 1 66.44 168 THR B O 1
ATOM 3163 N N . ASN B 1 169 ? 3.166 9.195 -8.578 1 68.94 169 ASN B N 1
ATOM 3164 C CA . ASN B 1 169 ? 4.59 9.125 -8.273 1 68.94 169 ASN B CA 1
ATOM 3165 C C . ASN B 1 169 ? 4.828 8.656 -6.836 1 68.94 169 ASN B C 1
ATOM 3167 O O . ASN B 1 169 ? 5.734 7.863 -6.582 1 68.94 169 ASN B O 1
ATOM 3171 N N . TYR B 1 170 ? 4.047 9.164 -6.047 1 74.75 170 TYR B N 1
ATOM 3172 C CA . TYR B 1 170 ? 4.129 8.758 -4.648 1 74.75 170 TYR B CA 1
ATOM 3173 C C . TYR B 1 170 ? 3.871 7.262 -4.5 1 74.75 170 TYR B C 1
ATOM 3175 O O . TYR B 1 170 ? 4.633 6.559 -3.828 1 74.75 170 TYR B O 1
ATOM 3183 N N . LEU B 1 171 ? 2.814 6.855 -5.074 1 66.81 171 LEU B N 1
ATOM 3184 C CA . LEU B 1 171 ? 2.436 5.449 -4.98 1 66.81 171 LEU B CA 1
ATOM 3185 C C . LEU B 1 171 ? 3.516 4.555 -5.582 1 66.81 171 LEU B C 1
ATOM 3187 O O . LEU B 1 171 ? 3.811 3.484 -5.043 1 66.81 171 LEU B O 1
ATOM 3191 N N . LEU B 1 172 ? 4.066 5.047 -6.605 1 62.09 172 LEU B N 1
ATOM 3192 C CA . LEU B 1 172 ? 5.125 4.289 -7.262 1 62.09 172 LEU B CA 1
ATOM 3193 C C . LEU B 1 172 ? 6.367 4.207 -6.375 1 62.09 172 LEU B C 1
ATOM 3195 O O . LEU B 1 172 ? 7.012 3.162 -6.301 1 62.09 172 LEU B O 1
ATOM 3199 N N . ARG B 1 173 ? 6.664 5.266 -5.801 1 61.41 173 ARG B N 1
ATOM 3200 C CA . ARG B 1 173 ? 7.824 5.301 -4.914 1 61.41 173 ARG B CA 1
ATOM 3201 C C . ARG B 1 173 ? 7.613 4.41 -3.695 1 61.41 173 ARG B C 1
ATOM 3203 O O . ARG B 1 173 ? 8.539 3.723 -3.256 1 61.41 173 ARG B O 1
ATOM 3210 N N . MET B 1 174 ? 6.492 4.582 -3.158 1 64.19 174 MET B N 1
ATOM 3211 C CA . MET B 1 174 ? 6.172 3.748 -2.004 1 64.19 174 MET B CA 1
ATOM 3212 C C . MET B 1 174 ? 6.266 2.268 -2.357 1 64.19 174 MET B C 1
ATOM 3214 O O . MET B 1 174 ? 6.723 1.46 -1.549 1 64.19 174 MET B O 1
ATOM 3218 N N . SER B 1 175 ? 5.812 2.004 -3.465 1 55.84 175 SER B N 1
ATOM 3219 C CA . SER B 1 175 ? 5.91 0.63 -3.945 1 55.84 175 SER B CA 1
ATOM 3220 C C . SER B 1 175 ? 7.359 0.229 -4.184 1 55.84 175 SER B C 1
ATOM 3222 O O . SER B 1 175 ? 7.742 -0.918 -3.941 1 55.84 175 SER B O 1
ATOM 3224 N N . ALA B 1 176 ? 8.016 1.234 -4.746 1 52.09 176 ALA B N 1
ATOM 3225 C CA . ALA B 1 176 ? 9.43 0.967 -5.004 1 52.09 176 ALA B CA 1
ATOM 3226 C C . ALA B 1 176 ? 10.188 0.7 -3.705 1 52.09 176 ALA B C 1
ATOM 3228 O O . ALA B 1 176 ? 11.125 -0.094 -3.68 1 52.09 176 ALA B O 1
ATOM 3229 N N . ARG B 1 177 ? 9.828 1.59 -2.746 1 49.97 177 ARG B N 1
ATOM 3230 C CA . ARG B 1 177 ? 10.477 1.407 -1.448 1 49.97 177 ARG B CA 1
ATOM 3231 C C . ARG B 1 177 ? 10.086 0.07 -0.828 1 49.97 177 ARG B C 1
ATOM 3233 O O . ARG B 1 177 ? 10.891 -0.563 -0.144 1 49.97 177 ARG B O 1
ATOM 3240 N N . GLU B 1 178 ? 8.656 0.035 -0.716 1 49.78 178 GLU B N 1
ATOM 3241 C CA . GLU B 1 178 ? 8.188 -1.27 -0.257 1 49.78 178 GLU B CA 1
ATOM 3242 C C . GLU B 1 178 ? 8.539 -2.365 -1.262 1 49.78 178 GLU B C 1
ATOM 3244 O O . GLU B 1 178 ? 8.641 -2.102 -2.461 1 49.78 178 GLU B O 1
ATOM 3249 N N . GLU B 1 179 ? 9.094 -3.188 -0.932 1 51.81 179 GLU B N 1
ATOM 3250 C CA . GLU B 1 179 ? 9.539 -4.289 -1.78 1 51.81 179 GLU B CA 1
ATOM 3251 C C . GLU B 1 179 ? 8.602 -4.48 -2.971 1 51.81 179 GLU B C 1
ATOM 3253 O O . GLU B 1 179 ? 7.453 -4.039 -2.939 1 51.81 179 GLU B O 1
ATOM 3258 N N . GLN B 1 180 ? 9.148 -5.18 -4.07 1 62.94 180 GLN B N 1
ATOM 3259 C CA . GLN B 1 180 ? 8.75 -5.836 -5.309 1 62.94 180 GLN B CA 1
ATOM 3260 C C . GLN B 1 180 ? 7.387 -6.512 -5.164 1 62.94 180 GLN B C 1
ATOM 3262 O O . GLN B 1 180 ? 6.992 -6.887 -4.059 1 62.94 180 GLN B O 1
ATOM 3267 N N . LEU B 1 181 ? 6.422 -5.996 -6.055 1 78 181 LEU B N 1
ATOM 3268 C CA . LEU B 1 181 ? 5.188 -6.77 -6.102 1 78 181 LEU B CA 1
ATOM 3269 C C . LEU B 1 181 ? 5.445 -8.227 -5.734 1 78 181 LEU B C 1
ATOM 3271 O O . LEU B 1 181 ? 6.457 -8.805 -6.141 1 78 181 LEU B O 1
ATOM 3275 N N . CYS B 1 182 ? 4.613 -8.586 -4.773 1 85.75 182 CYS B N 1
ATOM 3276 C CA . CYS B 1 182 ? 4.77 -10 -4.434 1 85.75 182 CYS B CA 1
ATOM 3277 C C . CYS B 1 182 ? 4.254 -10.891 -5.555 1 85.75 182 CYS B C 1
ATOM 3279 O O . CYS B 1 182 ? 3.697 -10.398 -6.539 1 85.75 182 CYS B O 1
ATOM 3281 N N . THR B 1 183 ? 4.402 -12.172 -5.422 1 92.25 183 THR B N 1
ATOM 3282 C CA . THR B 1 183 ? 4.07 -13.148 -6.457 1 92.25 183 THR B CA 1
ATOM 3283 C C . THR B 1 183 ? 2.584 -13.102 -6.789 1 92.25 183 THR B C 1
ATOM 3285 O O . THR B 1 183 ? 2.203 -13.109 -7.961 1 92.25 183 THR B O 1
ATOM 3288 N N . ALA B 1 184 ? 1.695 -13.008 -5.762 1 93.75 184 ALA B N 1
ATOM 3289 C CA . ALA B 1 184 ? 0.252 -12.969 -5.98 1 93.75 184 ALA B CA 1
ATOM 3290 C C . ALA B 1 184 ? -0.155 -11.703 -6.73 1 93.75 184 ALA B C 1
ATOM 3292 O O . ALA B 1 184 ? -1.039 -11.742 -7.59 1 93.75 184 ALA B O 1
ATOM 3293 N N . GLU B 1 185 ? 0.501 -10.578 -6.402 1 90.19 185 GLU B N 1
ATOM 3294 C CA . GLU B 1 185 ? 0.207 -9.305 -7.059 1 90.19 185 GLU B CA 1
ATOM 3295 C C . GLU B 1 185 ? 0.588 -9.344 -8.539 1 90.19 185 GLU B C 1
ATOM 3297 O O . GLU B 1 185 ? -0.188 -8.922 -9.398 1 90.19 185 GLU B O 1
ATOM 3302 N N . VAL B 1 186 ? 1.748 -9.859 -8.789 1 92.5 186 VAL B N 1
ATOM 3303 C CA . VAL B 1 186 ? 2.193 -10 -10.172 1 92.5 186 VAL B CA 1
ATOM 3304 C C . VAL B 1 186 ? 1.229 -10.906 -10.93 1 92.5 186 VAL B C 1
ATOM 3306 O O . VAL B 1 186 ? 0.831 -10.594 -12.055 1 92.5 186 VAL B O 1
ATOM 3309 N N . ALA B 1 187 ? 0.813 -11.961 -10.328 1 96.44 187 ALA B N 1
ATOM 3310 C CA . ALA B 1 187 ? -0.123 -12.891 -10.953 1 96.44 187 ALA B CA 1
ATOM 3311 C C . ALA B 1 187 ? -1.445 -12.203 -11.281 1 96.44 187 ALA B C 1
ATOM 3313 O O . ALA B 1 187 ? -2.02 -12.422 -12.352 1 96.44 187 A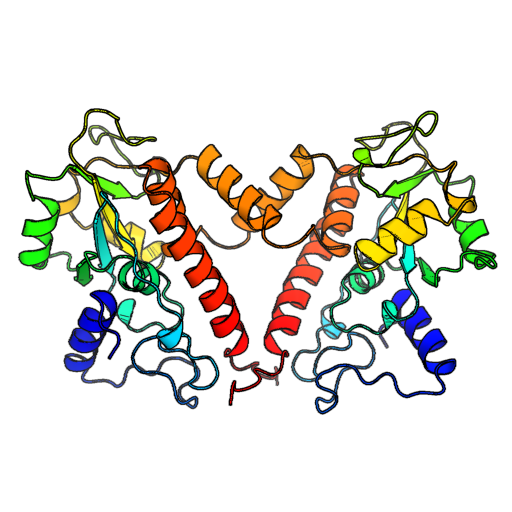LA B O 1
ATOM 3314 N N . ALA B 1 188 ? -1.938 -11.398 -10.391 1 94.88 188 ALA B N 1
ATOM 3315 C CA . ALA B 1 188 ? -3.197 -10.688 -10.617 1 94.88 188 ALA B CA 1
ATOM 3316 C C . ALA B 1 188 ? -3.096 -9.758 -11.82 1 94.88 188 ALA B C 1
ATOM 3318 O O . ALA B 1 188 ? -4.02 -9.68 -12.633 1 94.88 188 ALA B O 1
ATOM 3319 N N . ILE B 1 189 ? -1.984 -9.07 -11.906 1 92.38 189 ILE B N 1
ATOM 3320 C CA . ILE B 1 189 ? -1.757 -8.148 -13.016 1 92.38 189 ILE B CA 1
ATOM 3321 C C . ILE B 1 189 ? -1.752 -8.922 -14.336 1 92.38 189 ILE B C 1
ATOM 3323 O O . ILE B 1 189 ? -2.408 -8.516 -15.297 1 92.38 189 ILE B O 1
ATOM 3327 N N . ILE B 1 190 ? -1.06 -10.047 -14.344 1 95.38 190 ILE B N 1
ATOM 3328 C CA . ILE B 1 190 ? -0.906 -10.82 -15.57 1 95.38 190 ILE B CA 1
ATOM 3329 C C . ILE B 1 190 ? -2.246 -11.438 -15.961 1 95.38 190 ILE B C 1
ATOM 3331 O O . ILE B 1 190 ? -2.578 -11.516 -17.141 1 95.38 190 ILE B O 1
ATOM 3335 N N . LEU B 1 191 ? -3.037 -11.922 -15.023 1 96 191 LEU B N 1
ATOM 3336 C CA . LEU B 1 191 ? -4.379 -12.43 -15.289 1 96 191 LEU B CA 1
ATOM 3337 C C . LEU B 1 191 ? -5.234 -11.367 -15.969 1 96 191 LEU B C 1
ATOM 3339 O O . LEU B 1 191 ? -5.926 -11.656 -16.953 1 96 191 LEU B O 1
ATOM 3343 N N . GLU B 1 192 ? -5.156 -10.188 -15.438 1 93.31 192 GLU B N 1
ATOM 3344 C CA . GLU B 1 192 ? -5.918 -9.086 -16.016 1 93.31 192 GLU B CA 1
ATOM 3345 C C . GLU B 1 192 ? -5.488 -8.828 -17.469 1 93.31 192 GLU B C 1
ATOM 3347 O O . GLU B 1 192 ? -6.332 -8.648 -18.344 1 93.31 192 GLU B O 1
ATOM 3352 N N . GLN B 1 193 ? -4.242 -8.828 -17.703 1 91.44 193 GLN B N 1
ATOM 3353 C CA . GLN B 1 193 ? -3.703 -8.594 -19.047 1 91.44 193 GLN B CA 1
ATOM 3354 C C . GLN B 1 193 ? -4.141 -9.695 -20 1 91.44 193 GLN B C 1
ATOM 3356 O O . GLN B 1 193 ? -4.336 -9.445 -21.203 1 91.44 193 GLN B O 1
ATOM 3361 N N . ALA B 1 194 ? -4.27 -10.906 -19.5 1 94.5 194 ALA B N 1
ATOM 3362 C CA . ALA B 1 194 ? -4.656 -12.055 -20.328 1 94.5 194 ALA B CA 1
ATOM 3363 C C . ALA B 1 194 ? -6.164 -12.086 -20.547 1 94.5 194 ALA B C 1
ATOM 3365 O O . ALA B 1 194 ? -6.672 -12.953 -21.266 1 94.5 194 ALA B O 1
ATOM 3366 N N . GLY B 1 195 ? -6.852 -11.172 -19.875 1 93 195 GLY B N 1
ATOM 3367 C CA . GLY B 1 195 ? -8.297 -11.102 -20.031 1 93 195 GLY B CA 1
ATOM 3368 C C . GLY B 1 195 ? -9.055 -11.922 -19 1 93 195 GLY B C 1
ATOM 3369 O O . GLY B 1 195 ? -10.273 -12.062 -19.094 1 93 195 GLY B O 1
ATOM 3370 N N . ASP B 1 196 ? -8.406 -12.562 -18.125 1 96.12 196 ASP B N 1
ATOM 3371 C CA . ASP B 1 196 ? -9.023 -13.305 -17.031 1 96.12 196 ASP B CA 1
ATOM 3372 C C . ASP B 1 196 ? -9.414 -12.375 -15.883 1 96.12 196 ASP B C 1
ATOM 3374 O O . ASP B 1 196 ? -8.914 -12.516 -14.766 1 96.12 196 ASP B O 1
ATOM 3378 N N . ILE B 1 197 ? -10.398 -11.547 -16.094 1 93.12 197 ILE B N 1
ATOM 3379 C CA . ILE B 1 197 ? -10.719 -10.414 -15.234 1 93.12 197 ILE B CA 1
ATOM 3380 C C . ILE B 1 197 ? -11.297 -10.914 -13.914 1 93.12 197 ILE B C 1
ATOM 3382 O O . ILE B 1 197 ? -10.883 -10.469 -12.844 1 93.12 197 ILE B O 1
ATOM 3386 N N . THR B 1 198 ? -12.227 -11.797 -13.961 1 94.19 198 THR B N 1
ATOM 3387 C CA . THR B 1 198 ? -12.859 -12.312 -12.758 1 94.19 198 THR B CA 1
ATOM 3388 C C . THR B 1 198 ? -11.836 -12.992 -11.852 1 94.19 198 THR B C 1
ATOM 3390 O O . THR B 1 198 ? -11.805 -12.758 -10.648 1 94.19 198 THR B O 1
ATOM 3393 N N . ALA B 1 199 ? -11 -13.828 -12.43 1 96.5 199 ALA B N 1
ATOM 3394 C CA . ALA B 1 199 ? -9.961 -14.508 -11.664 1 96.5 199 ALA B CA 1
ATOM 3395 C C . ALA B 1 199 ? -9 -13.508 -11.039 1 96.5 199 ALA B C 1
ATOM 3397 O O . ALA B 1 199 ? -8.586 -13.68 -9.891 1 96.5 199 ALA B O 1
ATOM 3398 N N . SER B 1 200 ? -8.609 -12.477 -11.781 1 95.88 200 SER B N 1
ATOM 3399 C CA . SER B 1 200 ? -7.738 -11.43 -11.266 1 95.88 200 SER B CA 1
ATOM 3400 C C . SER B 1 200 ? -8.344 -10.75 -10.047 1 95.88 200 SER B C 1
ATOM 3402 O O . SER B 1 200 ? -7.684 -10.609 -9.016 1 95.88 200 SER B O 1
ATOM 3404 N N . GLN B 1 201 ? -9.586 -10.406 -10.117 1 89.75 201 GLN B N 1
ATOM 3405 C CA . GLN B 1 201 ? -10.273 -9.695 -9.047 1 89.75 201 GLN B CA 1
ATOM 3406 C C . GLN B 1 201 ? -10.414 -10.578 -7.809 1 89.75 201 GLN B C 1
ATOM 3408 O O . GLN B 1 201 ? -10.227 -10.117 -6.684 1 89.75 201 GLN B O 1
ATOM 3413 N N . GLN B 1 202 ? -10.727 -11.805 -8.016 1 93.25 202 GLN B N 1
ATOM 3414 C CA . GLN B 1 202 ? -10.867 -12.734 -6.898 1 93.25 202 GLN B CA 1
ATOM 3415 C C . GLN B 1 202 ? -9.531 -12.953 -6.195 1 93.25 202 GLN B C 1
ATOM 3417 O O . GLN B 1 202 ? -9.477 -13.023 -4.965 1 93.25 202 GLN B O 1
ATOM 3422 N N . LEU B 1 203 ? -8.477 -13.102 -6.988 1 95.19 203 LEU B N 1
ATOM 3423 C CA . LEU B 1 203 ? -7.148 -13.258 -6.41 1 95.19 203 LEU B CA 1
ATOM 3424 C C . LEU B 1 203 ? -6.766 -12.031 -5.586 1 95.19 203 LEU B C 1
ATOM 3426 O O . LEU B 1 203 ? -6.25 -12.164 -4.473 1 95.19 203 LEU B O 1
ATOM 3430 N N . LEU B 1 204 ? -7.078 -10.883 -6.09 1 89.25 204 LEU B N 1
ATOM 3431 C CA . LEU B 1 204 ? -6.75 -9.648 -5.387 1 89.25 204 LEU B CA 1
ATOM 3432 C C . LEU B 1 204 ? -7.531 -9.539 -4.082 1 89.25 204 LEU B C 1
ATOM 3434 O O . LEU B 1 204 ? -6.984 -9.125 -3.059 1 89.25 204 LEU B O 1
ATOM 3438 N N . THR B 1 205 ? -8.75 -9.844 -4.105 1 87.31 205 THR B N 1
ATOM 3439 C CA . THR B 1 205 ? -9.586 -9.836 -2.912 1 87.31 205 THR B CA 1
ATOM 3440 C C . THR B 1 205 ? -9.047 -10.805 -1.864 1 87.31 205 THR B C 1
ATOM 3442 O O . THR B 1 205 ? -8.906 -10.445 -0.692 1 87.31 205 THR B O 1
ATOM 3445 N N . HIS B 1 206 ? -8.766 -12.008 -2.311 1 92 206 HIS B N 1
ATOM 3446 C CA . HIS B 1 206 ? -8.211 -13.016 -1.425 1 92 206 HIS B CA 1
ATOM 3447 C C . HIS B 1 206 ? -6.859 -12.578 -0.863 1 92 206 HIS B C 1
ATOM 3449 O O . HIS B 1 206 ? -6.59 -12.758 0.327 1 92 206 HIS B O 1
ATOM 3455 N N . PHE B 1 207 ? -6.008 -12.008 -1.711 1 92.56 207 PHE B N 1
ATOM 3456 C CA . PHE B 1 207 ? -4.699 -11.508 -1.298 1 92.56 207 PHE B CA 1
ATOM 3457 C C . PHE B 1 207 ? -4.844 -10.406 -0.253 1 92.56 207 PHE B C 1
ATOM 3459 O O . PHE B 1 207 ? -4.141 -10.414 0.76 1 92.56 207 PHE B O 1
ATOM 3466 N N . SER B 1 208 ? -5.699 -9.492 -0.508 1 82.69 208 SER B N 1
ATOM 3467 C CA . SER B 1 208 ? -5.914 -8.375 0.414 1 82.69 208 SER B CA 1
ATOM 3468 C C . SER B 1 208 ? -6.328 -8.875 1.794 1 82.69 208 SER B C 1
ATOM 3470 O O . SER B 1 208 ? -5.801 -8.422 2.811 1 82.69 208 SER B O 1
ATOM 3472 N N . TYR B 1 209 ? -7.234 -9.766 1.815 1 84.94 209 TYR B N 1
ATOM 3473 C CA . TYR B 1 209 ? -7.695 -10.32 3.082 1 84.94 209 TYR B CA 1
ATOM 3474 C C . TYR B 1 209 ? -6.59 -11.117 3.764 1 84.94 209 TYR B C 1
ATOM 3476 O O . TYR B 1 209 ? -6.402 -11.016 4.98 1 84.94 209 TYR B O 1
ATOM 3484 N N . PHE B 1 210 ? -5.832 -11.875 3.006 1 90 210 PHE B N 1
ATOM 3485 C CA . PHE B 1 210 ? -4.68 -12.602 3.531 1 90 210 PHE B CA 1
ATOM 3486 C C . PHE B 1 210 ? -3.689 -11.648 4.184 1 90 210 PHE B C 1
ATOM 3488 O O . PHE B 1 210 ? -3.23 -11.891 5.305 1 90 210 PHE B O 1
ATOM 3495 N N . HIS B 1 211 ? -3.369 -10.68 3.447 1 82.19 211 HIS B N 1
ATOM 3496 C CA . HIS B 1 211 ? -2.4 -9.703 3.932 1 82.19 211 HIS B CA 1
ATOM 3497 C C . HIS B 1 211 ? -2.848 -9.102 5.258 1 82.19 211 HIS B C 1
ATOM 3499 O O . HIS B 1 211 ? -2.053 -8.984 6.195 1 82.19 211 HIS B O 1
ATOM 3505 N N . GLN B 1 212 ? -4.039 -8.758 5.355 1 73.69 212 GLN B N 1
ATOM 3506 C CA . GLN B 1 212 ? -4.617 -8.211 6.578 1 73.69 212 GLN B CA 1
ATOM 3507 C C . GLN B 1 212 ? -4.496 -9.195 7.734 1 73.69 212 GLN B C 1
ATOM 3509 O O . GLN B 1 212 ? -4.039 -8.836 8.82 1 73.69 212 GLN B O 1
ATOM 3514 N N . GLN B 1 213 ? -4.938 -10.438 7.496 1 80.5 213 GLN B N 1
ATOM 3515 C CA . GLN B 1 213 ? -4.918 -11.461 8.531 1 80.5 213 GLN B CA 1
ATOM 3516 C C . GLN B 1 213 ? -3.49 -11.789 8.953 1 80.5 213 GLN B C 1
ATOM 3518 O O . GLN B 1 213 ? -3.232 -12.07 10.125 1 80.5 213 GLN B O 1
ATOM 3523 N N . TYR B 1 214 ? -2.609 -11.844 7.984 1 83.25 214 TYR B N 1
ATOM 3524 C CA . TYR B 1 214 ? -1.202 -12.117 8.25 1 83.25 214 TYR B CA 1
ATOM 3525 C C . TYR B 1 214 ? -0.606 -11.055 9.172 1 83.25 214 TYR B C 1
ATOM 3527 O O . TYR B 1 214 ? 0.073 -11.375 10.148 1 83.25 214 TYR B O 1
ATOM 3535 N N . LEU B 1 215 ? -0.826 -9.82 8.859 1 70.12 215 LEU B N 1
ATOM 3536 C CA . LEU B 1 215 ? -0.308 -8.719 9.664 1 70.12 215 LEU B CA 1
ATOM 3537 C C . LEU B 1 215 ? -0.91 -8.734 11.062 1 70.12 215 LEU B C 1
ATOM 3539 O O . LEU B 1 215 ? -0.223 -8.43 12.039 1 70.12 215 LEU B O 1
ATOM 3543 N N . ALA B 1 216 ? -2.055 -9.109 11.148 1 66.81 216 ALA B N 1
ATOM 3544 C CA . ALA B 1 216 ? -2.758 -9.172 12.43 1 66.81 216 ALA B CA 1
ATOM 3545 C C . ALA B 1 216 ? -2.18 -10.266 13.32 1 66.81 216 ALA B C 1
ATOM 3547 O O . ALA B 1 216 ? -2.273 -10.18 14.547 1 66.81 216 ALA B O 1
ATOM 3548 N N . GLY B 1 217 ? -1.636 -11.336 12.766 1 67.19 217 GLY B N 1
ATOM 3549 C CA . GLY B 1 217 ? -1.12 -12.477 13.5 1 67.19 217 GLY B CA 1
ATOM 3550 C C . GLY B 1 217 ? 0.333 -12.32 13.906 1 67.19 217 GLY B C 1
ATOM 3551 O O . GLY B 1 217 ? 0.862 -13.133 14.664 1 67.19 217 GLY B O 1
ATOM 3552 N N . LYS B 1 218 ? 1.14 -11.469 13.336 1 61.94 218 LYS B N 1
ATOM 3553 C CA . LYS B 1 218 ? 2.547 -11.289 13.68 1 61.94 218 LYS B CA 1
ATOM 3554 C C . LYS B 1 218 ? 2.705 -10.852 15.133 1 61.94 218 LYS B C 1
ATOM 3556 O O . LYS B 1 218 ? 1.98 -9.969 15.602 1 61.94 218 LYS B O 1
ATOM 3561 N N . PRO B 1 219 ? 3.545 -11.898 15.906 1 49.94 219 PRO B N 1
ATOM 3562 C CA . PRO B 1 219 ? 3.76 -11.492 17.297 1 49.94 219 PRO B CA 1
ATOM 3563 C C . PRO B 1 219 ? 4.469 -10.141 17.406 1 49.94 219 PRO B C 1
ATOM 3565 O O . PRO B 1 219 ? 5.324 -9.82 16.594 1 49.94 219 PRO B O 1
ATOM 3568 N N . HIS B 1 220 ? 4.012 -9.164 18.031 1 42.53 220 HIS B N 1
ATOM 3569 C CA . HIS B 1 220 ? 4.668 -7.891 18.328 1 42.53 220 HIS B CA 1
ATOM 3570 C C . HIS B 1 220 ? 5.773 -8.07 19.359 1 42.53 220 HIS B C 1
ATOM 3572 O O . HIS B 1 220 ? 5.539 -8.625 20.438 1 42.53 220 HIS B O 1
ATOM 3578 N N . HIS B 1 221 ? 6.977 -8.578 18.984 1 38.41 221 HIS B N 1
ATOM 3579 C CA . HIS B 1 221 ? 8.039 -8.641 19.984 1 38.41 221 HIS B CA 1
ATOM 3580 C C . HIS B 1 221 ? 8.211 -7.305 20.688 1 38.41 221 HIS B C 1
ATOM 3582 O O . HIS B 1 221 ? 8.359 -6.266 20.047 1 38.41 221 HIS B O 1
ATOM 3588 N N . PRO B 1 222 ? 7.871 -7.211 21.969 1 35.09 222 PRO B N 1
ATOM 3589 C CA . PRO B 1 222 ? 8.305 -6.094 22.812 1 35.09 222 PRO B CA 1
ATOM 3590 C C . PRO B 1 222 ? 9.797 -5.801 22.688 1 35.09 222 PRO B C 1
ATOM 3592 O O . PRO B 1 222 ? 10.602 -6.727 22.562 1 35.09 222 PRO B O 1
ATOM 3595 N N . LYS B 1 223 ? 10.203 -4.852 21.891 1 29.94 223 LYS B N 1
ATOM 3596 C CA . LYS B 1 223 ? 11.594 -4.527 22.219 1 29.94 223 LYS B CA 1
ATOM 3597 C C . LYS B 1 223 ? 11.797 -4.508 23.734 1 29.94 223 LYS B C 1
ATOM 3599 O O . LYS B 1 223 ? 11.031 -3.879 24.469 1 29.94 223 LYS B O 1
ATOM 3604 N N . ALA B 1 224 ? 12.727 -5.434 24.344 1 30.14 224 ALA B N 1
ATOM 3605 C CA . ALA B 1 224 ? 13.359 -5.152 25.641 1 30.14 224 ALA B CA 1
ATOM 3606 C C . ALA B 1 224 ? 14.086 -3.809 25.609 1 30.14 224 ALA B C 1
ATOM 3608 O O . ALA B 1 224 ? 14.695 -3.445 24.594 1 30.14 224 ALA B O 1
#

Sequence (448 aa):
MNDNAVFQLRQQRLARSTRPFRARGCRIERCSYCLLPQKNCLCDTIKPANATSRFCLIMFDTEPMKPSNTGKLIADILPDTQAFLWSRTTPDPKMLTVIHDPSRQPYLIFPESYAQPPRKVYRHIPTDSKPPLFIMLDSTWPEARKIFRKSPYLDNIPLLSVNSAAKTNYLLRMSAREEQLCTAEVAAIILEQAGDITASQQLLTHFSYFHQQYLAGKPHHPKAMNDNAVFQLRQQRLARSTRPFRARGCRIERCSYCLLPQKNCLCDTIKPANATSRFCLIMFDTEPMKPSNTGKLIADILPDTQAFLWSRTTPDPKMLTVIHDPSRQPYLIFPESYAQPPRKVYRHIPTDSKPPLFIMLDSTWPEARKIFRKSPYLDNIPLLSVNSAAKTNYLLRMSAREEQLCTAEVAAIILEQAGDITASQQLLTHFSYFHQQYLAGKPHHPKA

Nearest PDB structures (foldseek):
  6fmg-assembly2_C  TM=3.084E-01  e=3.053E+00  Streptococcus pneumoniae
  6l8o-assembly1_A  TM=1.925E-01  e=7.960E+00  Kluyveromyces lactis NRRL Y-1140
  6fmg-assembly2_C  TM=3.140E-01  e=2.867E+00  Streptococcus pneumoniae
  5z49-assembly1_A  TM=3.327E-01  e=4.779E+00  Synechococcus elongatus PCC 7942 = FACHB-805
  6l8n-assembly1_A  TM=1.787E-01  e=2.220E+00  Kluyveromyces lactis NRRL Y-1140

Radius of gyration: 25.55 Å; Cα contacts (8 Å, |Δi|>4): 694; chains: 2; bounding box: 41×73×62 Å

InterPro domains:
  IPR005636 DTW [PF03942] (29-215)
  IPR005636 DTW [SM01144] (27-219)
  IPR039262 DTW domain-containing protein DTWD2/TAPT [PTHR21392] (24-207)

Foldseek 3Di:
DQDFQLLVQQVVLCVVDPDPPDDPPNVADADSQLRHGPLPDDLVVQAADDDLEEEEEEEERCLSVDNPFPVVSVRSHHVRYHYDYDDLPDGDPVSLCVQVPPQEAEAEEDAPVPDDPPAAEAQDDDPPGHRHYYYYHRYPPVVSVVSVVRHPSCNNRHHHYHDPVNVVVVVVVVDVVVDDPDPLRVVLVVCVVVVVPVVSVVSVVVVVVVVVVVVVPDDSPRDD/DQDFQLLVVQVVLCVVDPDPPDDPPNVADADSQLRHGPLPDCLVVQDADDDLEEEEEEEERCLSVDNPFPVVSVRSHHVRYHYDYDDLPDGDVVSLCVQVPPQEAEAEEDAPVPDDPPAAEAQDDDPPGHHHYYYYHRYPPVVSVVSVVRHPSCNNRHHHYHDPVNVVVV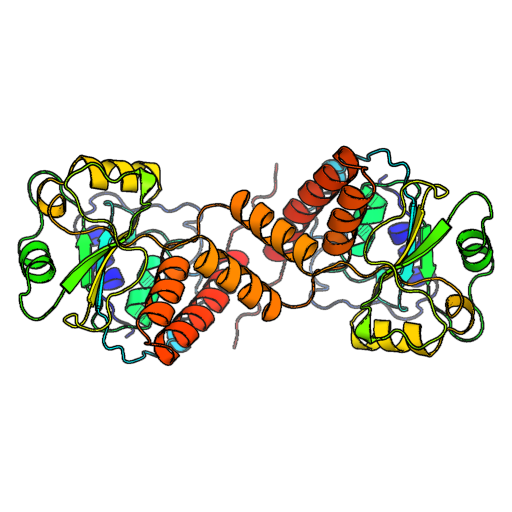VVVVDVVVDDPDPLRVVLVVCVVVVVPVVSVVSVVVVVVVVVVVVVPDDSPRDD

pLDDT: mean 84.35, std 15.96, range [28.67, 98.69]

Secondary structure (DSSP, 8-state):
----HHHHHHHHHHHH-SS----TTTTS-B-TTT-SBGGG--GGG------S-EEEEEE-TTGGG-TT-SHHHHHHH-TT-EEEE--SSS--HHHHHHHT-TTSEEEEE--GGG--TTS-EESS--TTSPPEEEEEEES-HHHHHHHHHT-GGGTTSPEEPPPHHHHHHHHHHHHHHS-S--HHHHHHHHHHHTT-HHHHHHHHHHHHHHHHHHHHHS------/----HHHHHHHHHHHH-SS----TTTTS-B-TTT-SBGGG--GGG------S-EEEEEE-TTGGG-TT-SHHHHHHH-TT-EEEE--SSS--HHHHHHHT-TTSEEEEE--GGG--TTS-EESS--TTSPPEEEEEEES-HHHHHHHHHT-GGGTTSPEEPPPHHHHHHHHHHHHHHS-S--HHHHHHHHHHHTT-HHHHHHHHHHHHHHHHHHHHHS------